Protein AF-A0AAV9NG54-F1 (afdb_monomer)

Radius of gyration: 27.44 Å; Cα contacts (8 Å, |Δi|>4): 582; chains: 1; bounding box: 72×37×86 Å

Secondary structure (DSSP, 8-state):
--HHHHHHHHHHHHHHHHS-HHHHHHHHHHHHHHHHHH-TTTTEEEEE-GGGSPSSBS--GGGSPTTT-GGG-GGGS-SSPPSSHHHHHIIIIIHHTHHHHH-HHHHT-EEEPPTTS-SSS-EEEE-HHHHHHHHHHEEES-SSSS---SEEEEEETTEEEEEEPP-STT-EEE---TT-BHHHHHHHHTT--TT--SEEEPTTS-EEE-S-SSGGGGGSSHHHHHHHH-S--S-S-GGG----S-TT-TTTTTTSTHHHHHHHHHHHHHHHHHH-TT-HHHHHHHHHHHHHHSTTGGGS-GGGS-S-GGGS--TT-SS---GGGGGS-HHHHHHHHHHHH--SPPPHHHHHHHHHHHHHHHHHHHHHHHHHHHHHTTTSSS-------S---GGGTT-S-EEEE-S----

Nearest PDB structures (foldseek):
  3h2v-assembly1_A  TM=3.459E-01  e=9.610E+00  Homo sapiens

Solvent-accessible surface area (backbone atoms only — not comparable to full-atom values): 23311 Å² total; per-residue (Å²): 134,67,64,68,60,54,52,49,51,49,48,66,61,48,46,61,77,76,45,57,73,67,52,43,51,50,49,51,50,52,48,51,54,50,49,36,67,76,42,52,71,49,32,37,20,42,48,54,41,53,89,64,45,60,83,46,56,33,31,72,59,87,84,38,59,94,87,61,52,50,78,88,46,56,87,67,50,54,75,62,78,63,92,44,68,68,50,43,46,41,66,40,53,29,59,60,33,31,63,36,57,72,30,70,75,33,80,70,37,66,44,77,50,61,86,71,51,68,55,83,60,71,37,35,40,26,29,64,62,36,54,50,53,50,57,54,46,44,40,72,56,54,66,83,63,81,78,75,54,63,60,46,78,47,74,47,88,87,42,46,31,32,34,67,60,64,33,39,90,79,34,35,34,64,56,68,61,64,78,44,27,42,63,40,52,52,43,35,75,74,48,31,43,43,68,61,49,77,50,40,43,34,79,87,67,52,70,35,76,39,70,56,87,50,62,76,39,36,38,29,14,15,49,39,33,44,40,30,51,26,66,72,53,64,60,73,34,63,39,62,38,42,74,62,90,64,93,89,52,96,56,51,39,79,74,25,47,50,57,50,9,56,49,38,40,50,56,48,49,55,54,47,35,72,79,41,76,83,46,60,50,54,56,52,46,49,51,39,53,55,44,39,71,40,89,71,31,42,79,48,57,72,74,78,62,44,91,60,59,67,77,68,64,46,88,74,42,90,87,42,92,58,64,54,68,72,74,49,56,67,70,56,48,51,52,51,32,48,60,38,52,49,91,65,80,80,51,70,73,53,48,56,52,42,72,77,39,42,57,51,53,41,51,28,38,51,46,7,45,48,43,54,46,37,64,44,52,46,62,67,84,83,46,51,46,78,49,49,52,62,67,84,53,63,87,51,61,95,46,75,58,38,35,35,40,57,85,70,78,90,122

Structure (mmCIF, N/CA/C/O backbone):
data_AF-A0AAV9NG54-F1
#
_entry.id   AF-A0AAV9NG54-F1
#
loop_
_atom_site.group_PDB
_atom_site.id
_atom_site.type_symbol
_atom_site.label_atom_id
_atom_site.label_alt_id
_atom_site.label_comp_id
_atom_site.label_asym_id
_atom_site.label_entity_id
_atom_site.label_seq_id
_atom_site.pdbx_PDB_ins_code
_atom_site.Cartn_x
_atom_site.Cartn_y
_atom_site.Cartn_z
_atom_site.occupancy
_atom_site.B_iso_or_equiv
_atom_site.auth_seq_id
_atom_site.auth_comp_id
_atom_site.auth_asym_id
_atom_site.auth_atom_id
_atom_site.pdbx_PDB_model_num
ATOM 1 N N . MET A 1 1 ? 46.705 13.480 -44.911 1.00 55.38 1 MET A N 1
ATOM 2 C CA . MET A 1 1 ? 45.302 13.054 -44.704 1.00 55.38 1 MET A CA 1
ATOM 3 C C . MET A 1 1 ? 44.947 12.082 -45.825 1.00 55.38 1 MET A C 1
ATOM 5 O O . MET A 1 1 ? 45.256 12.398 -46.966 1.00 55.38 1 MET A O 1
ATOM 9 N N . ARG A 1 2 ? 44.440 10.877 -45.531 1.00 77.50 2 ARG A N 1
ATOM 10 C CA . ARG A 1 2 ? 44.193 9.841 -46.557 1.00 77.50 2 ARG A CA 1
ATOM 11 C C . ARG A 1 2 ? 42.858 10.100 -47.261 1.00 77.50 2 ARG A C 1
ATOM 13 O O . ARG A 1 2 ? 41.817 10.057 -46.607 1.00 77.50 2 ARG A O 1
ATOM 20 N N . TRP A 1 3 ? 42.894 10.364 -48.566 1.00 84.50 3 TRP A N 1
ATOM 21 C CA . TRP A 1 3 ? 41.713 10.637 -49.400 1.00 84.50 3 TRP A CA 1
ATOM 22 C C . TRP A 1 3 ? 40.692 9.495 -49.392 1.00 84.50 3 TRP A C 1
ATOM 24 O O . TRP A 1 3 ? 39.496 9.735 -49.482 1.00 84.50 3 TRP A O 1
ATOM 34 N N . ASP A 1 4 ? 41.157 8.270 -49.181 1.00 74.62 4 ASP A N 1
ATOM 35 C CA . ASP A 1 4 ? 40.369 7.041 -49.083 1.00 74.62 4 ASP A CA 1
ATOM 36 C C . ASP A 1 4 ? 39.364 7.094 -47.915 1.00 74.62 4 ASP A C 1
ATO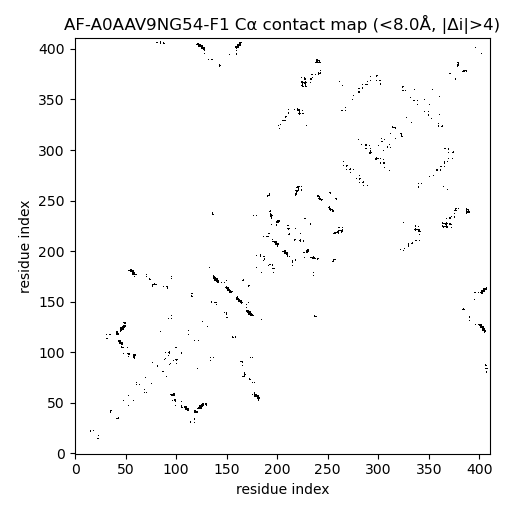M 38 O O . ASP A 1 4 ? 38.219 6.668 -48.050 1.00 74.62 4 ASP A O 1
ATOM 42 N N . ILE A 1 5 ? 39.759 7.686 -46.781 1.00 74.75 5 ILE A N 1
ATOM 43 C CA . ILE A 1 5 ? 38.884 7.857 -45.609 1.00 74.75 5 ILE A CA 1
ATOM 44 C C . ILE A 1 5 ? 37.848 8.954 -45.878 1.00 74.75 5 ILE A C 1
ATOM 46 O O . ILE A 1 5 ? 36.686 8.818 -45.500 1.00 74.75 5 ILE A O 1
ATOM 50 N N . PHE A 1 6 ? 38.256 10.022 -46.568 1.00 71.75 6 PHE A N 1
ATOM 51 C CA . PHE A 1 6 ? 37.364 11.116 -46.943 1.00 71.75 6 PHE A CA 1
ATOM 52 C C . PHE A 1 6 ? 36.318 10.660 -47.970 1.00 71.75 6 PHE A C 1
ATOM 54 O O . PHE A 1 6 ? 35.136 10.926 -47.792 1.00 71.75 6 PHE A O 1
ATOM 61 N N . ALA A 1 7 ? 36.719 9.893 -48.987 1.00 80.62 7 ALA A N 1
ATOM 62 C CA . ALA A 1 7 ? 35.812 9.308 -49.971 1.00 80.62 7 ALA A CA 1
ATOM 63 C C . ALA A 1 7 ? 34.837 8.302 -49.337 1.00 80.62 7 ALA A C 1
ATOM 65 O O . ALA A 1 7 ? 33.655 8.310 -49.673 1.00 80.62 7 ALA A O 1
ATOM 66 N N . ALA A 1 8 ? 35.295 7.485 -48.380 1.00 78.19 8 ALA A N 1
ATOM 67 C CA . ALA A 1 8 ? 34.421 6.590 -47.624 1.00 78.19 8 ALA A CA 1
ATOM 68 C C . ALA A 1 8 ? 33.398 7.367 -46.777 1.00 78.19 8 ALA A C 1
ATOM 70 O O . ALA A 1 8 ? 32.217 7.032 -46.795 1.00 78.19 8 ALA A O 1
ATOM 71 N N . LEU A 1 9 ? 33.820 8.434 -46.090 1.00 72.81 9 LEU A N 1
ATOM 72 C CA . LEU A 1 9 ? 32.919 9.319 -45.345 1.00 72.81 9 LEU A CA 1
ATOM 73 C C . LEU A 1 9 ? 31.900 10.000 -46.267 1.00 72.81 9 LEU A C 1
ATOM 75 O O . LEU A 1 9 ? 30.709 9.972 -45.971 1.00 72.81 9 LEU A O 1
ATOM 79 N N . VAL A 1 10 ? 32.338 10.545 -47.406 1.00 77.25 10 VAL A N 1
ATOM 80 C CA . VAL A 1 10 ? 31.451 11.164 -48.404 1.00 77.25 10 VAL A CA 1
ATOM 81 C C . VAL A 1 10 ? 30.466 10.143 -48.968 1.00 77.25 10 VAL A C 1
ATOM 83 O O . VAL A 1 10 ? 29.288 10.455 -49.068 1.00 77.25 10 VAL A O 1
ATOM 86 N N . ALA A 1 11 ? 30.890 8.915 -49.274 1.00 78.75 11 ALA A N 1
ATOM 87 C CA . ALA A 1 11 ? 29.993 7.862 -49.751 1.00 78.75 11 ALA A CA 1
ATOM 88 C C . ALA A 1 11 ? 28.970 7.441 -48.682 1.00 78.75 11 ALA A C 1
ATOM 90 O O . ALA A 1 11 ? 27.794 7.285 -48.995 1.00 78.75 11 ALA A O 1
ATOM 91 N N . ILE A 1 12 ? 29.387 7.318 -47.417 1.00 76.12 12 ILE A N 1
ATOM 92 C CA . ILE A 1 12 ? 28.497 7.006 -46.287 1.00 76.12 12 ILE A CA 1
ATOM 93 C C . ILE A 1 12 ? 27.463 8.121 -46.067 1.00 76.12 12 ILE A C 1
ATOM 95 O O . ILE A 1 12 ? 26.322 7.821 -45.725 1.00 76.12 12 ILE A O 1
ATOM 99 N N . VAL A 1 13 ? 27.835 9.386 -46.288 1.00 74.94 13 VAL A N 1
ATOM 100 C CA . VAL A 1 13 ? 26.943 10.552 -46.140 1.00 74.94 13 VAL A CA 1
ATOM 101 C C . VAL A 1 13 ? 26.061 10.776 -47.377 1.00 74.94 13 VAL A C 1
ATOM 103 O O . VAL A 1 13 ? 24.899 11.151 -47.239 1.00 74.94 13 VAL A O 1
ATOM 106 N N . ALA A 1 14 ? 26.573 10.518 -48.583 1.00 77.38 14 ALA A N 1
ATOM 107 C CA . ALA A 1 14 ? 25.861 10.731 -49.843 1.00 77.38 14 ALA A CA 1
ATOM 108 C C . ALA A 1 14 ? 24.879 9.601 -50.176 1.00 77.38 14 ALA A C 1
ATOM 110 O O . ALA A 1 14 ? 23.840 9.873 -50.775 1.00 77.38 14 ALA A O 1
ATOM 111 N N . LEU A 1 15 ? 25.160 8.352 -49.770 1.00 72.88 15 LEU A N 1
ATOM 112 C CA . LEU A 1 15 ? 24.239 7.231 -49.990 1.00 72.88 15 LEU A CA 1
ATOM 113 C C . LEU A 1 15 ? 22.833 7.548 -49.449 1.00 72.88 15 LEU A C 1
ATOM 115 O O . LEU A 1 15 ? 21.902 7.513 -50.245 1.00 72.88 15 LEU A O 1
ATOM 119 N N . PRO A 1 16 ? 22.647 7.932 -48.169 1.00 69.38 16 PRO A N 1
ATOM 120 C CA . PRO A 1 16 ? 21.333 8.266 -47.618 1.00 69.38 16 PRO A CA 1
ATOM 121 C C . PRO A 1 16 ? 20.563 9.342 -48.395 1.00 69.38 16 PRO A C 1
ATOM 123 O O . PRO A 1 16 ? 19.340 9.303 -48.401 1.00 69.38 16 PRO A O 1
ATOM 126 N N . LEU A 1 17 ? 21.252 10.274 -49.066 1.00 70.69 17 LEU A N 1
ATOM 127 C CA . LEU A 1 17 ? 20.624 11.344 -49.853 1.00 70.69 17 LEU A CA 1
ATOM 128 C C . LEU A 1 17 ? 20.103 10.866 -51.214 1.00 70.69 17 LEU A C 1
ATOM 130 O O . LEU A 1 17 ? 19.236 11.512 -51.796 1.00 70.69 17 LEU A O 1
ATOM 134 N N . MET A 1 18 ? 20.623 9.749 -51.729 1.00 79.50 18 MET A N 1
ATOM 135 C CA . MET A 1 18 ? 20.245 9.210 -53.039 1.00 79.50 18 MET A CA 1
ATOM 136 C C . MET A 1 18 ? 19.333 7.986 -52.958 1.00 79.50 18 MET A C 1
ATOM 138 O O . MET A 1 18 ? 18.845 7.536 -53.996 1.00 79.50 18 MET A O 1
ATOM 142 N N . VAL A 1 19 ? 19.096 7.429 -51.764 1.00 79.00 19 VAL A N 1
ATOM 143 C CA . VAL A 1 19 ? 18.252 6.239 -51.613 1.00 79.00 19 VAL A CA 1
ATOM 144 C C . VAL A 1 19 ? 16.885 6.550 -51.024 1.00 79.00 19 VAL A C 1
ATOM 146 O O . VAL A 1 19 ? 16.707 7.465 -50.227 1.00 79.00 19 VAL A O 1
ATOM 149 N N . ASN A 1 20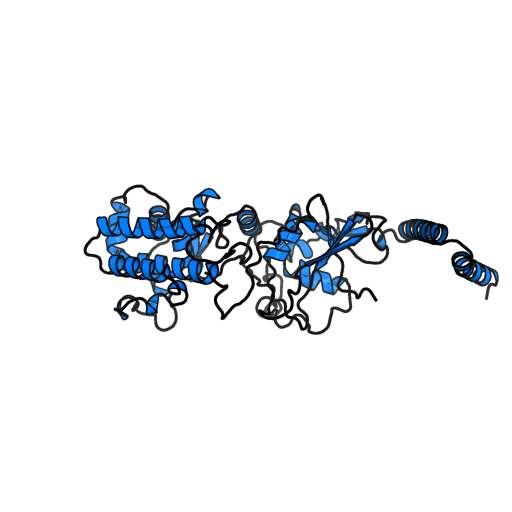 ? 15.893 5.758 -51.431 1.00 85.56 20 ASN A N 1
ATOM 150 C CA . ASN A 1 20 ? 14.537 5.879 -50.918 1.00 85.56 20 ASN A CA 1
ATOM 151 C C . ASN A 1 20 ? 14.486 5.646 -49.391 1.00 85.56 20 ASN A C 1
ATOM 153 O O . ASN A 1 20 ? 15.367 5.022 -48.790 1.00 85.56 20 ASN A O 1
ATOM 157 N N . GLN A 1 21 ? 13.408 6.115 -48.758 1.00 83.81 21 GLN A N 1
ATOM 158 C CA . GLN A 1 21 ? 13.199 6.001 -47.311 1.00 83.81 21 GLN A CA 1
ATOM 159 C C . GLN A 1 21 ? 13.304 4.552 -46.799 1.00 83.81 21 GLN A C 1
ATOM 161 O O . GLN A 1 21 ? 13.814 4.321 -45.702 1.00 83.81 21 GLN A O 1
ATOM 166 N N . ALA A 1 22 ? 12.883 3.564 -47.596 1.00 83.19 22 ALA A N 1
ATOM 167 C CA . ALA A 1 22 ? 12.980 2.152 -47.235 1.00 83.19 22 ALA A CA 1
ATOM 168 C C . ALA A 1 22 ? 14.440 1.678 -47.136 1.00 83.19 22 ALA A C 1
ATOM 170 O O . ALA A 1 22 ? 14.789 0.934 -46.217 1.00 83.19 22 ALA A O 1
ATOM 171 N N . THR A 1 23 ? 15.323 2.133 -48.027 1.00 81.88 23 THR A N 1
ATOM 172 C CA . THR A 1 23 ? 16.747 1.807 -47.951 1.00 81.88 23 THR A CA 1
ATOM 173 C C . THR A 1 23 ? 17.443 2.547 -46.817 1.00 81.88 23 THR A C 1
ATOM 175 O O . THR A 1 23 ? 18.292 1.944 -46.168 1.00 81.88 23 THR A O 1
ATOM 178 N N . ILE A 1 24 ? 17.058 3.788 -46.498 1.00 81.06 24 ILE A N 1
ATOM 179 C CA . ILE A 1 24 ? 17.560 4.484 -45.297 1.00 81.06 24 ILE A CA 1
ATOM 180 C C . ILE A 1 24 ? 17.191 3.693 -44.035 1.00 81.06 24 ILE A C 1
ATOM 182 O O . ILE A 1 24 ? 18.042 3.450 -43.180 1.00 81.06 24 ILE A O 1
ATOM 186 N N . GLN A 1 25 ? 15.946 3.218 -43.937 1.00 81.56 25 GLN A N 1
ATOM 187 C CA . GLN A 1 25 ? 15.509 2.370 -42.825 1.00 81.56 25 GLN A CA 1
ATOM 188 C C . GLN A 1 25 ? 16.277 1.041 -42.774 1.00 81.56 25 GLN A C 1
ATOM 190 O O . GLN A 1 25 ? 16.678 0.607 -41.693 1.00 81.56 25 GLN A O 1
ATOM 195 N N . LEU A 1 26 ? 16.516 0.394 -43.920 1.00 83.50 26 LEU A N 1
ATOM 196 C CA . LEU A 1 26 ? 17.307 -0.837 -43.994 1.00 83.50 26 LEU A CA 1
ATOM 197 C C . LEU A 1 26 ? 18.763 -0.600 -43.575 1.00 83.50 26 LEU A C 1
ATOM 199 O O . LEU A 1 26 ? 19.299 -1.368 -42.779 1.00 83.50 26 LEU A O 1
ATOM 203 N N . LEU A 1 27 ? 19.389 0.467 -44.074 1.00 82.06 27 LEU A N 1
ATOM 204 C CA . LEU A 1 27 ? 20.763 0.833 -43.751 1.00 82.06 27 LEU A CA 1
ATOM 205 C C . LEU A 1 27 ? 20.897 1.173 -42.267 1.00 82.06 27 LEU A C 1
ATOM 207 O O . LEU A 1 27 ? 21.821 0.692 -41.624 1.00 82.06 27 LEU A O 1
ATOM 211 N N . SER A 1 28 ? 19.942 1.915 -41.702 1.00 81.50 28 SER A N 1
ATOM 212 C CA . SER A 1 28 ? 19.876 2.198 -40.266 1.00 81.50 28 SER A CA 1
ATOM 213 C C . SER A 1 28 ? 19.769 0.911 -39.440 1.00 81.50 28 SER A C 1
ATOM 215 O O . SER A 1 28 ? 20.512 0.728 -38.475 1.00 81.50 28 SER A O 1
ATOM 217 N N . LYS A 1 29 ? 18.936 -0.053 -39.863 1.00 83.94 29 LYS A N 1
ATOM 218 C CA . LYS A 1 29 ? 18.844 -1.374 -39.216 1.00 83.94 29 LYS A CA 1
ATOM 219 C C . LYS A 1 29 ? 20.155 -2.158 -39.309 1.00 83.94 29 LYS A C 1
ATOM 221 O O . LYS A 1 29 ? 20.601 -2.707 -38.303 1.00 83.94 29 LYS A O 1
ATOM 226 N N . LEU A 1 30 ? 20.787 -2.209 -40.484 1.00 85.19 30 LEU A N 1
ATOM 227 C CA . LEU A 1 30 ? 22.062 -2.906 -40.693 1.00 85.19 30 LEU A CA 1
ATOM 228 C C . LEU A 1 30 ? 23.199 -2.263 -39.896 1.00 85.19 30 LEU A C 1
ATOM 230 O O . LEU A 1 30 ? 23.964 -2.971 -39.241 1.00 85.19 30 LEU A O 1
ATOM 234 N N . LEU A 1 31 ? 23.271 -0.932 -39.898 1.00 85.44 31 LEU A N 1
ATOM 235 C CA . LEU A 1 31 ? 24.217 -0.178 -39.092 1.00 85.44 31 LEU A CA 1
ATOM 236 C C . LEU A 1 31 ? 23.962 -0.446 -37.610 1.00 85.44 31 LEU A C 1
ATOM 238 O O . LEU A 1 31 ? 24.890 -0.804 -36.903 1.00 85.44 31 LEU A O 1
ATOM 242 N N . GLY A 1 32 ? 22.713 -0.404 -37.145 1.00 84.69 32 GLY A N 1
ATOM 243 C CA . GLY A 1 32 ? 22.353 -0.755 -35.771 1.00 84.69 32 GLY A CA 1
ATOM 244 C C . GLY A 1 32 ? 22.782 -2.174 -35.379 1.00 84.69 32 GLY A C 1
ATOM 245 O O . GLY A 1 32 ? 23.290 -2.384 -34.277 1.00 84.69 32 GLY A O 1
ATOM 246 N N . LEU A 1 33 ? 22.642 -3.154 -36.278 1.00 87.50 33 LEU A N 1
ATOM 247 C CA . LEU A 1 33 ? 23.131 -4.522 -36.068 1.00 87.50 33 LEU A CA 1
ATOM 248 C C . LEU A 1 33 ? 24.660 -4.588 -35.984 1.00 87.50 33 LEU A C 1
ATOM 250 O O . LEU A 1 33 ? 25.191 -5.299 -35.129 1.00 87.50 33 LEU A O 1
ATOM 254 N N . LEU A 1 34 ? 25.363 -3.852 -36.844 1.00 87.88 34 LEU A N 1
ATOM 255 C CA . LEU A 1 34 ? 26.821 -3.768 -36.833 1.00 87.88 34 LEU A CA 1
ATOM 256 C C . LEU A 1 34 ? 27.327 -3.082 -35.558 1.00 87.88 34 LEU A C 1
ATOM 258 O O . LEU A 1 34 ? 28.179 -3.634 -34.867 1.00 87.88 34 LEU A O 1
ATOM 262 N N . MET A 1 35 ? 26.748 -1.935 -35.196 1.00 87.94 35 MET A N 1
ATOM 263 C CA . MET A 1 35 ? 27.067 -1.193 -33.975 1.00 87.94 35 MET A CA 1
ATOM 264 C C . MET A 1 35 ? 26.884 -2.083 -32.737 1.00 87.94 35 MET A C 1
ATOM 266 O O . MET A 1 35 ? 27.770 -2.141 -31.893 1.00 87.94 35 MET A O 1
ATOM 270 N N . ARG A 1 36 ? 25.809 -2.881 -32.667 1.00 89.06 36 ARG A N 1
ATOM 271 C CA . ARG A 1 36 ? 25.580 -3.851 -31.576 1.00 89.06 36 ARG A CA 1
ATOM 272 C C . ARG A 1 36 ? 26.626 -4.963 -31.492 1.00 89.06 36 ARG A C 1
ATOM 274 O O . ARG A 1 36 ? 26.813 -5.526 -30.417 1.00 89.06 36 ARG A O 1
ATOM 281 N N . ARG A 1 37 ? 27.289 -5.305 -32.601 1.00 88.75 37 ARG A N 1
ATOM 282 C CA . ARG A 1 37 ? 28.415 -6.255 -32.603 1.00 88.75 37 ARG A CA 1
ATOM 283 C C . ARG A 1 37 ? 29.715 -5.597 -32.152 1.00 88.75 37 ARG A C 1
ATOM 285 O O . ARG A 1 37 ? 30.487 -6.244 -31.456 1.00 88.75 37 ARG A O 1
ATOM 292 N N . ILE A 1 38 ? 29.942 -4.344 -32.544 1.00 90.19 38 ILE A N 1
ATOM 293 C CA . ILE A 1 38 ? 31.157 -3.592 -32.200 1.00 90.19 38 ILE A CA 1
ATOM 294 C C . ILE A 1 38 ? 31.135 -3.168 -30.722 1.00 90.19 38 ILE A C 1
ATOM 296 O O . ILE A 1 38 ? 32.132 -3.339 -30.027 1.00 90.19 38 ILE A O 1
ATOM 300 N N . TRP A 1 39 ? 29.992 -2.690 -30.220 1.00 91.56 39 TRP A N 1
ATOM 301 C CA . TRP A 1 39 ? 29.796 -2.297 -28.821 1.00 91.56 39 TRP A CA 1
ATOM 302 C C . TRP A 1 39 ? 28.746 -3.197 -28.152 1.00 91.56 39 TRP A C 1
ATOM 304 O O . TRP A 1 39 ? 27.593 -2.803 -27.964 1.00 91.56 39 TRP A O 1
ATOM 314 N N . PRO A 1 40 ? 29.117 -4.434 -27.770 1.00 90.06 40 PRO A N 1
ATOM 315 C CA . PRO A 1 40 ? 28.176 -5.379 -27.179 1.00 90.06 40 PRO A CA 1
ATOM 316 C C . PRO A 1 40 ? 27.615 -4.902 -25.835 1.00 90.06 40 PRO A C 1
ATOM 318 O O . PRO A 1 40 ? 26.521 -5.319 -25.476 1.00 90.06 40 PRO A O 1
ATOM 321 N N . LYS A 1 41 ? 28.319 -4.021 -25.107 1.00 90.75 41 LYS A N 1
ATOM 322 C CA . LYS A 1 41 ? 27.843 -3.453 -23.835 1.00 90.75 41 LYS A CA 1
ATOM 323 C C . LYS A 1 41 ? 26.596 -2.577 -24.025 1.00 90.75 41 LYS A C 1
ATOM 325 O O . LYS A 1 41 ? 25.619 -2.772 -23.314 1.00 90.75 41 LYS A O 1
ATOM 330 N N . ASP A 1 42 ? 26.574 -1.729 -25.051 1.00 90.44 42 ASP A N 1
ATOM 331 C CA . ASP A 1 42 ? 25.437 -0.841 -25.363 1.00 90.44 42 ASP A CA 1
ATOM 332 C C . ASP A 1 42 ? 24.228 -1.613 -25.935 1.00 90.44 42 ASP A C 1
ATOM 334 O O . ASP A 1 42 ? 23.080 -1.159 -25.914 1.00 90.44 42 ASP A O 1
ATOM 338 N N . ALA A 1 43 ? 24.469 -2.836 -26.428 1.00 92.88 43 ALA A N 1
ATOM 339 C CA . ALA A 1 43 ? 23.430 -3.759 -26.881 1.00 92.88 43 ALA A CA 1
ATOM 340 C C . ALA A 1 43 ? 22.703 -4.464 -25.723 1.00 92.88 43 ALA A C 1
ATOM 342 O O . ALA A 1 43 ? 21.779 -5.250 -25.972 1.00 92.88 43 ALA A O 1
ATOM 343 N N . LEU A 1 44 ? 23.127 -4.230 -24.483 1.00 95.12 44 LEU A N 1
ATOM 344 C CA . LEU A 1 44 ? 22.541 -4.810 -23.287 1.00 95.12 44 LEU A CA 1
ATOM 345 C C . LEU A 1 44 ? 21.674 -3.779 -22.563 1.00 95.12 44 LEU A C 1
ATOM 347 O O . LEU A 1 44 ? 21.772 -2.572 -22.764 1.00 95.12 44 LEU A O 1
ATOM 351 N N . CYS A 1 45 ? 20.771 -4.289 -21.745 1.00 94.50 45 CYS A N 1
ATOM 352 C CA . CYS A 1 45 ? 20.004 -3.521 -20.781 1.00 94.50 45 CYS A CA 1
ATOM 353 C C . CYS A 1 45 ? 20.083 -4.234 -19.438 1.00 94.50 45 CYS A C 1
ATOM 355 O O . CYS A 1 45 ? 20.173 -5.467 -19.385 1.00 94.50 45 CYS A O 1
ATOM 357 N N . GLU A 1 46 ? 20.075 -3.451 -18.368 1.00 94.19 46 GLU A N 1
ATOM 358 C CA . GLU A 1 46 ? 20.006 -3.994 -17.019 1.00 94.19 46 GLU A CA 1
ATOM 359 C C . GLU A 1 46 ? 18.619 -4.580 -16.751 1.00 94.19 46 GLU A C 1
ATOM 361 O O . GLU A 1 46 ? 17.645 -4.257 -17.437 1.00 94.19 46 GLU A O 1
ATOM 366 N N . VAL A 1 47 ? 18.524 -5.454 -15.752 1.00 95.50 47 VAL A N 1
ATOM 367 C CA . VAL A 1 47 ? 17.264 -6.071 -15.338 1.00 95.50 47 VAL A CA 1
ATOM 368 C C . VAL A 1 47 ? 16.961 -5.722 -13.887 1.00 95.50 47 VAL A C 1
ATOM 370 O O . VAL A 1 47 ? 17.808 -5.898 -13.012 1.00 95.50 47 VAL A O 1
ATOM 373 N N . LEU A 1 48 ? 15.728 -5.284 -13.636 1.00 94.94 48 LEU A N 1
ATOM 374 C CA . LEU A 1 48 ? 15.169 -5.135 -12.296 1.00 94.94 48 LEU A CA 1
ATOM 375 C C . LEU A 1 48 ? 13.744 -5.693 -12.281 1.00 94.94 48 LEU A C 1
ATOM 377 O O . LEU A 1 48 ? 12.786 -5.003 -12.628 1.00 94.94 48 LEU A O 1
ATOM 381 N N . GLU A 1 49 ? 13.597 -6.957 -11.900 1.00 95.38 49 GLU A N 1
ATOM 382 C CA . GLU A 1 49 ? 12.302 -7.639 -11.792 1.00 95.38 49 GLU A CA 1
ATOM 383 C C . GLU A 1 49 ? 11.902 -7.814 -10.321 1.00 95.38 49 GLU A C 1
ATOM 385 O O . GLU A 1 49 ? 12.746 -7.778 -9.425 1.00 95.38 49 GLU A O 1
ATOM 390 N N . TRP A 1 50 ? 10.615 -8.025 -10.039 1.00 95.44 50 TRP A N 1
ATOM 391 C CA . TRP A 1 50 ? 10.108 -8.014 -8.662 1.00 95.44 50 TRP A CA 1
ATOM 392 C C . TRP A 1 50 ? 10.676 -9.169 -7.837 1.00 95.44 50 TRP A C 1
ATOM 394 O O . TRP A 1 50 ? 10.958 -9.051 -6.644 1.00 95.44 50 TRP A O 1
ATOM 404 N N . ARG A 1 51 ? 10.919 -10.296 -8.509 1.00 94.81 51 ARG A N 1
ATOM 405 C CA . ARG A 1 51 ? 11.609 -11.459 -7.941 1.00 94.81 51 ARG A CA 1
ATOM 406 C C . ARG A 1 51 ? 13.049 -11.168 -7.510 1.00 94.81 51 ARG A C 1
ATOM 408 O O . ARG A 1 51 ? 13.580 -11.919 -6.702 1.00 94.81 51 ARG A O 1
ATOM 415 N N . ASP A 1 52 ? 13.668 -10.119 -8.052 1.00 91.44 52 ASP A N 1
ATOM 416 C CA . ASP A 1 52 ? 15.037 -9.716 -7.724 1.00 91.44 52 ASP A CA 1
ATOM 417 C C . ASP A 1 52 ? 15.085 -8.742 -6.539 1.00 91.44 52 ASP A C 1
ATOM 419 O O . ASP A 1 52 ? 16.150 -8.542 -5.956 1.00 91.44 52 ASP A O 1
ATOM 423 N N . VAL A 1 53 ? 13.944 -8.156 -6.159 1.00 92.88 53 VAL A N 1
ATOM 424 C CA . VAL A 1 53 ? 13.831 -7.344 -4.945 1.00 92.88 53 VAL A CA 1
ATOM 425 C C . VAL A 1 53 ? 13.950 -8.278 -3.735 1.00 92.88 53 VAL A C 1
ATOM 427 O O . VAL A 1 53 ? 13.177 -9.237 -3.647 1.00 92.88 53 VAL A O 1
ATOM 430 N N . PRO A 1 54 ? 14.903 -8.061 -2.812 1.00 92.56 54 PRO A N 1
ATOM 431 C CA . PRO A 1 54 ? 15.068 -8.929 -1.652 1.00 92.56 54 PRO A CA 1
ATOM 432 C C . PRO A 1 54 ? 13.896 -8.784 -0.675 1.00 92.56 54 PRO A C 1
ATOM 434 O O . PRO A 1 54 ? 13.235 -7.746 -0.625 1.00 92.56 54 PRO A O 1
ATOM 437 N N . ASP A 1 55 ? 13.654 -9.825 0.117 1.00 93.25 55 ASP A N 1
ATOM 438 C CA . ASP A 1 55 ? 12.644 -9.784 1.174 1.00 93.25 55 ASP A CA 1
ATOM 439 C C . ASP A 1 55 ? 13.047 -8.822 2.312 1.00 93.25 55 ASP A C 1
ATOM 441 O O . ASP A 1 55 ? 14.215 -8.459 2.485 1.00 93.25 55 ASP A O 1
ATOM 445 N N . GLY A 1 56 ? 12.058 -8.409 3.109 1.00 91.12 56 GLY A N 1
ATOM 446 C CA . GLY A 1 56 ? 12.215 -7.423 4.182 1.00 91.12 56 GLY A CA 1
ATOM 447 C C . GLY A 1 56 ? 11.886 -5.999 3.730 1.00 91.12 56 GLY A C 1
ATOM 448 O O . GLY A 1 56 ? 11.121 -5.810 2.786 1.00 91.12 56 GLY A O 1
ATOM 449 N N . LEU A 1 57 ? 12.421 -4.998 4.437 1.00 87.88 57 LEU A N 1
ATOM 450 C CA . LEU A 1 57 ? 12.182 -3.579 4.139 1.00 87.88 57 LEU A CA 1
ATOM 451 C C . LEU A 1 57 ? 12.632 -3.226 2.716 1.00 87.88 57 LEU A C 1
ATOM 453 O O . LEU A 1 57 ? 13.782 -3.516 2.363 1.00 87.88 57 LEU A O 1
ATOM 457 N N . LEU A 1 58 ? 11.741 -2.588 1.949 1.00 86.00 58 LEU A N 1
ATOM 458 C CA . LEU A 1 58 ? 11.986 -2.146 0.568 1.00 86.00 58 LEU A CA 1
ATOM 459 C C . LEU A 1 58 ? 13.029 -1.028 0.497 1.00 86.00 58 LEU A C 1
ATOM 461 O O . LEU A 1 58 ? 13.857 -1.000 -0.415 1.00 86.00 58 LEU A O 1
ATOM 465 N N . HIS A 1 59 ? 13.028 -0.170 1.513 1.00 80.06 59 HIS A N 1
ATOM 466 C CA . HIS A 1 59 ? 13.987 0.902 1.709 1.00 80.06 59 HIS A CA 1
ATOM 467 C C . HIS A 1 59 ? 14.725 0.687 3.041 1.00 80.06 59 HIS A C 1
ATOM 469 O O . HIS A 1 59 ? 14.117 0.253 4.017 1.00 80.06 59 HIS A O 1
ATOM 475 N N . ASN A 1 60 ? 16.035 0.940 3.096 1.00 73.88 60 ASN A N 1
ATOM 476 C CA . ASN A 1 60 ? 16.788 0.911 4.352 1.00 73.88 60 ASN A CA 1
ATOM 477 C C . ASN A 1 60 ? 17.785 2.069 4.403 1.00 73.88 60 ASN A C 1
ATOM 479 O O . ASN A 1 60 ? 18.737 2.085 3.623 1.00 73.88 60 ASN A O 1
ATOM 483 N N . CYS A 1 61 ? 17.573 2.982 5.351 1.00 68.12 61 CYS A N 1
ATOM 484 C CA . CYS A 1 61 ? 18.470 4.102 5.621 1.00 68.12 61 CYS A CA 1
ATOM 485 C C . CYS A 1 61 ? 19.770 3.689 6.322 1.00 68.12 61 CYS A C 1
ATOM 487 O O . CYS A 1 61 ? 20.707 4.473 6.318 1.00 68.12 61 CYS A O 1
ATOM 489 N N . GLU A 1 62 ? 19.853 2.497 6.926 1.00 63.50 62 GLU A N 1
ATOM 490 C CA . GLU A 1 62 ? 20.984 2.103 7.791 1.00 63.50 62 GLU A CA 1
ATOM 491 C C . GLU A 1 62 ? 22.346 2.086 7.076 1.00 63.50 62 GLU A C 1
ATOM 493 O O . GLU A 1 62 ? 23.382 2.163 7.726 1.00 63.50 62 GLU A O 1
ATOM 498 N N . ASN A 1 63 ? 22.358 1.990 5.743 1.00 53.84 63 ASN A N 1
ATOM 499 C CA . ASN A 1 63 ? 23.591 1.998 4.949 1.00 53.84 63 ASN A CA 1
ATOM 500 C C . ASN A 1 63 ? 24.018 3.400 4.485 1.00 53.84 63 ASN A C 1
ATOM 502 O O . ASN A 1 63 ? 25.051 3.529 3.829 1.00 53.84 63 ASN A O 1
ATOM 506 N N . LEU A 1 64 ? 23.221 4.430 4.766 1.00 55.09 64 LEU A N 1
ATOM 507 C CA . LEU A 1 64 ? 23.567 5.821 4.495 1.00 55.09 64 LEU A CA 1
ATOM 508 C C . LEU A 1 64 ? 24.145 6.403 5.786 1.00 55.09 64 LEU A C 1
ATOM 510 O O . LEU A 1 64 ? 23.612 6.144 6.865 1.00 55.09 64 LEU A O 1
ATOM 514 N N . ALA A 1 65 ? 25.252 7.148 5.699 1.00 50.28 65 ALA A N 1
ATOM 515 C CA . ALA A 1 65 ? 25.829 7.771 6.889 1.00 50.28 65 ALA A CA 1
ATOM 516 C C . ALA A 1 65 ? 24.774 8.655 7.583 1.00 50.28 65 ALA A C 1
ATOM 518 O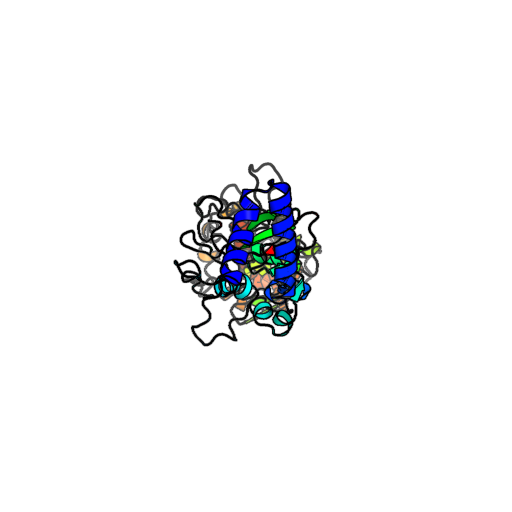 O . ALA A 1 65 ? 23.868 9.169 6.923 1.00 50.28 65 ALA A O 1
ATOM 519 N N . GLU A 1 66 ? 24.870 8.832 8.904 1.00 44.97 66 GLU A N 1
ATOM 520 C CA . GLU A 1 66 ? 23.994 9.747 9.650 1.00 44.97 66 GLU A CA 1
ATOM 521 C C . GLU A 1 66 ? 23.895 11.104 8.922 1.00 44.97 66 GLU A C 1
ATOM 523 O O . GLU A 1 66 ? 24.906 11.739 8.629 1.00 44.97 66 GLU A O 1
ATOM 528 N N . GLY A 1 67 ? 22.673 11.513 8.558 1.00 48.72 67 GLY A N 1
ATOM 529 C CA . GLY A 1 67 ? 22.406 12.738 7.787 1.00 48.72 67 GLY A CA 1
ATOM 530 C C . GLY A 1 67 ? 22.411 12.601 6.254 1.00 48.72 67 GLY A C 1
ATOM 531 O O . GLY A 1 67 ? 22.010 13.541 5.578 1.00 48.72 67 GLY A O 1
ATOM 532 N N . GLN A 1 68 ? 22.796 11.451 5.687 1.00 48.41 68 GLN A N 1
ATOM 533 C CA . GLN A 1 68 ? 22.737 11.182 4.238 1.00 48.41 68 GLN A CA 1
ATOM 534 C C . GLN A 1 68 ? 21.454 10.480 3.791 1.00 48.41 68 GLN A C 1
ATOM 536 O O . GLN A 1 68 ? 21.181 10.406 2.593 1.00 48.41 68 GLN A O 1
ATOM 541 N N . CYS A 1 69 ? 20.649 9.961 4.724 1.00 52.00 69 CYS A N 1
ATOM 542 C CA . CYS A 1 69 ? 19.318 9.495 4.364 1.00 52.00 69 CYS A CA 1
ATOM 543 C C . CYS A 1 69 ? 18.403 10.704 4.137 1.00 52.00 69 CYS A C 1
ATOM 545 O O . CYS A 1 69 ? 17.764 11.189 5.065 1.00 52.00 69 CYS A O 1
ATOM 547 N N . THR A 1 70 ? 18.299 11.168 2.891 1.00 49.84 70 THR A N 1
ATOM 548 C CA . THR A 1 70 ? 17.368 12.230 2.455 1.00 49.84 70 THR A CA 1
ATOM 549 C C . THR A 1 70 ? 15.892 11.816 2.541 1.00 49.84 70 THR A C 1
ATOM 551 O O . THR A 1 70 ? 15.009 12.529 2.075 1.00 49.84 70 THR A O 1
ATOM 554 N N . CYS A 1 71 ? 15.578 10.683 3.174 1.00 52.16 71 CYS A N 1
ATOM 555 C CA . CYS A 1 71 ? 14.220 10.157 3.307 1.00 52.16 71 CYS A CA 1
ATOM 556 C C . CYS A 1 71 ? 13.282 11.046 4.121 1.00 52.16 71 CYS A C 1
ATOM 558 O O . CYS A 1 71 ? 12.070 10.957 3.943 1.00 52.16 71 CYS A O 1
ATOM 560 N N . THR A 1 72 ? 13.816 11.909 4.986 1.00 44.25 72 THR A N 1
ATOM 561 C CA . THR A 1 72 ? 13.045 12.945 5.689 1.00 44.25 72 THR A CA 1
ATOM 562 C C . THR A 1 72 ? 12.909 14.243 4.891 1.00 44.25 72 THR A C 1
ATOM 564 O O . THR A 1 72 ? 12.072 15.070 5.235 1.00 44.25 72 THR A O 1
ATOM 567 N N . SER A 1 73 ? 13.675 14.424 3.813 1.00 43.94 73 SER A N 1
ATOM 568 C CA . SER A 1 73 ? 13.728 15.655 3.021 1.00 43.94 73 SER A CA 1
ATOM 569 C C . SER A 1 73 ? 13.879 15.356 1.526 1.00 43.94 73 SER A C 1
ATOM 571 O O . SER A 1 73 ? 14.814 15.809 0.869 1.00 43.94 73 SER A O 1
ATOM 573 N N . LEU A 1 74 ? 12.925 14.621 0.957 1.00 47.16 74 LEU A N 1
ATOM 574 C CA . LEU A 1 74 ? 12.768 14.530 -0.501 1.00 47.16 74 LEU A CA 1
ATOM 575 C C . LEU A 1 74 ? 12.358 15.858 -1.153 1.00 47.16 74 LEU A C 1
ATOM 577 O O . LEU A 1 74 ? 12.308 15.940 -2.372 1.00 47.16 74 LEU A O 1
ATOM 581 N N . GLN A 1 75 ? 12.123 16.907 -0.358 1.00 44.66 75 GLN A N 1
ATOM 582 C CA . GLN A 1 75 ? 12.068 18.287 -0.846 1.00 44.66 75 GLN A CA 1
ATOM 583 C C . GLN A 1 75 ? 13.386 18.754 -1.489 1.00 44.66 75 GLN A C 1
ATOM 585 O O . GLN A 1 75 ? 13.386 19.794 -2.128 1.00 44.66 75 GLN A O 1
ATOM 590 N N . ALA A 1 76 ? 14.486 18.009 -1.330 1.00 40.88 76 ALA A N 1
ATOM 591 C CA . ALA A 1 76 ? 15.786 18.327 -1.915 1.00 40.88 76 ALA A CA 1
ATOM 592 C C . ALA A 1 76 ? 16.232 17.326 -3.001 1.00 40.88 76 ALA A C 1
ATOM 594 O O . ALA A 1 76 ? 17.431 17.169 -3.224 1.00 40.88 76 ALA A O 1
ATOM 595 N N . LEU A 1 77 ? 15.304 16.620 -3.665 1.00 46.66 77 LEU A N 1
ATOM 596 C CA . LEU A 1 77 ? 15.620 16.133 -5.012 1.00 46.66 77 LEU A CA 1
ATOM 597 C C . LEU A 1 77 ? 15.766 17.376 -5.895 1.00 46.66 77 LEU A C 1
ATOM 599 O O . LEU A 1 77 ? 14.903 18.246 -5.875 1.00 46.66 77 LEU A O 1
ATOM 603 N N . HIS A 1 78 ? 16.926 17.494 -6.531 1.00 44.12 78 HIS A N 1
ATOM 604 C CA . HIS A 1 78 ? 17.416 18.704 -7.177 1.00 44.12 78 HIS A CA 1
ATOM 605 C C . HIS A 1 78 ? 16.379 19.334 -8.125 1.00 44.12 78 HIS A C 1
ATOM 607 O O . HIS A 1 78 ? 15.779 18.639 -8.939 1.00 44.12 78 HIS A O 1
ATOM 613 N N . GLU A 1 79 ? 16.222 20.660 -8.046 1.00 50.00 79 GLU A N 1
ATOM 614 C CA . GLU A 1 79 ? 15.473 21.469 -9.028 1.00 50.00 79 GLU A CA 1
ATOM 615 C C . GLU A 1 79 ? 16.065 21.318 -10.445 1.00 50.00 79 GLU A C 1
ATOM 617 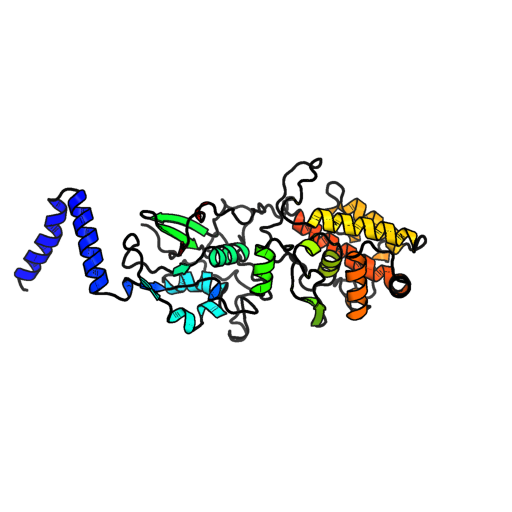O O . GLU A 1 79 ? 15.380 21.503 -11.447 1.00 50.00 79 GLU A O 1
ATOM 622 N N . GLU A 1 80 ? 17.338 20.922 -10.545 1.00 54.09 80 GLU A N 1
ATOM 623 C CA . GLU A 1 80 ? 18.006 20.702 -11.821 1.00 54.09 80 GLU A CA 1
ATOM 624 C C . GLU A 1 80 ? 17.850 19.244 -12.295 1.00 54.09 80 GLU A C 1
ATOM 626 O O . GLU A 1 80 ? 18.190 18.316 -11.552 1.00 54.09 80 GLU A O 1
ATOM 631 N N . PRO A 1 81 ? 17.373 19.010 -13.535 1.00 56.03 81 PRO A N 1
ATOM 632 C CA . PRO A 1 81 ? 17.267 17.671 -14.100 1.00 56.03 81 PRO A CA 1
ATOM 633 C C . PRO A 1 81 ? 18.637 16.994 -14.104 1.00 56.03 81 PRO A C 1
ATOM 635 O O . PRO A 1 81 ? 19.639 17.593 -14.505 1.00 56.03 81 PRO A O 1
ATOM 638 N N . SER A 1 82 ? 18.679 15.730 -13.675 1.00 57.53 82 SER A N 1
ATOM 639 C CA . SER A 1 82 ? 19.921 14.965 -13.624 1.00 57.53 82 SER A CA 1
ATOM 640 C C . SER A 1 82 ? 20.642 14.991 -14.971 1.00 57.53 82 SER A C 1
ATOM 642 O O . SER A 1 82 ? 20.088 14.656 -16.022 1.00 57.53 82 SER A O 1
ATOM 644 N N . THR A 1 83 ? 21.911 15.397 -14.937 1.00 57.03 83 THR A N 1
ATOM 645 C CA . THR A 1 83 ? 22.729 15.570 -16.145 1.00 57.03 83 THR A CA 1
ATOM 646 C C . THR A 1 83 ? 23.167 14.234 -16.741 1.00 57.03 83 THR A C 1
ATOM 648 O O . THR A 1 83 ? 23.547 14.171 -17.914 1.00 57.03 83 THR A O 1
ATOM 651 N N . THR A 1 84 ? 23.092 13.144 -15.964 1.00 69.00 84 THR A N 1
ATOM 652 C CA . THR A 1 84 ? 23.471 11.806 -16.417 1.00 69.00 84 THR A CA 1
ATOM 653 C C . THR A 1 84 ? 22.366 10.759 -16.266 1.00 69.00 84 THR A C 1
ATOM 655 O O . THR A 1 84 ? 21.480 10.803 -15.415 1.00 69.00 84 THR A O 1
ATOM 658 N N . HIS A 1 85 ? 22.441 9.735 -17.116 1.00 65.19 85 HIS A N 1
ATOM 659 C CA . HIS A 1 85 ? 21.522 8.598 -17.105 1.00 65.19 85 HIS A CA 1
ATOM 660 C C . HIS A 1 85 ? 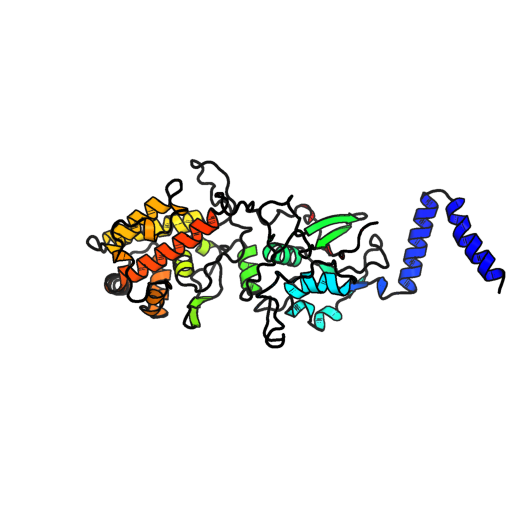21.541 7.789 -15.796 1.00 65.19 85 HIS A C 1
ATOM 662 O O . HIS A 1 85 ? 20.513 7.233 -15.404 1.00 65.19 85 HIS A O 1
ATOM 668 N N . GLU A 1 86 ? 22.710 7.672 -15.158 1.00 72.38 86 GLU A N 1
ATOM 669 C CA . GLU A 1 86 ? 22.875 6.912 -13.913 1.00 72.38 86 GLU A CA 1
ATOM 670 C C . GLU A 1 86 ? 22.233 7.631 -12.722 1.00 72.38 86 GLU A C 1
ATOM 672 O O . GLU A 1 86 ? 21.669 6.968 -11.847 1.00 72.38 86 GLU A O 1
ATOM 677 N N . GLU A 1 87 ? 22.254 8.965 -12.730 1.00 76.25 87 GLU A N 1
ATOM 678 C CA . GLU A 1 87 ? 21.579 9.816 -11.748 1.00 76.25 87 GLU A CA 1
ATOM 679 C C . GLU A 1 87 ? 20.056 9.633 -11.827 1.00 76.25 87 GLU A C 1
ATOM 681 O O . GLU A 1 87 ? 19.467 9.200 -10.841 1.00 76.25 87 GLU A O 1
ATOM 686 N N . CYS A 1 88 ? 19.433 9.766 -13.008 1.00 79.50 88 CYS A N 1
ATOM 687 C CA . CYS A 1 88 ? 17.969 9.638 -13.172 1.00 79.50 88 CYS A CA 1
ATOM 688 C C . CYS A 1 88 ? 17.414 8.285 -12.655 1.00 79.50 88 CYS A C 1
ATOM 690 O O . CYS A 1 88 ? 16.386 8.228 -11.971 1.00 79.50 88 CYS A O 1
ATOM 692 N N . PHE A 1 89 ? 18.084 7.153 -12.919 1.00 85.62 89 PHE A N 1
ATOM 693 C CA . PHE A 1 8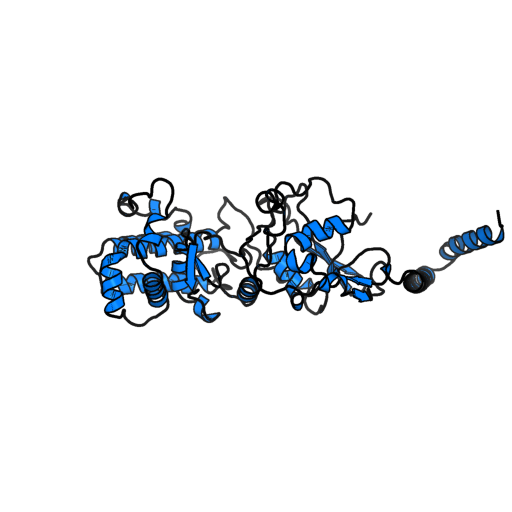9 ? 17.626 5.863 -12.375 1.00 85.62 89 PHE A CA 1
ATOM 694 C C . PHE A 1 89 ? 17.926 5.679 -10.885 1.00 85.62 89 PHE A C 1
ATOM 696 O O . PHE A 1 89 ? 17.164 5.009 -10.182 1.00 85.62 89 PHE A O 1
ATOM 703 N N . SER A 1 90 ? 19.021 6.256 -10.396 1.00 81.88 90 SER A N 1
ATOM 704 C CA . SER A 1 90 ? 19.350 6.214 -8.972 1.00 81.88 90 SER A CA 1
ATOM 705 C C . SER A 1 90 ? 18.373 7.060 -8.155 1.00 81.88 90 SER A C 1
ATOM 707 O O . SER A 1 90 ? 17.914 6.602 -7.113 1.00 81.88 90 SER A O 1
ATOM 709 N N . GLU A 1 91 ? 17.968 8.217 -8.675 1.00 77.94 91 GLU A N 1
ATOM 710 C CA . GLU A 1 91 ? 16.978 9.123 -8.084 1.00 77.94 91 GLU A CA 1
ATOM 711 C C . GLU A 1 91 ? 15.559 8.534 -8.076 1.00 77.94 91 GLU A C 1
ATOM 713 O O . GLU A 1 91 ? 14.785 8.808 -7.160 1.00 77.94 91 GLU A O 1
ATOM 718 N N . THR A 1 92 ? 15.219 7.673 -9.044 1.00 83.88 92 THR A N 1
ATOM 719 C CA . THR A 1 92 ? 13.931 6.954 -9.087 1.00 83.88 92 THR A CA 1
ATOM 720 C C . THR A 1 92 ? 13.991 5.604 -8.367 1.00 83.88 92 THR A C 1
ATOM 722 O O . THR A 1 92 ? 13.594 5.450 -7.211 1.00 83.88 92 THR A O 1
ATOM 725 N N . LEU A 1 93 ? 14.468 4.577 -9.068 1.00 87.19 93 LEU A N 1
ATOM 726 C CA . LEU A 1 93 ? 14.463 3.189 -8.622 1.00 87.19 93 LEU A CA 1
ATOM 727 C C . LEU A 1 93 ? 15.435 2.961 -7.470 1.00 87.19 93 LEU A C 1
ATOM 729 O O . LEU A 1 93 ? 15.150 2.132 -6.608 1.00 87.19 93 LEU A O 1
ATOM 733 N N . GLY A 1 94 ? 16.564 3.671 -7.449 1.00 84.94 94 GLY A N 1
ATOM 734 C CA . GLY A 1 94 ? 17.523 3.595 -6.347 1.00 84.94 94 GLY A CA 1
ATOM 735 C C . GLY A 1 94 ? 16.936 4.079 -5.029 1.00 84.94 94 GLY A C 1
ATOM 736 O O . GLY A 1 94 ? 17.126 3.439 -3.998 1.00 84.94 94 GLY A O 1
ATOM 737 N N . THR A 1 95 ? 16.130 5.129 -5.081 1.00 78.88 95 THR A N 1
ATOM 738 C CA . THR A 1 95 ? 15.421 5.678 -3.928 1.00 78.88 95 THR A CA 1
ATOM 739 C C . THR A 1 95 ? 14.368 4.697 -3.395 1.00 78.88 95 THR A C 1
ATOM 741 O O . THR A 1 95 ? 14.347 4.370 -2.203 1.00 78.88 95 THR A O 1
ATOM 744 N N . VAL A 1 96 ? 13.527 4.141 -4.275 1.00 83.00 96 VAL A N 1
ATOM 745 C CA . VAL A 1 96 ? 12.408 3.259 -3.886 1.00 83.00 96 VAL A CA 1
ATOM 746 C C . VAL A 1 96 ? 12.854 1.827 -3.554 1.00 83.00 96 VAL A C 1
ATOM 748 O O . VAL A 1 96 ? 12.364 1.227 -2.598 1.00 83.00 96 VAL A O 1
ATOM 751 N N . PHE A 1 97 ? 13.792 1.271 -4.322 1.00 88.19 97 PHE A N 1
ATOM 752 C CA . PHE A 1 97 ? 14.251 -0.118 -4.227 1.00 88.19 97 PHE A CA 1
ATOM 753 C C . PHE A 1 97 ? 15.738 -0.214 -3.866 1.00 88.19 97 PHE A C 1
ATOM 755 O O . PHE A 1 97 ? 16.450 -1.066 -4.403 1.00 88.19 97 PHE A O 1
ATOM 762 N N . GLY A 1 98 ? 16.222 0.629 -2.950 1.00 85.62 98 GLY A N 1
ATOM 763 C CA . GLY A 1 98 ? 17.654 0.803 -2.666 1.00 85.62 98 GLY A CA 1
ATOM 764 C C . GLY A 1 98 ? 18.441 -0.491 -2.471 1.00 85.62 98 GLY A C 1
ATOM 765 O O . GLY A 1 98 ? 19.488 -0.670 -3.092 1.00 85.62 98 GLY A O 1
ATOM 766 N N . LYS A 1 99 ? 17.908 -1.459 -1.712 1.00 86.00 99 LYS A N 1
ATOM 767 C CA . LYS A 1 99 ? 18.569 -2.767 -1.529 1.00 86.00 99 LYS A CA 1
ATOM 768 C C . LYS A 1 99 ? 18.735 -3.542 -2.837 1.00 86.00 99 LYS A C 1
ATOM 770 O O . LYS A 1 99 ? 19.790 -4.124 -3.074 1.00 86.00 99 LYS A O 1
ATOM 775 N N . ALA A 1 100 ? 17.698 -3.573 -3.673 1.00 88.19 100 ALA A N 1
ATOM 776 C CA . ALA A 1 100 ? 17.752 -4.240 -4.972 1.00 88.19 100 ALA A CA 1
ATOM 777 C C . ALA A 1 100 ? 18.660 -3.472 -5.942 1.00 88.19 100 ALA A C 1
ATOM 779 O O . ALA A 1 100 ? 19.409 -4.076 -6.708 1.00 88.19 100 ALA A O 1
ATOM 780 N N . TRP A 1 101 ? 18.627 -2.139 -5.868 1.00 88.25 101 TRP A N 1
ATOM 781 C CA . TRP A 1 101 ? 19.394 -1.247 -6.724 1.00 88.25 101 TRP A CA 1
ATOM 782 C C . TRP A 1 101 ? 20.898 -1.386 -6.507 1.00 88.25 101 TRP A C 1
ATOM 784 O O . TRP A 1 101 ? 21.642 -1.553 -7.471 1.00 88.25 101 TRP A O 1
ATOM 794 N N . VAL A 1 102 ? 21.355 -1.382 -5.255 1.00 85.06 102 VAL A N 1
ATOM 795 C CA . VAL A 1 102 ? 22.784 -1.503 -4.923 1.00 85.06 102 VAL A CA 1
ATOM 796 C C . VAL A 1 102 ? 23.291 -2.948 -4.933 1.00 85.06 102 VAL A C 1
ATOM 798 O O . VAL A 1 102 ? 24.495 -3.177 -4.829 1.00 85.06 102 VAL A O 1
ATOM 801 N N . SER A 1 103 ? 22.400 -3.934 -5.085 1.00 83.56 103 SER A N 1
ATOM 802 C CA . SER A 1 103 ? 22.763 -5.350 -5.045 1.00 83.56 103 SER A CA 1
ATOM 803 C C . SER A 1 103 ? 23.750 -5.723 -6.166 1.00 83.56 103 SER A C 1
ATOM 805 O O . SER A 1 103 ? 23.443 -5.523 -7.348 1.00 83.56 103 SER A O 1
ATOM 807 N N . PRO A 1 104 ? 24.896 -6.360 -5.851 1.00 81.56 104 PRO A N 1
ATOM 808 C CA . PRO A 1 104 ? 25.812 -6.888 -6.867 1.00 81.56 104 PRO A CA 1
ATOM 809 C C . PRO A 1 104 ? 25.124 -7.865 -7.829 1.00 81.56 104 PRO A C 1
ATOM 811 O O . PRO A 1 104 ? 25.401 -7.865 -9.029 1.00 81.56 104 PRO A O 1
ATOM 814 N N . SER A 1 105 ? 24.166 -8.645 -7.317 1.00 80.12 105 SER A N 1
ATOM 815 C CA . SER A 1 105 ? 23.380 -9.609 -8.089 1.00 80.12 105 SER A CA 1
ATOM 816 C C . SER A 1 105 ? 22.535 -8.950 -9.182 1.00 80.12 105 SER A C 1
ATOM 818 O O . SER A 1 105 ? 22.269 -9.585 -10.200 1.00 80.12 105 SER A O 1
ATOM 820 N N . ARG A 1 106 ? 22.121 -7.687 -9.001 1.00 82.06 106 ARG A N 1
ATOM 821 C CA . ARG A 1 106 ? 21.424 -6.902 -10.032 1.00 82.06 106 ARG A CA 1
ATOM 822 C C . ARG A 1 106 ? 22.382 -6.496 -11.143 1.00 82.06 106 ARG A C 1
ATOM 824 O O . ARG A 1 106 ? 22.098 -6.736 -12.309 1.00 82.06 106 ARG A O 1
ATOM 831 N N . ARG A 1 107 ? 23.541 -5.931 -10.788 1.00 74.38 107 ARG A N 1
ATOM 832 C CA . ARG A 1 107 ? 24.544 -5.423 -11.749 1.00 74.38 107 ARG A CA 1
ATOM 833 C C . ARG A 1 107 ? 25.066 -6.502 -12.706 1.00 74.38 107 ARG A C 1
ATOM 835 O O . ARG A 1 107 ? 25.505 -6.190 -13.805 1.00 74.38 107 ARG A O 1
ATOM 842 N N . GLN A 1 108 ? 24.994 -7.772 -12.311 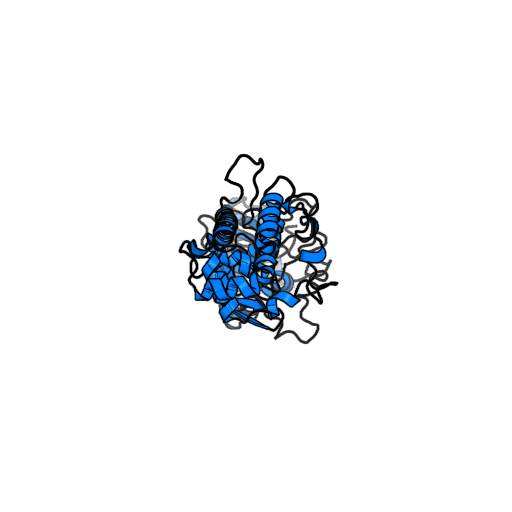1.00 83.44 108 GLN A N 1
ATOM 843 C CA . GLN A 1 108 ? 25.374 -8.907 -13.158 1.00 83.44 108 GLN A CA 1
ATOM 844 C C . GLN A 1 108 ? 24.253 -9.372 -14.106 1.00 83.44 108 GLN A C 1
ATOM 846 O O . GLN A 1 108 ? 24.522 -10.073 -15.083 1.00 83.44 108 GLN A O 1
ATOM 851 N N . LYS A 1 109 ? 22.994 -8.994 -13.848 1.00 89.38 109 LYS A N 1
ATOM 852 C CA . LYS A 1 109 ? 21.833 -9.391 -14.652 1.00 89.38 109 LYS A CA 1
ATOM 853 C C . LYS A 1 109 ? 21.612 -8.401 -15.787 1.00 89.38 109 LYS A C 1
ATOM 855 O O . LYS A 1 109 ? 20.958 -7.372 -15.640 1.00 89.38 109 LYS A O 1
ATOM 860 N N . VAL A 1 110 ? 22.125 -8.772 -16.951 1.00 94.69 110 VAL A N 1
ATOM 861 C CA . VAL A 1 110 ? 21.954 -8.031 -18.200 1.00 94.69 110 VAL A CA 1
ATOM 862 C C . VAL A 1 110 ? 21.278 -8.900 -19.249 1.00 94.69 110 VAL A C 1
ATOM 864 O O . VAL A 1 110 ? 21.472 -10.114 -19.305 1.00 94.69 110 VAL A O 1
ATOM 867 N N . VAL A 1 111 ? 20.470 -8.280 -20.102 1.00 96.00 111 VAL A N 1
ATOM 868 C CA . VAL A 1 111 ? 19.784 -8.959 -21.207 1.00 96.00 111 VAL A CA 1
ATOM 869 C C . VAL A 1 111 ? 19.937 -8.171 -22.491 1.00 96.00 111 VAL A C 1
ATOM 871 O O . VAL A 1 111 ? 20.133 -6.958 -22.475 1.00 96.00 111 VAL A O 1
ATOM 874 N N . ARG A 1 112 ? 19.847 -8.859 -23.631 1.00 96.38 112 ARG A N 1
ATOM 875 C CA . ARG A 1 112 ? 19.920 -8.194 -24.935 1.00 96.38 112 ARG A CA 1
ATOM 876 C C . ARG A 1 112 ? 18.752 -7.226 -25.097 1.00 96.38 112 ARG A C 1
ATOM 878 O O . ARG A 1 112 ? 17.590 -7.613 -24.974 1.00 96.38 112 ARG A O 1
ATOM 885 N N . LYS A 1 113 ? 19.084 -5.978 -25.413 1.00 95.81 113 LYS A N 1
ATOM 886 C CA . LYS A 1 113 ? 18.133 -4.919 -25.731 1.00 95.81 113 LYS A CA 1
ATOM 887 C C . LYS A 1 113 ? 17.397 -5.267 -27.033 1.00 95.81 113 LYS A C 1
ATOM 889 O O . LYS A 1 113 ? 18.073 -5.607 -28.010 1.00 95.81 113 LYS A O 1
ATOM 894 N N . PRO A 1 114 ? 16.060 -5.148 -27.109 1.00 96.06 114 PRO A N 1
ATOM 895 C CA . PRO A 1 114 ? 15.324 -5.309 -28.361 1.00 96.06 114 PRO A CA 1
ATOM 896 C C . PRO A 1 114 ? 15.897 -4.438 -29.484 1.00 96.06 114 PRO A C 1
ATOM 898 O O . PRO A 1 114 ? 16.374 -3.329 -29.237 1.00 96.06 114 PRO A O 1
ATOM 901 N N . HIS A 1 115 ? 15.853 -4.933 -30.722 1.00 92.31 115 HIS A N 1
ATOM 902 C CA . HIS A 1 115 ? 16.382 -4.209 -31.887 1.00 92.31 115 HIS A CA 1
ATOM 903 C C . HIS A 1 115 ? 15.639 -2.900 -32.175 1.00 92.31 115 HIS A C 1
ATOM 905 O O . HIS A 1 115 ? 16.260 -1.969 -32.671 1.00 92.31 115 HIS A O 1
ATOM 911 N N . ALA A 1 116 ? 14.355 -2.846 -31.818 1.00 92.75 116 ALA A N 1
ATOM 912 C CA . ALA A 1 116 ? 13.494 -1.669 -31.904 1.00 92.75 116 ALA A CA 1
ATOM 913 C C . ALA A 1 116 ? 13.941 -0.502 -31.011 1.00 92.75 116 ALA A C 1
ATOM 915 O O . ALA A 1 116 ? 13.663 0.651 -31.316 1.00 92.75 116 ALA A O 1
ATOM 916 N N . LEU A 1 117 ? 14.612 -0.789 -29.891 1.00 93.56 117 LEU A N 1
ATOM 917 C CA . LEU A 1 117 ? 15.034 0.254 -28.965 1.00 93.56 117 LEU A CA 1
ATOM 918 C C . LEU A 1 117 ? 16.348 0.884 -29.411 1.00 93.56 117 LEU A C 1
ATOM 920 O O . LEU A 1 117 ? 17.228 0.220 -29.975 1.00 93.56 117 LEU A O 1
ATOM 924 N N . GLU A 1 118 ? 16.496 2.160 -29.078 1.00 91.62 118 GLU A N 1
ATOM 925 C CA . GLU A 1 118 ? 17.687 2.931 -29.395 1.00 91.62 118 GLU A CA 1
ATOM 926 C C . GLU A 1 118 ? 18.956 2.273 -28.833 1.00 91.62 118 GLU A C 1
ATOM 928 O O . GLU A 1 118 ? 19.034 1.838 -27.678 1.00 91.62 118 GLU A O 1
ATOM 933 N N . PHE A 1 119 ? 19.976 2.182 -29.684 1.00 89.06 119 PHE A N 1
ATOM 934 C CA . PHE A 1 119 ? 21.189 1.446 -29.367 1.00 89.06 119 PHE A CA 1
ATOM 935 C C . PHE A 1 119 ? 21.994 2.077 -28.229 1.00 89.06 119 PHE A C 1
ATOM 937 O O . PHE A 1 119 ? 22.411 1.355 -27.332 1.00 89.06 119 PHE A O 1
ATOM 944 N N . ARG A 1 120 ? 22.181 3.400 -28.239 1.00 89.12 120 ARG A N 1
ATOM 945 C CA . ARG A 1 120 ? 23.031 4.093 -27.258 1.00 89.12 120 ARG A CA 1
ATOM 946 C C . ARG A 1 120 ? 22.311 4.450 -25.964 1.00 89.12 120 ARG A C 1
ATOM 948 O O . ARG A 1 120 ? 22.958 4.582 -24.935 1.00 89.12 120 ARG A O 1
ATOM 955 N N . ARG A 1 121 ? 20.982 4.558 -25.996 1.00 91.25 121 ARG A N 1
ATOM 956 C CA . ARG A 1 121 ? 20.198 4.917 -24.814 1.00 91.25 121 ARG A CA 1
ATOM 957 C C . ARG A 1 121 ? 20.194 3.777 -23.793 1.00 91.25 121 ARG A C 1
ATOM 959 O O . ARG A 1 121 ? 19.938 2.630 -24.180 1.00 91.25 121 ARG A O 1
ATOM 966 N N . PRO A 1 122 ? 20.478 4.033 -22.512 1.00 92.56 122 PRO A N 1
ATOM 967 C CA . PRO A 1 122 ? 20.371 3.010 -21.485 1.00 92.56 122 PRO A CA 1
ATOM 968 C C . PRO A 1 122 ? 18.902 2.688 -21.205 1.00 92.56 122 PRO A C 1
ATOM 970 O O . PRO A 1 122 ? 18.040 3.564 -21.218 1.00 92.56 122 PRO A O 1
ATOM 973 N N . TYR A 1 123 ? 18.626 1.409 -20.951 1.00 95.06 123 TYR A N 1
ATOM 974 C CA . TYR A 1 123 ? 17.303 0.932 -20.559 1.00 95.06 123 TYR A CA 1
ATOM 975 C C . TYR A 1 123 ? 17.422 -0.031 -19.385 1.00 95.06 123 TYR A C 1
ATOM 977 O O . TYR A 1 123 ? 18.391 -0.791 -19.297 1.00 95.06 123 TYR A O 1
ATOM 985 N N . ILE A 1 124 ? 16.379 -0.069 -18.560 1.00 95.75 124 ILE A N 1
ATOM 986 C CA . ILE A 1 124 ? 16.183 -1.116 -17.556 1.00 95.75 124 ILE A CA 1
ATOM 987 C C . ILE A 1 124 ? 14.968 -1.931 -17.963 1.00 95.75 124 ILE A C 1
ATOM 989 O O . ILE A 1 124 ? 13.863 -1.406 -18.081 1.00 95.75 124 ILE A O 1
ATOM 993 N N . ARG A 1 125 ? 15.146 -3.232 -18.173 1.00 96.94 125 ARG A N 1
ATOM 994 C CA . ARG A 1 125 ? 14.020 -4.141 -18.348 1.00 96.94 125 ARG A CA 1
ATOM 995 C C . ARG A 1 125 ? 13.420 -4.454 -16.982 1.00 96.94 125 ARG A C 1
ATOM 997 O O . ARG A 1 125 ? 14.107 -4.980 -16.108 1.00 96.94 125 ARG A O 1
ATOM 1004 N N . THR A 1 126 ? 12.129 -4.205 -16.830 1.00 97.00 126 THR A N 1
ATOM 1005 C CA . THR A 1 126 ? 11.375 -4.513 -15.616 1.00 97.00 126 THR A CA 1
ATOM 1006 C C . THR A 1 126 ? 10.115 -5.320 -15.923 1.00 97.00 126 THR A C 1
ATOM 1008 O O . THR A 1 126 ? 9.725 -5.475 -17.086 1.00 97.00 126 THR A O 1
ATOM 1011 N N . ASP A 1 127 ? 9.496 -5.871 -14.882 1.00 95.88 127 ASP A N 1
ATOM 1012 C CA . ASP A 1 127 ? 8.203 -6.542 -14.972 1.00 95.88 127 ASP A CA 1
ATOM 1013 C C . ASP A 1 127 ? 7.060 -5.627 -14.497 1.00 95.88 127 ASP A C 1
ATOM 1015 O O . ASP A 1 127 ? 7.260 -4.531 -13.966 1.00 95.88 127 ASP A O 1
ATOM 1019 N N . ARG A 1 128 ? 5.826 -6.086 -14.714 1.00 92.75 128 ARG A N 1
ATOM 1020 C CA . ARG A 1 128 ? 4.613 -5.350 -14.331 1.00 92.75 128 ARG A CA 1
ATOM 1021 C C . ARG A 1 128 ? 4.510 -5.126 -12.823 1.00 92.75 128 ARG A C 1
ATOM 1023 O O . ARG A 1 128 ? 3.924 -4.136 -12.399 1.00 92.75 128 ARG A O 1
ATOM 1030 N N . THR A 1 129 ? 5.016 -6.059 -12.023 1.00 92.81 129 THR A N 1
ATOM 1031 C CA . THR A 1 129 ? 4.874 -6.029 -10.566 1.00 92.81 129 THR A CA 1
ATOM 1032 C C . THR A 1 129 ? 5.806 -4.987 -9.964 1.00 92.81 129 THR A C 1
ATOM 1034 O O . THR A 1 129 ? 5.353 -4.188 -9.154 1.00 92.81 129 THR A O 1
ATOM 1037 N N . THR A 1 130 ? 7.060 -4.916 -10.416 1.00 94.31 130 THR A N 1
ATOM 1038 C CA . THR A 1 130 ? 8.012 -3.872 -10.018 1.00 94.31 130 THR A CA 1
ATOM 1039 C C . THR A 1 130 ? 7.498 -2.488 -10.380 1.00 94.31 130 THR A C 1
ATOM 1041 O O . THR A 1 130 ? 7.523 -1.592 -9.540 1.00 94.31 130 THR A O 1
ATOM 1044 N N . LEU A 1 131 ? 6.993 -2.301 -11.604 1.00 91.38 131 LEU A N 1
ATOM 1045 C CA . LEU A 1 131 ? 6.498 -0.992 -12.028 1.00 91.38 131 LEU A CA 1
ATOM 1046 C C . LEU A 1 131 ? 5.235 -0.576 -11.254 1.00 91.38 131 LEU A C 1
ATOM 1048 O O . LEU A 1 131 ? 5.114 0.580 -10.859 1.00 91.38 131 LEU A O 1
ATOM 1052 N N . ARG A 1 132 ? 4.327 -1.518 -10.960 1.00 87.69 132 ARG A N 1
ATOM 1053 C CA . ARG A 1 132 ? 3.178 -1.269 -10.069 1.00 87.69 132 ARG A CA 1
ATOM 1054 C C . ARG A 1 132 ? 3.617 -0.910 -8.656 1.00 87.69 132 ARG A C 1
ATOM 1056 O O . ARG A 1 132 ? 3.106 0.057 -8.105 1.00 87.69 132 ARG A O 1
ATOM 1063 N N . ALA A 1 133 ? 4.567 -1.653 -8.094 1.00 89.06 133 ALA A N 1
ATOM 1064 C CA . ALA A 1 133 ? 5.135 -1.371 -6.783 1.00 89.06 133 ALA A CA 1
ATOM 1065 C C . ALA A 1 133 ? 5.747 0.038 -6.727 1.00 89.06 133 ALA A C 1
ATOM 1067 O O . ALA A 1 133 ? 5.488 0.767 -5.775 1.00 89.06 133 ALA A O 1
ATOM 1068 N N . TYR A 1 134 ? 6.482 0.445 -7.768 1.00 88.31 134 TYR A N 1
ATOM 1069 C CA . TYR A 1 134 ? 7.037 1.794 -7.886 1.00 88.31 134 TYR A CA 1
ATOM 1070 C C . TYR A 1 134 ? 5.936 2.859 -7.870 1.00 88.31 134 TYR A C 1
ATOM 1072 O O . TYR A 1 134 ? 5.932 3.726 -7.003 1.00 88.31 134 TYR A O 1
ATOM 1080 N N . VAL A 1 135 ? 4.946 2.746 -8.764 1.00 83.69 135 VAL A N 1
ATOM 1081 C CA . VAL A 1 135 ? 3.821 3.698 -8.839 1.00 83.69 135 VAL A CA 1
ATOM 1082 C C . VAL A 1 135 ? 3.055 3.784 -7.525 1.00 83.69 135 VAL A C 1
ATOM 1084 O O . VAL A 1 135 ? 2.620 4.859 -7.134 1.00 83.69 135 VAL A O 1
ATOM 1087 N N . MET A 1 136 ? 2.894 2.657 -6.834 1.00 80.44 136 MET A N 1
ATOM 1088 C CA . MET A 1 136 ? 2.226 2.618 -5.542 1.00 80.44 136 MET A CA 1
ATOM 1089 C C . MET A 1 136 ? 2.994 3.416 -4.478 1.00 80.44 136 MET A C 1
ATOM 1091 O O . MET A 1 136 ? 2.376 4.142 -3.700 1.00 80.44 136 MET A O 1
ATOM 1095 N N . LEU A 1 137 ? 4.321 3.293 -4.452 1.00 81.19 137 LEU A N 1
ATOM 1096 C CA . LEU A 1 137 ? 5.194 3.943 -3.470 1.00 81.19 137 LEU A CA 1
ATOM 1097 C C . LEU A 1 137 ? 5.444 5.429 -3.766 1.00 81.19 137 LEU A C 1
ATOM 1099 O O . LEU A 1 137 ? 5.764 6.192 -2.858 1.00 81.19 137 LEU A O 1
ATOM 1103 N N . CYS A 1 138 ? 5.277 5.856 -5.014 1.00 78.31 138 CYS A N 1
ATOM 1104 C CA . CYS A 1 138 ? 5.398 7.253 -5.409 1.00 78.31 138 CYS A CA 1
ATOM 1105 C C . CYS A 1 138 ? 4.049 7.980 -5.274 1.00 78.31 138 CYS A C 1
ATOM 1107 O O . CYS A 1 138 ? 3.006 7.467 -5.690 1.00 78.31 138 CYS A O 1
ATOM 1109 N N . GLN A 1 139 ? 4.057 9.195 -4.715 1.00 66.81 139 GLN A N 1
ATOM 1110 C CA . GLN A 1 139 ? 2.894 10.088 -4.729 1.00 66.81 139 GLN A CA 1
ATOM 1111 C C . GLN A 1 139 ? 3.291 11.442 -5.345 1.00 66.81 139 GLN A C 1
ATOM 1113 O O . GLN A 1 139 ? 4.438 11.871 -5.213 1.00 66.81 139 GLN A O 1
ATOM 1118 N N . PRO A 1 140 ? 2.386 12.119 -6.063 1.00 61.28 140 PRO A N 1
ATOM 1119 C CA . PRO A 1 140 ? 2.608 13.511 -6.453 1.00 61.28 140 PRO A CA 1
ATOM 1120 C C . PRO A 1 140 ? 2.712 14.399 -5.202 1.00 61.28 140 PRO A C 1
ATOM 1122 O O . PRO A 1 140 ? 1.965 14.194 -4.246 1.00 61.28 140 PRO A O 1
ATOM 1125 N N . ALA A 1 141 ? 3.664 15.346 -5.173 1.00 54.69 141 ALA A N 1
ATOM 1126 C CA . ALA A 1 141 ? 3.790 16.302 -4.063 1.00 54.69 141 ALA A CA 1
ATOM 1127 C C . ALA A 1 141 ? 2.724 17.394 -4.143 1.00 54.69 141 ALA A C 1
ATOM 1129 O O . ALA A 1 141 ? 2.344 17.939 -3.109 1.00 54.69 141 ALA A O 1
ATOM 1130 N N . GLN A 1 142 ? 2.273 17.737 -5.354 1.00 55.31 142 GLN A N 1
ATOM 1131 C CA . GLN A 1 142 ? 1.339 18.833 -5.572 1.00 55.31 142 GLN A CA 1
ATOM 1132 C C . GLN A 1 142 ? -0.057 18.366 -5.986 1.00 55.31 142 GLN A C 1
ATOM 1134 O O . GLN A 1 142 ? -0.255 17.453 -6.784 1.00 55.31 142 GLN A O 1
ATOM 1139 N N . GLU A 1 143 ? -1.031 19.061 -5.410 1.00 53.56 143 GLU A N 1
ATOM 1140 C CA . GLU A 1 143 ? -2.465 18.783 -5.437 1.00 53.56 143 GLU A CA 1
ATOM 1141 C C . GLU A 1 143 ? -3.193 19.453 -6.624 1.00 53.56 143 GLU A C 1
ATOM 1143 O O . GLU A 1 143 ? -4.355 19.148 -6.882 1.00 53.56 143 GLU A O 1
ATOM 1148 N N . TYR A 1 144 ? -2.514 20.337 -7.372 1.00 48.72 144 TYR A N 1
ATOM 1149 C CA . TYR A 1 144 ? -3.152 21.265 -8.324 1.00 48.72 144 TYR A CA 1
ATOM 1150 C C . TYR A 1 144 ? -2.537 21.335 -9.738 1.00 48.72 144 TYR A C 1
ATOM 1152 O O . TYR A 1 144 ? -2.996 22.131 -10.556 1.00 48.72 144 TYR A O 1
ATOM 1160 N N . GLY A 1 145 ? -1.549 20.499 -10.070 1.00 47.41 145 GLY A N 1
ATOM 1161 C CA . GLY A 1 145 ? -0.932 20.460 -11.405 1.00 47.41 145 GLY A CA 1
ATOM 1162 C C . GLY A 1 145 ? -1.529 19.382 -12.312 1.00 47.41 145 GLY A C 1
ATOM 1163 O O . GLY A 1 145 ? -1.933 18.320 -11.839 1.00 47.41 145 GLY A O 1
ATOM 1164 N N . ASP A 1 146 ? -1.586 19.652 -13.618 1.00 51.41 146 ASP A N 1
ATOM 1165 C CA . ASP A 1 146 ? -2.001 18.717 -14.671 1.00 51.41 146 ASP A CA 1
ATOM 1166 C C . ASP A 1 146 ? -1.324 17.355 -14.484 1.00 51.41 146 ASP A C 1
ATOM 1168 O O . ASP A 1 146 ? -0.126 17.250 -14.711 1.00 51.41 146 ASP A O 1
ATOM 1172 N N . LYS A 1 147 ? -2.093 16.363 -13.995 1.00 50.56 147 LYS A N 1
ATOM 1173 C CA . LYS A 1 147 ? -1.733 14.962 -13.690 1.00 50.56 147 LYS A CA 1
ATOM 1174 C C . LYS A 1 147 ? -0.307 14.602 -14.109 1.00 50.56 147 LYS A C 1
ATOM 1176 O O . LYS A 1 147 ? -0.122 13.872 -15.090 1.00 50.56 147 LYS A O 1
ATOM 1181 N N . SER A 1 148 ? 0.687 15.084 -13.366 1.00 52.81 148 SER A N 1
ATOM 1182 C CA . SER A 1 148 ? 2.076 14.806 -13.685 1.00 52.81 148 SER A CA 1
ATOM 1183 C C . SER A 1 148 ? 2.239 13.307 -13.464 1.00 52.81 148 SER A C 1
ATOM 1185 O O . SER A 1 148 ? 2.033 12.751 -12.380 1.00 52.81 148 SER A O 1
ATOM 1187 N N . LYS A 1 149 ? 2.403 12.584 -14.572 1.00 68.81 149 LYS A N 1
ATOM 1188 C CA . LYS A 1 149 ? 2.289 11.132 -14.559 1.00 68.81 149 LYS A CA 1
ATOM 1189 C C . LYS A 1 149 ? 3.552 10.598 -13.907 1.00 68.81 149 LYS A C 1
ATOM 1191 O O . LYS A 1 149 ? 4.596 10.658 -14.531 1.00 68.81 149 LYS A O 1
ATOM 1196 N N . VAL A 1 150 ? 3.448 9.978 -12.728 1.00 77.94 150 VAL A N 1
ATOM 1197 C CA . VAL A 1 150 ? 4.543 9.203 -12.094 1.00 77.94 150 VAL A CA 1
ATOM 1198 C C . VAL A 1 150 ? 5.260 8.303 -13.115 1.00 77.94 150 VAL A C 1
ATOM 1200 O O . VAL A 1 150 ? 6.469 8.079 -13.038 1.00 77.94 150 VAL A O 1
ATOM 1203 N N . VAL A 1 151 ? 4.503 7.799 -14.099 1.00 83.88 151 VAL A N 1
ATOM 1204 C CA . VAL A 1 151 ? 5.008 7.023 -15.229 1.00 83.88 151 VAL A CA 1
ATOM 1205 C C . VAL A 1 151 ? 4.381 7.492 -16.537 1.00 83.88 151 VAL A C 1
ATOM 1207 O O . VAL A 1 151 ? 3.159 7.551 -16.659 1.00 83.88 151 VAL A O 1
ATOM 1210 N N . THR A 1 152 ? 5.201 7.741 -17.555 1.00 86.69 152 THR A N 1
ATOM 1211 C CA . THR A 1 152 ? 4.735 7.988 -18.928 1.00 86.69 152 THR A CA 1
ATOM 1212 C C . THR A 1 152 ? 5.046 6.799 -19.822 1.00 86.69 152 THR A C 1
ATOM 1214 O O . THR A 1 152 ? 6.204 6.429 -19.984 1.00 86.69 152 THR A O 1
ATOM 1217 N N . PHE A 1 153 ? 4.016 6.200 -20.419 1.00 89.69 153 PHE A N 1
ATOM 1218 C CA . PHE A 1 153 ? 4.167 5.078 -21.343 1.00 89.69 153 PHE A CA 1
ATOM 1219 C C . PHE A 1 153 ? 4.346 5.548 -22.784 1.00 89.69 153 PHE A C 1
ATOM 1221 O O . PHE A 1 153 ? 3.670 6.470 -23.236 1.00 89.69 153 PHE A O 1
ATOM 1228 N N . LYS A 1 154 ? 5.208 4.854 -23.529 1.00 92.31 154 LYS A N 1
ATOM 1229 C CA . LYS A 1 154 ? 5.381 5.025 -24.974 1.00 92.31 154 LYS A CA 1
ATOM 1230 C C . LYS A 1 154 ? 5.539 3.654 -25.625 1.00 92.31 154 LYS A C 1
ATOM 1232 O O . LYS A 1 154 ? 6.072 2.723 -25.030 1.00 92.31 154 LYS A O 1
ATOM 1237 N N . LYS A 1 155 ? 5.049 3.497 -26.854 1.00 94.00 155 LYS A N 1
ATOM 1238 C CA . LYS A 1 155 ? 5.215 2.261 -27.629 1.00 94.00 155 LYS A CA 1
ATOM 1239 C C . LYS A 1 155 ? 6.194 2.517 -28.768 1.00 94.00 155 LYS A C 1
ATOM 1241 O O . LYS A 1 155 ? 5.946 3.380 -29.602 1.00 94.00 155 LYS A O 1
ATOM 1246 N N . VAL A 1 156 ? 7.290 1.765 -28.798 1.00 93.62 156 VAL A N 1
ATOM 1247 C CA . VAL A 1 156 ? 8.353 1.867 -29.808 1.00 93.62 156 VAL A CA 1
ATOM 1248 C C . VAL A 1 156 ? 8.408 0.548 -30.570 1.00 93.62 156 VAL A C 1
ATOM 1250 O O . VAL A 1 156 ? 8.818 -0.470 -30.016 1.00 93.62 156 VAL A O 1
ATOM 1253 N N . ASP A 1 157 ? 7.913 0.543 -31.810 1.00 91.38 157 ASP A N 1
ATOM 1254 C CA . ASP A 1 157 ? 7.816 -0.643 -32.680 1.00 91.38 157 ASP A CA 1
ATOM 1255 C C . ASP A 1 157 ? 7.269 -1.897 -31.969 1.00 91.38 157 ASP A C 1
ATOM 1257 O O . ASP A 1 157 ? 7.819 -2.996 -32.049 1.00 91.38 157 ASP A O 1
ATOM 1261 N N . GLY A 1 158 ? 6.180 -1.736 -31.212 1.00 92.06 158 GLY A N 1
ATOM 1262 C CA . GLY A 1 158 ? 5.553 -2.841 -30.479 1.00 92.06 158 GLY A CA 1
ATOM 1263 C C . GLY A 1 158 ? 6.109 -3.091 -29.074 1.00 92.06 158 GLY A C 1
ATOM 1264 O O . GLY A 1 158 ? 5.457 -3.787 -28.295 1.00 92.06 158 GLY A O 1
ATOM 1265 N N . ILE A 1 159 ? 7.250 -2.499 -28.717 1.00 95.75 159 ILE A N 1
ATOM 1266 C CA . ILE A 1 159 ? 7.843 -2.585 -27.380 1.00 95.75 159 ILE A CA 1
ATOM 1267 C C . ILE A 1 159 ? 7.274 -1.480 -26.494 1.00 95.75 159 ILE A C 1
ATOM 1269 O O . ILE A 1 159 ? 7.317 -0.307 -26.855 1.00 95.75 159 ILE A O 1
ATOM 1273 N N . LEU A 1 160 ? 6.757 -1.854 -25.323 1.00 95.62 160 LEU A N 1
ATOM 1274 C CA . LEU A 1 160 ? 6.317 -0.889 -24.324 1.00 95.62 160 LEU A CA 1
ATOM 1275 C C . LEU A 1 160 ? 7.530 -0.350 -23.561 1.00 95.62 160 LEU A C 1
ATOM 1277 O O . LEU A 1 160 ? 8.261 -1.103 -22.907 1.00 95.62 160 LEU A O 1
ATOM 1281 N N . THR A 1 161 ? 7.724 0.956 -23.645 1.00 95.31 161 THR A N 1
ATOM 1282 C CA . THR A 1 161 ? 8.678 1.706 -22.841 1.00 95.31 161 THR A CA 1
ATOM 1283 C C . THR A 1 161 ? 7.932 2.557 -21.823 1.00 95.31 161 THR A C 1
ATOM 1285 O O . THR A 1 161 ? 6.758 2.893 -21.998 1.00 95.31 161 THR A O 1
ATOM 1288 N N . ALA A 1 162 ? 8.606 2.871 -20.725 1.00 92.62 162 ALA A N 1
ATOM 1289 C CA . ALA A 1 162 ? 8.062 3.736 -19.694 1.00 92.62 162 ALA A CA 1
ATOM 1290 C C . ALA A 1 162 ? 9.140 4.686 -19.183 1.00 92.62 162 ALA A C 1
ATOM 1292 O O . ALA A 1 162 ? 10.278 4.281 -18.961 1.00 92.62 162 ALA A O 1
ATOM 1293 N N . HIS A 1 163 ? 8.788 5.947 -19.000 1.00 89.62 163 HIS A N 1
ATOM 1294 C CA . HIS A 1 163 ? 9.637 6.926 -18.346 1.00 89.62 163 HIS A CA 1
ATOM 1295 C C . HIS A 1 163 ? 9.142 7.145 -16.917 1.00 89.62 163 HIS A C 1
ATOM 1297 O O . HIS A 1 163 ? 7.939 7.323 -16.715 1.00 89.62 163 HIS A O 1
ATOM 1303 N N . LEU A 1 164 ? 10.056 7.064 -15.949 1.00 87.31 164 LEU A N 1
ATOM 1304 C CA . LEU A 1 164 ? 9.782 7.331 -14.541 1.00 87.31 164 LEU A CA 1
ATOM 1305 C C . LEU A 1 164 ? 10.169 8.774 -14.251 1.00 87.31 164 LEU A C 1
ATOM 1307 O O . LEU A 1 164 ? 11.313 9.145 -14.500 1.00 87.31 164 LEU A O 1
ATOM 1311 N N . HIS A 1 165 ? 9.238 9.548 -13.712 1.00 79.62 165 HIS A N 1
ATOM 1312 C CA . HIS A 1 165 ? 9.500 10.940 -13.373 1.00 79.62 165 HIS A CA 1
ATOM 1313 C C . HIS A 1 165 ? 10.079 11.036 -11.958 1.00 79.62 165 HIS A C 1
ATOM 1315 O O . HIS A 1 165 ? 9.526 10.458 -11.015 1.00 79.62 165 HIS A O 1
ATOM 1321 N N . THR A 1 166 ? 11.211 11.728 -11.825 1.00 67.00 166 THR A N 1
ATOM 1322 C CA . THR A 1 166 ? 11.745 12.241 -10.556 1.00 67.00 166 THR A CA 1
ATOM 1323 C C . THR A 1 166 ? 11.116 13.613 -10.324 1.00 67.00 166 THR A C 1
ATOM 1325 O O . THR A 1 166 ? 10.885 14.349 -11.275 1.00 67.00 166 THR A O 1
ATOM 1328 N N . GLY A 1 167 ? 10.752 13.965 -9.092 1.00 61.34 167 GLY A N 1
ATOM 1329 C CA . GLY A 1 167 ? 10.232 15.305 -8.790 1.00 61.34 167 GLY A CA 1
ATOM 1330 C C . GLY A 1 167 ? 11.220 16.396 -9.178 1.00 61.34 167 GLY A C 1
ATOM 1331 O O . GLY A 1 167 ? 12.211 16.535 -8.479 1.00 61.34 167 GLY A O 1
ATOM 1332 N N . GLY A 1 168 ? 10.943 17.130 -10.261 1.00 55.94 168 GLY A N 1
ATOM 1333 C CA . GLY A 1 168 ? 11.520 18.451 -10.551 1.00 55.94 168 GLY A CA 1
ATOM 1334 C C . GLY A 1 168 ? 10.624 19.569 -10.002 1.00 55.94 168 GLY A C 1
ATOM 1335 O O . GLY A 1 168 ? 9.873 19.321 -9.058 1.00 55.94 168 GLY A O 1
ATOM 1336 N N . ASP A 1 169 ? 10.632 20.756 -10.624 1.00 52.81 169 ASP A N 1
ATOM 1337 C CA . ASP A 1 169 ? 9.802 21.928 -10.252 1.00 52.81 169 ASP A CA 1
ATOM 1338 C C . ASP A 1 169 ? 8.298 21.612 -10.064 1.00 52.81 169 ASP A C 1
ATOM 1340 O O . ASP A 1 169 ? 7.598 22.280 -9.300 1.00 52.81 169 ASP A O 1
ATOM 1344 N N . ASP A 1 170 ? 7.809 20.535 -10.689 1.00 48.22 170 ASP A N 1
ATOM 1345 C CA . ASP A 1 170 ? 6.434 20.026 -10.574 1.00 48.22 170 ASP A CA 1
ATOM 1346 C C . ASP A 1 170 ? 6.175 19.134 -9.336 1.00 48.22 170 ASP A C 1
ATOM 1348 O O . ASP A 1 170 ? 5.065 18.633 -9.148 1.00 48.22 170 ASP A O 1
ATOM 1352 N N . GLY A 1 171 ? 7.185 18.918 -8.486 1.00 51.09 171 GLY A N 1
ATOM 1353 C CA . GLY A 1 171 ? 7.106 18.292 -7.167 1.00 51.09 171 GLY A CA 1
ATOM 1354 C C . GLY A 1 171 ? 6.499 16.883 -7.144 1.00 51.09 171 GLY A C 1
ATOM 1355 O O . GLY A 1 171 ? 5.286 16.708 -7.013 1.00 51.09 171 GLY A O 1
ATOM 1356 N N . PHE A 1 172 ? 7.336 15.843 -7.115 1.00 55.00 172 PHE A N 1
ATOM 1357 C CA . PHE A 1 172 ? 6.929 14.520 -6.619 1.00 55.00 172 PHE A CA 1
ATOM 1358 C C . PHE A 1 172 ? 7.516 14.295 -5.231 1.00 55.00 172 PHE A C 1
ATOM 1360 O O . PHE A 1 172 ? 8.728 14.327 -5.043 1.00 55.00 172 PHE A O 1
ATOM 1367 N N . ALA A 1 173 ? 6.655 14.005 -4.260 1.00 53.16 173 ALA A N 1
ATOM 1368 C CA . ALA A 1 173 ? 7.079 13.541 -2.958 1.00 53.16 173 ALA A CA 1
ATOM 1369 C C . ALA A 1 173 ? 6.977 12.026 -3.031 1.00 53.16 173 ALA A C 1
ATOM 1371 O O . ALA A 1 173 ? 5.890 11.459 -2.905 1.00 53.16 173 ALA A O 1
ATOM 1372 N N . VAL A 1 174 ? 8.100 11.338 -3.249 1.00 53.88 174 VAL A N 1
ATOM 1373 C CA . VAL A 1 174 ? 8.128 9.910 -2.930 1.00 53.88 174 VAL A CA 1
ATOM 1374 C C . VAL A 1 174 ? 7.737 9.823 -1.455 1.00 53.88 174 VAL A C 1
ATOM 1376 O O . VAL A 1 174 ? 8.490 10.233 -0.579 1.00 53.88 174 VAL A O 1
ATOM 1379 N N . ILE A 1 175 ? 6.519 9.369 -1.150 1.00 54.81 175 ILE A N 1
ATOM 1380 C CA . ILE A 1 175 ? 6.150 9.134 0.241 1.00 54.81 175 ILE A CA 1
ATOM 1381 C C . ILE A 1 175 ? 6.864 7.851 0.604 1.00 54.81 175 ILE A C 1
ATOM 1383 O O . ILE A 1 175 ? 6.328 6.748 0.491 1.00 54.81 175 ILE A O 1
ATOM 1387 N N . HIS A 1 176 ? 8.125 8.005 1.002 1.00 55.16 176 HIS A N 1
ATOM 1388 C CA . HIS A 1 176 ? 8.818 6.956 1.696 1.00 55.16 176 HIS A CA 1
ATOM 1389 C C . HIS A 1 176 ? 7.988 6.640 2.919 1.00 55.16 176 HIS A C 1
ATOM 1391 O O . HIS A 1 176 ? 7.867 7.422 3.858 1.00 55.16 176 HIS A O 1
ATOM 1397 N N . ILE A 1 177 ? 7.422 5.448 2.892 1.00 62.44 177 ILE A N 1
ATOM 1398 C CA . ILE A 1 177 ? 7.088 4.740 4.103 1.00 62.44 177 ILE A CA 1
ATOM 1399 C C . ILE A 1 177 ? 8.306 3.857 4.328 1.00 62.44 177 ILE A C 1
ATOM 1401 O O . ILE A 1 177 ? 8.322 2.726 3.836 1.00 62.44 177 ILE A O 1
ATOM 1405 N N . PRO A 1 178 ? 9.365 4.373 4.992 1.00 60.44 178 PRO A N 1
ATOM 1406 C CA . PRO A 1 178 ? 10.632 3.659 5.183 1.00 60.44 178 PRO A CA 1
ATOM 1407 C C . PRO A 1 178 ? 10.457 2.326 5.929 1.00 60.44 178 PRO A C 1
ATOM 1409 O O . PRO A 1 178 ? 11.401 1.561 6.078 1.00 60.44 178 PRO A O 1
ATOM 1412 N N . THR A 1 179 ? 9.239 2.030 6.381 1.00 75.38 179 THR A N 1
ATOM 1413 C CA . THR A 1 179 ? 8.862 0.846 7.137 1.00 75.38 179 THR A CA 1
ATOM 1414 C C . THR A 1 179 ? 8.160 -0.236 6.313 1.00 75.38 179 THR A C 1
ATOM 1416 O O . THR A 1 179 ? 7.879 -1.290 6.875 1.00 75.38 179 THR A O 1
ATOM 1419 N N . LEU A 1 180 ? 7.887 -0.039 5.011 1.00 85.38 180 LEU A N 1
ATOM 1420 C CA . LEU A 1 180 ? 7.162 -1.047 4.228 1.00 85.38 180 LEU A CA 1
ATOM 1421 C C . LEU A 1 180 ? 8.052 -2.225 3.817 1.00 85.38 180 LEU A C 1
ATOM 1423 O O . LEU A 1 180 ? 9.078 -2.051 3.148 1.00 85.38 180 LEU A O 1
ATOM 1427 N N . THR A 1 181 ? 7.622 -3.444 4.142 1.00 90.94 181 THR A N 1
ATOM 1428 C CA . THR A 1 181 ? 8.269 -4.660 3.640 1.00 90.94 181 THR A CA 1
ATOM 1429 C C . THR A 1 181 ? 7.769 -5.044 2.247 1.00 90.94 181 THR A C 1
ATOM 1431 O O . THR A 1 181 ? 6.639 -4.750 1.846 1.00 90.94 181 THR A O 1
ATOM 1434 N N . LYS A 1 182 ? 8.599 -5.776 1.494 1.00 93.19 182 LYS A N 1
ATOM 1435 C CA . LYS A 1 182 ? 8.218 -6.367 0.203 1.00 93.19 182 LYS A CA 1
ATOM 1436 C C . LYS A 1 182 ? 6.930 -7.186 0.321 1.00 93.19 182 LYS A C 1
ATOM 1438 O O . LYS A 1 182 ? 6.037 -7.065 -0.515 1.00 93.19 182 LYS A O 1
ATOM 1443 N N . ARG A 1 183 ? 6.813 -7.975 1.392 1.00 93.69 183 ARG A N 1
ATOM 1444 C CA . ARG A 1 183 ? 5.649 -8.822 1.665 1.00 93.69 183 ARG A CA 1
ATOM 1445 C C . ARG A 1 183 ? 4.392 -8.009 1.958 1.00 93.69 183 ARG A C 1
ATOM 1447 O O . ARG A 1 183 ? 3.323 -8.349 1.456 1.00 93.69 183 ARG A O 1
ATOM 1454 N N . GLU A 1 184 ? 4.503 -6.936 2.734 1.00 91.50 184 GLU A N 1
ATOM 1455 C CA . GLU A 1 184 ? 3.378 -6.035 2.993 1.00 91.50 184 GLU A CA 1
ATOM 1456 C C . GLU A 1 184 ? 2.866 -5.404 1.694 1.00 91.50 184 GLU A C 1
ATOM 1458 O O . GLU A 1 184 ? 1.659 -5.425 1.443 1.00 91.50 184 GLU A O 1
ATOM 1463 N N . LEU A 1 185 ? 3.767 -4.939 0.819 1.00 90.25 185 LEU A N 1
ATOM 1464 C CA . LEU A 1 185 ? 3.387 -4.403 -0.490 1.00 90.25 185 LEU A CA 1
ATOM 1465 C C . LEU A 1 185 ? 2.714 -5.460 -1.377 1.00 90.25 185 LEU A C 1
ATOM 1467 O O . LEU A 1 185 ? 1.698 -5.174 -2.008 1.00 90.25 185 LEU A O 1
ATOM 1471 N N . GLU A 1 186 ? 3.219 -6.697 -1.395 1.00 91.69 186 GLU A N 1
ATOM 1472 C CA . GLU A 1 186 ? 2.583 -7.811 -2.112 1.00 91.69 186 GLU A CA 1
ATOM 1473 C C . GLU A 1 186 ? 1.173 -8.114 -1.605 1.00 91.69 186 GLU A C 1
ATOM 1475 O O . GLU A 1 186 ? 0.269 -8.357 -2.406 1.00 91.69 186 GLU A O 1
ATOM 1480 N N . CYS A 1 187 ? 0.966 -8.108 -0.287 1.00 89.19 187 CYS A N 1
ATOM 1481 C CA . CYS A 1 187 ? -0.356 -8.273 0.305 1.00 89.19 187 CYS A CA 1
ATOM 1482 C C . CYS A 1 187 ? -1.293 -7.148 -0.147 1.00 89.19 187 CYS A C 1
ATOM 1484 O O . CYS A 1 187 ? -2.405 -7.424 -0.604 1.00 89.19 187 CYS A O 1
ATOM 1486 N N . ILE A 1 188 ? -0.842 -5.893 -0.117 1.00 86.31 188 ILE A N 1
ATOM 1487 C CA . ILE A 1 188 ? -1.667 -4.766 -0.567 1.00 86.31 188 ILE A CA 1
ATOM 1488 C C . ILE A 1 188 ? -1.976 -4.876 -2.071 1.00 86.31 188 ILE A C 1
ATOM 1490 O O . ILE A 1 188 ? -3.129 -4.709 -2.466 1.00 86.31 188 ILE A O 1
ATOM 1494 N N . MET A 1 189 ? -1.009 -5.272 -2.908 1.00 84.25 189 MET A N 1
ATOM 1495 C CA . MET A 1 189 ? -1.232 -5.556 -4.337 1.00 84.25 189 MET A CA 1
ATOM 1496 C C . MET A 1 189 ? -2.240 -6.693 -4.577 1.00 84.25 189 MET A C 1
ATOM 1498 O O . MET A 1 189 ? -2.967 -6.677 -5.569 1.00 84.25 189 MET A O 1
ATOM 1502 N N . LYS A 1 190 ? -2.327 -7.673 -3.668 1.00 85.06 190 LYS A N 1
ATOM 1503 C CA . LYS A 1 190 ? -3.327 -8.760 -3.703 1.00 85.06 190 LYS A CA 1
ATOM 1504 C C . LYS A 1 190 ? -4.722 -8.317 -3.231 1.00 85.06 190 LYS A C 1
ATOM 1506 O O . LYS A 1 190 ? -5.678 -9.100 -3.307 1.00 85.06 190 LYS A O 1
ATOM 1511 N N . GLY A 1 191 ? -4.865 -7.070 -2.781 1.00 80.06 191 GLY A N 1
ATOM 1512 C CA . GLY A 1 191 ? -6.124 -6.473 -2.338 1.00 80.06 191 GLY A CA 1
ATOM 1513 C C . GLY A 1 191 ? -6.356 -6.545 -0.830 1.00 80.06 191 GLY A C 1
ATOM 1514 O O . GLY A 1 191 ? -7.508 -6.543 -0.402 1.00 80.06 191 GLY A O 1
ATOM 1515 N N . TYR A 1 192 ? -5.294 -6.649 -0.027 1.00 86.12 192 TYR A N 1
ATOM 1516 C CA . TYR A 1 192 ? -5.385 -6.377 1.409 1.00 86.12 192 TYR A CA 1
ATOM 1517 C C . TYR A 1 192 ? -5.660 -4.876 1.634 1.00 86.12 192 TYR A C 1
ATOM 1519 O O . TYR A 1 192 ? -5.380 -4.064 0.744 1.00 86.12 192 TYR A O 1
ATOM 1527 N N . PRO A 1 193 ? -6.192 -4.475 2.806 1.00 84.00 193 PRO A N 1
ATOM 1528 C CA . PRO A 1 193 ? -6.386 -3.065 3.125 1.00 84.00 193 PRO A CA 1
ATOM 1529 C C . PRO A 1 193 ? -5.087 -2.256 2.954 1.00 84.00 193 PRO A C 1
ATOM 1531 O O . PRO A 1 193 ? -4.012 -2.764 3.271 1.00 84.00 193 PRO A O 1
ATOM 1534 N N . PRO A 1 194 ? -5.155 -0.982 2.531 1.00 81.06 194 PRO A N 1
ATOM 1535 C CA . PRO A 1 194 ? -3.968 -0.134 2.369 1.00 81.06 194 PRO A CA 1
ATOM 1536 C C . PRO A 1 194 ? -3.237 0.145 3.691 1.00 81.06 194 PRO A C 1
ATOM 1538 O O . PRO A 1 194 ? -2.100 0.606 3.689 1.00 81.06 194 PRO A O 1
ATOM 1541 N N . PHE A 1 195 ? -3.862 -0.170 4.823 1.00 85.56 195 PHE A N 1
ATOM 1542 C CA . PHE A 1 195 ? -3.285 -0.109 6.166 1.00 85.56 195 PHE A CA 1
ATOM 1543 C C . PHE A 1 195 ? -2.591 -1.413 6.592 1.00 85.56 195 PHE A C 1
ATOM 1545 O O . PHE A 1 195 ? -2.155 -1.526 7.735 1.00 85.56 195 PHE A O 1
ATOM 1552 N N . TYR A 1 196 ? -2.516 -2.423 5.716 1.00 88.69 196 TYR A N 1
ATOM 1553 C CA . TYR A 1 196 ? -1.919 -3.707 6.066 1.00 88.69 196 TYR A CA 1
ATOM 1554 C C . TYR A 1 196 ? -0.451 -3.554 6.475 1.00 88.69 196 TYR A C 1
ATOM 1556 O O . TYR A 1 196 ? 0.374 -2.996 5.748 1.00 88.69 196 TYR A O 1
ATOM 1564 N N . ARG A 1 197 ? -0.153 -4.123 7.640 1.00 89.94 197 ARG A N 1
ATOM 1565 C CA . ARG A 1 197 ? 1.180 -4.337 8.195 1.00 89.94 197 ARG A CA 1
ATOM 1566 C C . ARG A 1 197 ? 1.278 -5.785 8.655 1.00 89.94 197 ARG A C 1
ATOM 1568 O O . ARG A 1 197 ? 0.261 -6.356 9.053 1.00 89.94 197 ARG A O 1
ATOM 1575 N N . GLU A 1 198 ? 2.470 -6.371 8.642 1.00 90.62 198 GLU A N 1
ATOM 1576 C CA . GLU A 1 198 ? 2.735 -7.691 9.235 1.00 90.62 198 GLU A CA 1
ATOM 1577 C C . GLU A 1 198 ? 2.656 -7.637 10.767 1.00 90.62 198 GLU A C 1
ATOM 1579 O O . GLU A 1 198 ? 2.191 -8.581 11.415 1.00 90.62 198 GLU A O 1
ATOM 1584 N N . SER A 1 199 ? 3.046 -6.498 11.341 1.00 91.44 199 SER A N 1
ATOM 1585 C CA . SER A 1 199 ? 2.912 -6.200 12.764 1.00 91.44 199 SER A CA 1
ATOM 1586 C C . SER A 1 199 ? 2.489 -4.756 12.991 1.00 91.44 199 SER A C 1
ATOM 1588 O O . SER A 1 199 ? 2.988 -3.847 12.332 1.00 91.44 199 SER A O 1
ATOM 1590 N N . ILE A 1 200 ? 1.621 -4.544 13.971 1.00 89.94 200 ILE A N 1
ATOM 1591 C CA . ILE A 1 200 ? 1.293 -3.222 14.495 1.00 89.94 200 ILE A CA 1
ATOM 1592 C C . ILE A 1 200 ? 2.396 -2.858 15.487 1.00 89.94 200 ILE A C 1
ATOM 1594 O O . ILE A 1 200 ? 2.592 -3.561 16.478 1.00 89.94 200 ILE A O 1
ATOM 1598 N N . GLN A 1 201 ? 3.135 -1.791 15.201 1.00 88.62 201 GLN A N 1
ATOM 1599 C CA . GLN A 1 201 ? 4.157 -1.270 16.100 1.00 88.62 201 GLN A CA 1
ATOM 1600 C C . GLN A 1 201 ? 3.563 -0.142 16.940 1.00 88.62 201 GLN A C 1
ATOM 1602 O O . GLN A 1 201 ? 3.046 0.841 16.403 1.00 88.62 201 GLN A O 1
ATOM 1607 N N . PHE A 1 202 ? 3.634 -0.306 18.256 1.00 88.44 202 PHE A N 1
ATOM 1608 C CA . PHE A 1 202 ? 3.286 0.738 19.206 1.00 88.44 202 PHE A CA 1
ATOM 1609 C C . PHE A 1 202 ? 4.436 1.745 19.305 1.00 88.44 202 PHE A C 1
ATOM 1611 O O . PHE A 1 202 ? 5.584 1.433 18.983 1.00 88.44 202 PHE A O 1
ATOM 1618 N N . GLU A 1 203 ? 4.132 2.946 19.783 1.00 81.12 203 GLU A N 1
ATOM 1619 C CA . GLU A 1 203 ? 5.121 4.007 20.011 1.00 81.12 203 GLU A CA 1
ATOM 1620 C C . GLU A 1 203 ? 6.244 3.557 20.967 1.00 81.12 203 GLU A C 1
ATOM 1622 O O . GLU A 1 203 ? 7.415 3.844 20.744 1.00 81.12 203 GLU A O 1
ATOM 1627 N N . ASP A 1 204 ? 5.906 2.761 21.987 1.00 83.19 204 ASP A N 1
ATOM 1628 C CA . ASP A 1 204 ? 6.862 2.206 22.958 1.00 83.19 204 ASP A CA 1
ATOM 1629 C C . ASP A 1 204 ? 7.710 1.038 22.410 1.00 83.19 204 ASP A C 1
ATOM 1631 O O . ASP A 1 204 ? 8.417 0.362 23.159 1.00 83.19 204 ASP A O 1
ATOM 1635 N N . GLY A 1 205 ? 7.633 0.774 21.103 1.00 86.06 205 GLY A N 1
ATOM 1636 C CA . GLY A 1 205 ? 8.404 -0.256 20.416 1.00 86.06 205 GLY A CA 1
ATOM 1637 C C . GLY A 1 205 ? 7.843 -1.672 20.548 1.00 86.06 205 GLY A C 1
ATOM 1638 O O . GLY A 1 205 ? 8.315 -2.570 19.841 1.00 86.06 205 GLY A O 1
ATOM 1639 N N . ARG A 1 206 ? 6.818 -1.903 21.386 1.00 91.25 206 ARG A N 1
ATOM 1640 C CA . ARG A 1 206 ? 6.126 -3.198 21.426 1.00 91.25 206 ARG A CA 1
ATOM 1641 C C . ARG A 1 206 ? 5.472 -3.478 20.071 1.00 91.25 206 ARG A C 1
ATOM 1643 O O . ARG A 1 206 ? 5.027 -2.576 19.361 1.00 91.25 206 ARG A O 1
ATOM 1650 N N . LYS A 1 207 ? 5.409 -4.760 19.712 1.00 92.00 207 LYS A N 1
ATOM 1651 C CA . LYS A 1 207 ? 4.825 -5.225 18.452 1.00 92.00 207 LYS A CA 1
ATOM 1652 C C . LYS A 1 207 ? 3.676 -6.177 18.724 1.00 92.00 207 LYS A C 1
ATOM 1654 O O . LYS A 1 207 ? 3.809 -7.112 19.510 1.00 92.00 207 LYS A O 1
ATOM 1659 N N . LEU A 1 208 ? 2.575 -5.956 18.024 1.00 92.62 208 LEU A N 1
ATOM 1660 C CA . LEU A 1 208 ? 1.402 -6.815 18.019 1.00 92.62 208 LEU A CA 1
ATOM 1661 C C . LEU A 1 208 ? 1.252 -7.454 16.639 1.00 92.62 208 LEU A C 1
ATOM 1663 O O . LEU A 1 208 ? 1.483 -6.812 15.612 1.00 92.62 208 LEU A O 1
ATOM 1667 N N . LYS A 1 209 ? 0.881 -8.734 16.597 1.00 92.56 209 LYS A N 1
ATOM 1668 C CA . LYS A 1 209 ? 0.653 -9.431 15.329 1.00 92.56 209 LYS A CA 1
ATOM 1669 C C . LYS A 1 209 ? -0.523 -8.792 14.594 1.00 92.56 209 LYS A C 1
ATOM 1671 O O . LYS A 1 209 ? -1.517 -8.410 15.204 1.00 92.56 209 LYS A O 1
ATOM 1676 N N . THR A 1 210 ? -0.423 -8.700 13.272 1.00 88.50 210 THR A N 1
ATOM 1677 C CA . THR A 1 210 ? -1.542 -8.217 12.466 1.00 88.50 210 THR A CA 1
ATOM 1678 C C . THR A 1 210 ? -2.799 -9.079 12.654 1.00 88.50 210 THR A C 1
ATOM 1680 O O . THR A 1 210 ? -2.710 -10.311 12.610 1.00 88.50 210 THR A O 1
ATOM 1683 N N . PRO A 1 211 ? -3.984 -8.465 12.823 1.00 87.75 211 PRO A N 1
ATOM 1684 C CA . PRO A 1 211 ? -5.251 -9.191 12.892 1.00 87.75 211 PRO A CA 1
ATOM 1685 C C . PRO A 1 211 ? -5.728 -9.693 11.517 1.00 87.75 211 PRO A C 1
ATOM 1687 O O . PRO A 1 211 ? -6.802 -10.292 11.439 1.00 87.75 211 PRO A O 1
ATOM 1690 N N . ILE A 1 212 ? -4.966 -9.431 10.446 1.00 88.00 212 ILE A N 1
ATOM 1691 C CA . ILE A 1 212 ? -5.253 -9.843 9.068 1.00 88.00 212 ILE A CA 1
ATOM 1692 C C . ILE A 1 212 ? -4.332 -11.015 8.690 1.00 88.00 212 ILE A C 1
ATOM 1694 O O . ILE A 1 212 ? -3.205 -10.813 8.234 1.00 88.00 212 ILE A O 1
ATOM 1698 N N . ALA A 1 213 ? -4.797 -12.252 8.866 1.00 87.19 213 ALA A N 1
ATOM 1699 C CA . ALA A 1 213 ? -4.062 -13.445 8.444 1.00 87.19 213 ALA A CA 1
ATOM 1700 C C . ALA A 1 213 ? -4.286 -13.755 6.955 1.00 87.19 213 ALA A C 1
ATOM 1702 O O . ALA A 1 213 ? -3.364 -14.199 6.268 1.00 87.19 213 ALA A O 1
ATOM 1703 N N . SER A 1 214 ? -5.487 -13.478 6.440 1.00 88.50 214 SER A N 1
ATOM 1704 C CA . SER A 1 214 ? -5.848 -13.650 5.029 1.00 88.50 214 SER A CA 1
ATOM 1705 C C . SER A 1 214 ? -6.519 -12.405 4.437 1.00 88.50 214 SER A C 1
ATOM 1707 O O . SER A 1 214 ? -6.867 -11.465 5.151 1.00 88.50 214 SER A O 1
ATOM 1709 N N . LYS A 1 215 ? -6.721 -12.380 3.114 1.00 82.94 215 LYS A N 1
ATOM 1710 C CA . LYS A 1 215 ? -7.395 -11.266 2.424 1.00 82.94 215 LYS A CA 1
ATOM 1711 C C . LYS A 1 215 ? -8.824 -11.051 2.941 1.00 82.94 215 LYS A C 1
ATOM 1713 O O . LYS A 1 215 ? -9.297 -9.918 3.039 1.00 82.94 215 LYS A O 1
ATOM 1718 N N . GLU A 1 216 ? -9.504 -12.136 3.290 1.00 85.62 216 GLU A N 1
ATOM 1719 C CA . GLU A 1 216 ? -10.878 -12.155 3.796 1.00 85.62 216 GLU A CA 1
ATOM 1720 C C . GLU A 1 216 ? -10.989 -11.480 5.169 1.00 85.62 216 GLU A C 1
ATOM 1722 O O . GLU A 1 216 ? -12.029 -10.903 5.495 1.00 85.62 216 GLU A O 1
ATOM 1727 N N . ASP A 1 217 ? -9.908 -11.477 5.955 1.00 86.44 217 ASP A N 1
ATOM 1728 C CA . ASP A 1 217 ? -9.856 -10.770 7.236 1.00 86.44 217 ASP A CA 1
ATOM 1729 C C . ASP A 1 217 ? -9.907 -9.247 7.064 1.00 86.44 217 ASP A C 1
ATOM 1731 O O . ASP A 1 217 ? -10.259 -8.536 8.003 1.00 86.44 217 ASP A O 1
ATOM 1735 N N . GLY A 1 218 ? -9.654 -8.737 5.853 1.00 83.38 218 GLY A N 1
ATOM 1736 C CA . GLY A 1 218 ? -9.851 -7.327 5.520 1.00 83.38 218 GLY A CA 1
ATOM 1737 C C . GLY A 1 218 ? -11.300 -6.850 5.685 1.00 83.38 218 GLY A C 1
ATOM 1738 O O . GLY A 1 218 ? -11.518 -5.653 5.814 1.00 83.38 218 GLY A O 1
ATOM 1739 N N . LEU A 1 219 ? -12.282 -7.762 5.731 1.00 87.06 219 LEU A N 1
ATOM 1740 C CA . LEU A 1 219 ? -13.693 -7.457 6.021 1.00 87.06 219 LEU A CA 1
ATOM 1741 C C . LEU A 1 219 ? -13.982 -7.294 7.522 1.00 87.06 219 LEU A C 1
ATOM 1743 O O . LEU A 1 219 ? -15.122 -7.020 7.886 1.00 87.06 219 LEU A O 1
ATOM 1747 N N . ARG A 1 220 ? -13.016 -7.574 8.405 1.00 91.19 220 ARG A N 1
ATOM 1748 C CA . ARG A 1 220 ? -13.210 -7.641 9.861 1.00 91.19 220 ARG A CA 1
ATOM 1749 C C . ARG A 1 220 ? -12.852 -6.323 10.551 1.00 91.19 220 ARG A C 1
ATOM 1751 O O . ARG A 1 220 ? -12.063 -5.558 10.023 1.00 91.19 220 ARG A O 1
ATOM 1758 N N . GLY A 1 221 ? -13.405 -6.058 11.737 1.00 92.12 221 GLY A N 1
ATOM 1759 C CA . GLY A 1 221 ? -13.196 -4.778 12.427 1.00 92.12 221 GLY A CA 1
ATOM 1760 C C . GLY A 1 221 ? -11.862 -4.661 13.171 1.00 92.12 221 GLY A C 1
ATOM 1761 O O . GLY A 1 221 ? -11.396 -3.553 13.421 1.00 92.12 221 GLY A O 1
ATOM 1762 N N . GLY A 1 222 ? -11.210 -5.779 13.511 1.00 94.12 222 GLY A N 1
ATOM 1763 C CA . GLY A 1 222 ? -10.018 -5.769 14.365 1.00 94.12 222 GLY A CA 1
ATOM 1764 C C . GLY A 1 222 ? -8.845 -4.997 13.766 1.00 94.12 222 GLY A C 1
ATOM 1765 O O . GLY A 1 222 ? -8.123 -4.321 14.487 1.00 94.12 222 GLY A O 1
ATOM 1766 N N . TRP A 1 223 ? -8.669 -5.005 12.444 1.00 92.94 223 TRP A N 1
ATOM 1767 C CA . TRP A 1 223 ? -7.583 -4.237 11.831 1.00 92.94 223 TRP A CA 1
ATOM 1768 C C . TRP A 1 223 ? -7.788 -2.724 11.917 1.00 92.94 223 TRP A C 1
ATOM 1770 O O . TRP A 1 223 ? -6.797 -2.011 12.023 1.00 92.94 223 TRP A O 1
ATOM 1780 N N . ILE A 1 224 ? -9.034 -2.238 11.957 1.00 93.31 224 ILE A N 1
ATOM 1781 C CA . ILE A 1 224 ? -9.330 -0.815 12.177 1.00 93.31 224 ILE A CA 1
ATOM 1782 C C . ILE A 1 224 ? -8.879 -0.412 13.580 1.00 93.31 224 ILE A C 1
ATOM 1784 O O . ILE A 1 224 ? -8.202 0.599 13.738 1.00 93.31 224 ILE A O 1
ATOM 1788 N N . VAL A 1 225 ? -9.160 -1.242 14.589 1.00 94.88 225 VAL A N 1
ATOM 1789 C CA . VAL A 1 225 ? -8.646 -1.019 15.951 1.00 94.88 225 VAL A CA 1
ATOM 1790 C C . VAL A 1 225 ? -7.118 -0.996 15.944 1.00 94.88 225 VAL A C 1
ATOM 1792 O O . VAL A 1 225 ? -6.514 -0.096 16.517 1.00 94.88 225 VAL A O 1
ATOM 1795 N N . GLY A 1 226 ? -6.486 -1.913 15.206 1.00 92.69 226 GLY A N 1
ATOM 1796 C CA . GLY A 1 226 ? -5.037 -1.926 15.002 1.00 92.69 226 GLY A CA 1
ATOM 1797 C C . GLY A 1 226 ? -4.472 -0.636 14.392 1.00 92.69 226 GLY A C 1
ATOM 1798 O O . GLY A 1 226 ? -3.408 -0.186 14.815 1.00 92.69 226 GLY A O 1
ATOM 1799 N N . VAL A 1 227 ? -5.194 0.004 13.463 1.00 90.56 227 VAL A N 1
ATOM 1800 C CA . VAL A 1 227 ? -4.836 1.332 12.923 1.00 90.56 227 VAL A CA 1
ATOM 1801 C C . VAL A 1 227 ? -4.877 2.413 14.011 1.00 90.56 227 VAL A C 1
ATOM 1803 O O . VAL A 1 227 ? -4.059 3.327 14.009 1.00 90.56 227 VAL A O 1
ATOM 1806 N N . GLY A 1 228 ? -5.778 2.301 14.987 1.00 89.62 228 GLY A N 1
ATOM 1807 C CA . GLY A 1 228 ? -5.798 3.202 16.142 1.00 89.62 228 GLY A CA 1
ATOM 1808 C C . GLY A 1 228 ? -4.604 3.023 17.088 1.00 89.62 228 GLY A C 1
ATOM 1809 O O . GLY A 1 228 ? -4.216 3.970 17.775 1.00 89.62 228 GLY A O 1
ATOM 1810 N N . LEU A 1 229 ? -4.004 1.829 17.108 1.00 90.00 229 LEU A N 1
ATOM 1811 C CA . LEU A 1 229 ? -2.872 1.486 17.976 1.00 90.00 229 LEU A CA 1
ATOM 1812 C C . LEU A 1 229 ? -1.500 1.799 17.366 1.00 90.00 229 LEU A C 1
ATOM 1814 O O . LEU A 1 229 ? -0.524 1.904 18.107 1.00 90.00 229 LEU A O 1
ATOM 1818 N N . THR A 1 230 ? -1.396 1.903 16.038 1.00 85.31 230 THR A N 1
ATOM 1819 C CA . THR A 1 230 ? -0.104 2.139 15.376 1.00 85.31 230 THR A CA 1
ATOM 1820 C C . THR A 1 230 ? 0.388 3.568 15.594 1.00 85.31 230 THR A C 1
ATOM 1822 O O . THR A 1 230 ? -0.384 4.529 15.550 1.00 85.31 230 THR A O 1
ATOM 1825 N N . PHE A 1 231 ? 1.701 3.698 15.775 1.00 75.38 231 PHE A N 1
ATOM 1826 C CA . PHE A 1 231 ? 2.391 4.989 15.798 1.00 75.38 231 PHE A CA 1
ATOM 1827 C C . PHE A 1 231 ? 2.415 5.671 14.418 1.00 75.38 231 PHE A C 1
ATOM 1829 O O . PHE A 1 231 ? 2.420 6.893 14.314 1.00 75.38 231 PHE A O 1
ATOM 1836 N N . TYR A 1 232 ? 2.345 4.883 13.341 1.00 71.31 232 TYR A N 1
ATOM 1837 C CA . TYR A 1 232 ? 2.272 5.376 11.965 1.00 71.31 232 TYR A CA 1
ATOM 1838 C C . TYR A 1 232 ? 0.911 5.017 11.349 1.00 71.31 232 TYR A C 1
ATOM 1840 O O . TYR A 1 232 ? 0.808 4.014 10.637 1.00 71.31 232 TYR A O 1
ATOM 1848 N N . PRO A 1 233 ? -0.153 5.791 11.634 1.00 60.03 233 PRO A N 1
ATOM 1849 C CA . PRO A 1 233 ? -1.527 5.481 11.228 1.00 60.03 233 PRO A CA 1
ATOM 1850 C C . PRO A 1 233 ? -1.863 5.877 9.788 1.00 60.03 233 PRO A C 1
ATOM 1852 O O . PRO A 1 233 ? -3.010 5.768 9.356 1.00 60.03 233 PRO A O 1
ATOM 1855 N N . TYR A 1 234 ? -0.873 6.328 9.025 1.00 65.00 234 TYR A N 1
ATOM 1856 C CA . TYR A 1 234 ? -1.057 6.707 7.634 1.00 65.00 234 TYR A CA 1
ATOM 1857 C C . TYR A 1 234 ? -1.298 5.463 6.767 1.00 65.00 234 TYR A C 1
ATOM 1859 O O . TYR A 1 234 ? -0.603 4.452 6.941 1.00 65.00 234 TYR A O 1
ATOM 1867 N N . PRO A 1 235 ? -2.253 5.507 5.815 1.00 60.09 235 PRO A N 1
ATOM 1868 C CA . PRO A 1 235 ? -2.400 4.439 4.844 1.00 60.09 235 PRO A CA 1
ATOM 1869 C C . PRO A 1 235 ? -1.070 4.272 4.133 1.00 60.09 235 PRO A C 1
ATOM 1871 O O . PRO A 1 235 ? -0.443 5.241 3.703 1.00 60.09 235 PRO A O 1
ATOM 1874 N N . THR A 1 236 ? -0.659 3.023 3.977 1.00 60.94 236 THR A N 1
ATOM 1875 C CA . THR A 1 236 ? 0.585 2.725 3.284 1.00 60.94 236 THR A CA 1
ATOM 1876 C C . THR A 1 236 ? 0.544 3.244 1.857 1.00 60.94 236 THR A C 1
ATOM 1878 O O . THR A 1 236 ? 1.535 3.701 1.309 1.00 60.94 236 THR A O 1
ATOM 1881 N N . LEU A 1 237 ? -0.623 3.115 1.232 1.00 63.16 237 LEU A N 1
ATOM 1882 C CA . LEU A 1 237 ? -0.817 3.346 -0.185 1.00 63.16 237 LEU A CA 1
ATOM 1883 C C . LEU A 1 237 ? -2.201 3.955 -0.367 1.00 63.16 237 LEU A C 1
ATOM 1885 O O . LEU A 1 237 ? -3.204 3.320 -0.044 1.00 63.16 237 LEU A O 1
ATOM 1889 N N . ARG A 1 238 ? -2.269 5.185 -0.881 1.00 60.78 238 ARG A N 1
ATOM 1890 C CA . ARG A 1 238 ? -3.549 5.875 -1.115 1.00 60.78 238 ARG A CA 1
ATOM 1891 C C . ARG A 1 238 ? -4.302 5.316 -2.328 1.00 60.78 238 ARG A C 1
ATOM 1893 O O . ARG A 1 238 ? -5.524 5.323 -2.333 1.00 60.78 238 ARG A O 1
ATOM 1900 N N . HIS A 1 239 ? -3.591 4.713 -3.286 1.00 54.94 239 HIS A N 1
ATOM 1901 C CA . HIS A 1 239 ? -4.087 4.238 -4.595 1.00 54.94 239 HIS A CA 1
ATOM 1902 C C . HIS A 1 239 ? -5.204 3.164 -4.577 1.00 54.94 239 HIS A C 1
ATOM 1904 O O . HIS A 1 239 ? -5.692 2.754 -5.629 1.00 54.94 239 HIS A O 1
ATOM 1910 N N . ASN A 1 240 ? -5.637 2.700 -3.399 1.00 51.38 240 ASN A N 1
ATOM 1911 C CA . ASN A 1 240 ? -6.727 1.728 -3.218 1.00 51.38 240 ASN A CA 1
ATOM 1912 C C . ASN A 1 240 ? -7.960 2.302 -2.482 1.00 51.38 240 ASN A C 1
ATOM 1914 O O . ASN A 1 240 ? -8.878 1.551 -2.146 1.00 51.38 240 ASN A O 1
ATOM 1918 N N . LEU A 1 241 ? -7.999 3.611 -2.224 1.00 52.09 241 LEU A N 1
ATOM 1919 C CA . LEU A 1 241 ? -9.081 4.296 -1.506 1.00 52.09 241 LEU A CA 1
ATOM 1920 C C . LEU A 1 241 ? -9.959 5.099 -2.484 1.00 52.09 241 LEU A C 1
ATOM 1922 O O . LEU A 1 241 ? -10.036 6.313 -2.404 1.00 52.09 241 LEU A O 1
ATOM 1926 N N . THR A 1 242 ? -10.561 4.453 -3.485 1.00 49.28 242 THR A N 1
ATOM 1927 C CA . THR A 1 242 ? -11.348 5.183 -4.501 1.00 49.28 242 THR A CA 1
ATOM 1928 C C . THR A 1 242 ? -12.726 5.587 -3.975 1.00 49.28 242 THR A C 1
ATOM 1930 O O . THR A 1 242 ? -13.463 4.729 -3.491 1.00 49.28 242 THR A O 1
ATOM 1933 N N . TYR A 1 243 ? -13.094 6.858 -4.160 1.00 44.25 243 TYR A N 1
ATOM 1934 C CA . TYR A 1 243 ? -14.438 7.395 -3.947 1.00 44.25 243 TYR A CA 1
ATOM 1935 C C . TYR A 1 243 ? -15.182 7.536 -5.287 1.00 44.25 243 TYR A C 1
ATOM 1937 O O . TYR A 1 243 ? -14.594 7.801 -6.332 1.00 44.25 243 TYR A O 1
ATOM 1945 N N . THR A 1 244 ? -16.500 7.353 -5.263 1.00 38.88 244 THR A N 1
ATOM 1946 C CA . THR A 1 244 ? -17.405 7.781 -6.338 1.00 38.88 244 THR A CA 1
ATOM 1947 C C . THR A 1 244 ? -18.623 8.415 -5.669 1.00 38.88 244 THR A C 1
ATOM 1949 O O . THR A 1 244 ? -19.307 7.720 -4.920 1.00 38.88 244 THR A O 1
ATOM 1952 N N . SER A 1 245 ? -18.901 9.701 -5.911 1.00 39.47 245 SER A N 1
ATOM 1953 C CA . SER A 1 245 ? -20.166 10.353 -5.491 1.00 39.47 245 SER A CA 1
ATOM 1954 C C . SER A 1 245 ? -21.377 9.757 -6.233 1.00 39.47 245 SER A C 1
ATOM 1956 O O . SER A 1 245 ? -21.175 9.353 -7.385 1.00 39.47 245 SER A O 1
ATOM 1958 N N . PRO A 1 246 ? -22.629 9.769 -5.695 1.00 46.09 246 PRO A N 1
ATOM 1959 C CA . PRO A 1 246 ? -23.159 10.374 -4.449 1.00 46.09 246 PRO A CA 1
ATOM 1960 C C . PRO A 1 246 ? -23.708 9.318 -3.416 1.00 46.09 246 PRO A C 1
ATOM 1962 O O . PRO A 1 246 ? -23.569 8.117 -3.663 1.00 46.09 246 PRO A O 1
ATOM 1965 N N . PRO A 1 247 ? -24.282 9.715 -2.245 1.00 42.69 247 PRO A N 1
ATOM 1966 C CA . PRO A 1 247 ? -24.288 8.943 -0.982 1.00 42.69 247 PRO A CA 1
ATOM 1967 C C . PRO A 1 247 ? -25.276 7.767 -0.874 1.00 42.69 247 PRO A C 1
ATOM 1969 O O . PRO A 1 247 ? -25.158 6.966 0.052 1.00 42.69 247 PRO A O 1
ATOM 1972 N N . ASP A 1 248 ? -26.194 7.598 -1.828 1.00 42.31 248 ASP A N 1
ATOM 1973 C CA . ASP A 1 248 ? -27.127 6.457 -1.833 1.00 42.31 248 ASP A CA 1
ATOM 1974 C C . ASP A 1 248 ? -26.484 5.142 -2.293 1.00 42.31 248 ASP A C 1
ATOM 1976 O O . ASP A 1 248 ? -27.057 4.056 -2.146 1.00 42.31 248 ASP A O 1
ATOM 1980 N N . ASP A 1 249 ? -25.282 5.206 -2.862 1.00 43.06 249 ASP A N 1
ATOM 1981 C CA . ASP A 1 249 ? -24.662 4.039 -3.452 1.00 43.06 249 ASP A CA 1
ATOM 1982 C C . ASP A 1 249 ? -23.733 3.355 -2.445 1.00 43.06 249 ASP A C 1
ATOM 1984 O O . ASP A 1 249 ? -22.670 3.864 -2.093 1.00 43.06 249 ASP A O 1
ATOM 1988 N N . ARG A 1 250 ? -24.069 2.122 -2.040 1.00 42.88 250 ARG A N 1
ATOM 1989 C CA . ARG A 1 250 ? -23.229 1.202 -1.232 1.00 42.88 250 ARG A CA 1
ATOM 1990 C C . ARG A 1 250 ? -21.871 0.848 -1.891 1.00 42.88 250 ARG A C 1
ATOM 1992 O O . ARG A 1 250 ? -21.243 -0.148 -1.544 1.00 42.88 250 ARG A O 1
ATOM 1999 N N . ARG A 1 251 ? -21.420 1.625 -2.881 1.00 40.03 251 ARG A N 1
ATOM 2000 C CA . ARG A 1 251 ? -20.265 1.411 -3.764 1.00 40.03 251 ARG A CA 1
ATOM 2001 C C . ARG A 1 251 ? -19.003 2.174 -3.334 1.00 40.03 251 ARG A C 1
ATOM 2003 O O . ARG A 1 251 ? -17.969 1.971 -3.964 1.00 40.03 251 ARG A O 1
ATOM 2010 N N . ILE A 1 252 ? -19.069 2.959 -2.249 1.00 49.34 252 ILE A N 1
ATOM 2011 C CA . ILE A 1 252 ? -18.009 3.841 -1.695 1.00 49.34 252 ILE A CA 1
ATOM 2012 C C . ILE A 1 252 ? -16.681 3.108 -1.410 1.00 49.34 252 ILE A C 1
ATOM 2014 O O . ILE A 1 252 ? -15.627 3.725 -1.375 1.00 49.34 252 ILE A O 1
ATOM 2018 N N . TRP A 1 253 ? -16.709 1.781 -1.258 1.00 51.16 253 TRP A N 1
ATOM 2019 C CA . TRP A 1 253 ? -15.532 0.964 -0.944 1.00 51.16 253 TRP A CA 1
ATOM 2020 C C . TRP A 1 253 ? -15.429 -0.271 -1.843 1.00 51.16 253 TRP A C 1
ATOM 2022 O O . TRP A 1 253 ? -15.061 -1.356 -1.403 1.00 51.16 253 TRP A O 1
ATOM 2032 N N . LYS A 1 254 ? -15.799 -0.145 -3.122 1.00 44.44 254 LYS A N 1
ATOM 2033 C CA . LYS A 1 254 ? -15.902 -1.284 -4.057 1.00 44.44 254 LYS A CA 1
ATOM 2034 C C . LYS A 1 254 ? -14.652 -2.174 -4.149 1.00 44.44 254 LYS A C 1
ATOM 2036 O O . LYS A 1 254 ? -14.759 -3.313 -4.601 1.00 44.44 254 LYS A O 1
ATOM 2041 N N . HIS A 1 255 ? -13.478 -1.661 -3.781 1.00 48.41 255 HIS A N 1
ATOM 2042 C CA . HIS A 1 255 ? -12.192 -2.329 -4.005 1.00 48.41 255 HIS A CA 1
ATOM 2043 C C . HIS A 1 255 ? -11.429 -2.693 -2.738 1.00 48.41 255 HIS A C 1
ATOM 2045 O O . HIS A 1 255 ? -10.500 -3.498 -2.793 1.00 48.41 255 HIS A O 1
ATOM 2051 N N . THR A 1 256 ? -11.827 -2.146 -1.598 1.00 57.62 256 THR A N 1
ATOM 2052 C CA . THR A 1 256 ? -11.228 -2.455 -0.312 1.00 57.62 256 THR A CA 1
ATOM 2053 C C . THR A 1 256 ? -12.374 -2.760 0.625 1.00 57.62 256 THR A C 1
ATOM 2055 O O . THR A 1 256 ? -13.310 -1.985 0.753 1.00 57.62 256 THR A O 1
ATOM 2058 N N . ASN A 1 257 ? -12.317 -3.914 1.271 1.00 71.94 257 ASN A N 1
ATOM 2059 C CA . ASN A 1 257 ? -13.303 -4.454 2.210 1.00 71.94 257 ASN A CA 1
ATOM 2060 C C . ASN A 1 257 ? -13.570 -3.561 3.459 1.00 71.94 257 ASN A C 1
ATOM 2062 O O . ASN A 1 257 ? -14.042 -4.033 4.489 1.00 71.94 257 ASN A O 1
ATOM 2066 N N . ILE A 1 258 ? -13.248 -2.267 3.377 1.00 80.56 258 ILE A N 1
ATOM 2067 C CA . ILE A 1 258 ? -13.284 -1.247 4.414 1.00 80.56 258 ILE A CA 1
ATOM 2068 C C . ILE A 1 258 ? -14.713 -0.904 4.820 1.00 80.56 258 ILE A C 1
ATOM 2070 O O . ILE A 1 258 ? -14.943 -0.823 6.018 1.00 80.56 258 ILE A O 1
ATOM 2074 N N . ALA A 1 259 ? -15.684 -0.767 3.900 1.00 80.56 259 ALA A N 1
ATOM 2075 C CA . ALA A 1 259 ? -17.081 -0.517 4.310 1.00 80.56 259 ALA A CA 1
ATOM 2076 C C . ALA A 1 259 ? -17.570 -1.597 5.267 1.00 80.56 259 ALA A C 1
ATOM 2078 O O . ALA A 1 259 ? -18.169 -1.310 6.298 1.00 80.56 259 ALA A O 1
ATOM 2079 N N . ASP A 1 260 ? -17.302 -2.850 4.906 1.00 86.12 260 ASP A N 1
ATOM 2080 C CA . ASP A 1 260 ? -17.701 -3.997 5.700 1.00 86.12 260 ASP A CA 1
ATOM 2081 C C . ASP A 1 260 ? -16.945 -4.043 7.023 1.00 86.12 260 ASP A C 1
ATOM 2083 O O . ASP A 1 260 ? -17.561 -4.317 8.048 1.00 86.12 260 ASP A O 1
ATOM 2087 N N . ALA A 1 261 ? -15.651 -3.716 7.033 1.00 90.88 261 ALA A N 1
ATOM 2088 C CA . ALA A 1 261 ? -14.886 -3.602 8.269 1.00 90.88 261 ALA A CA 1
ATOM 2089 C C . ALA A 1 261 ? -15.432 -2.493 9.188 1.00 90.88 261 ALA A C 1
ATOM 2091 O O . ALA A 1 261 ? -15.645 -2.743 10.372 1.00 90.88 261 ALA A O 1
ATOM 2092 N N . VAL A 1 262 ? -15.723 -1.303 8.652 1.00 91.06 262 VAL A N 1
ATOM 2093 C CA . VAL A 1 262 ? -16.299 -0.159 9.383 1.00 91.06 262 VAL A CA 1
ATOM 2094 C C . VAL A 1 262 ? -17.694 -0.493 9.908 1.00 91.06 262 VAL A C 1
ATOM 2096 O O . VAL A 1 262 ? -17.997 -0.228 11.071 1.00 91.06 262 VAL A O 1
ATOM 2099 N N . ARG A 1 263 ? -18.543 -1.119 9.088 1.00 91.06 263 ARG A N 1
ATOM 2100 C CA . ARG A 1 263 ? -19.862 -1.606 9.512 1.00 91.06 263 ARG A CA 1
ATOM 2101 C C . ARG A 1 263 ? -19.731 -2.625 10.638 1.00 91.06 263 ARG A C 1
ATOM 2103 O O . ARG A 1 263 ? -20.426 -2.514 11.638 1.00 91.06 263 ARG A O 1
ATOM 2110 N N . ARG A 1 264 ? -18.801 -3.577 10.519 1.00 92.75 264 ARG A N 1
ATOM 2111 C CA . ARG A 1 264 ? -18.547 -4.567 11.573 1.00 92.75 264 ARG A CA 1
ATOM 2112 C C . ARG A 1 264 ? -18.051 -3.948 12.871 1.00 92.75 264 ARG A C 1
ATOM 2114 O O . ARG A 1 264 ? -18.347 -4.496 13.924 1.00 92.75 264 ARG A O 1
ATOM 2121 N N . VAL A 1 265 ? -17.295 -2.851 12.821 1.00 95.88 265 VAL A N 1
ATOM 2122 C CA . VAL A 1 265 ? -16.942 -2.115 14.042 1.00 95.88 265 VAL A CA 1
ATOM 2123 C C . VAL A 1 265 ? -18.212 -1.606 14.725 1.00 95.88 265 VAL A C 1
ATOM 2125 O O . VAL A 1 265 ? -18.376 -1.873 15.909 1.00 95.88 265 VAL A O 1
ATOM 2128 N N . GLY A 1 266 ? -19.131 -0.979 13.983 1.00 95.44 266 GLY A N 1
ATOM 2129 C CA . GLY A 1 266 ? -20.431 -0.534 14.504 1.00 95.44 266 GLY A CA 1
ATOM 2130 C C . GLY A 1 266 ? -21.257 -1.663 15.119 1.00 95.44 266 GLY A C 1
ATOM 2131 O O . GLY A 1 266 ? -21.614 -1.584 16.288 1.00 95.44 266 GLY A O 1
ATOM 2132 N N . GLU A 1 267 ? -21.452 -2.760 14.378 1.00 94.88 267 GLU A N 1
ATOM 2133 C CA . GLU A 1 267 ? -22.171 -3.954 14.862 1.00 94.88 267 GLU A CA 1
ATOM 2134 C C . GLU A 1 267 ? -21.579 -4.480 16.180 1.00 94.88 267 GLU A C 1
ATOM 2136 O O . GLU A 1 267 ? -22.302 -4.860 17.097 1.00 94.88 267 GLU A O 1
ATOM 2141 N N . ARG A 1 268 ? -20.246 -4.474 16.316 1.00 95.81 268 ARG A N 1
ATOM 2142 C CA . ARG A 1 268 ? -19.589 -4.914 17.555 1.00 95.81 268 ARG A CA 1
ATOM 2143 C C . ARG A 1 268 ? -19.745 -3.928 18.703 1.00 95.81 268 ARG A C 1
ATOM 2145 O O . ARG A 1 268 ? -19.856 -4.375 19.840 1.00 95.81 268 ARG A O 1
ATOM 2152 N N . LEU A 1 269 ? -19.767 -2.624 18.436 1.00 96.56 269 LEU A N 1
ATOM 2153 C CA . LEU A 1 269 ? -20.074 -1.624 19.460 1.00 96.56 269 LEU A CA 1
ATOM 2154 C C . LEU A 1 269 ? -21.512 -1.786 19.980 1.00 96.56 269 LEU A C 1
ATOM 2156 O O . LEU A 1 269 ? -21.721 -1.742 21.191 1.00 96.56 269 LEU A O 1
ATOM 2160 N N . GLU A 1 270 ? -22.475 -2.045 19.092 1.00 96.00 270 GLU A N 1
ATOM 2161 C CA . GLU A 1 270 ? -23.868 -2.343 19.457 1.00 96.00 270 GLU A CA 1
ATOM 2162 C C . GLU A 1 270 ? -23.975 -3.623 20.297 1.00 96.00 270 GLU A C 1
ATOM 2164 O O . GLU A 1 270 ? -24.620 -3.622 21.346 1.00 96.00 270 GLU A O 1
ATOM 2169 N N . ASP A 1 271 ? -23.285 -4.697 19.895 1.00 95.12 271 ASP A N 1
ATOM 2170 C CA . ASP A 1 271 ? -23.211 -5.932 20.681 1.00 95.12 271 ASP A CA 1
ATOM 2171 C C . ASP A 1 271 ? -22.632 -5.670 22.080 1.00 95.12 271 ASP A C 1
ATOM 2173 O O . ASP A 1 271 ? -23.144 -6.179 23.075 1.00 95.12 271 ASP A O 1
ATOM 2177 N N . PHE A 1 272 ? -21.558 -4.879 22.183 1.00 95.75 272 PHE A N 1
ATOM 2178 C CA . PHE A 1 272 ? -20.945 -4.538 23.468 1.00 95.75 272 PHE A CA 1
ATOM 2179 C C . PHE A 1 272 ? -21.883 -3.754 24.377 1.00 95.75 272 PHE A C 1
ATOM 2181 O O . PHE A 1 272 ? -21.894 -4.013 25.579 1.00 95.75 272 PHE A O 1
ATOM 2188 N N . LEU A 1 273 ? -22.715 -2.873 23.824 1.00 96.44 273 LEU A N 1
ATOM 2189 C CA . LEU A 1 273 ? -23.705 -2.134 24.604 1.00 96.44 273 LEU A CA 1
ATOM 2190 C C . LEU A 1 273 ? -24.746 -3.064 25.250 1.00 96.44 273 LEU A C 1
ATOM 2192 O O . LEU A 1 273 ? -25.232 -2.764 26.335 1.00 96.44 273 LEU A O 1
ATOM 2196 N N . GLN A 1 274 ? -25.041 -4.224 24.651 1.00 95.38 274 GLN A N 1
ATOM 2197 C CA . GLN A 1 274 ? -25.921 -5.228 25.268 1.00 95.38 274 GLN A CA 1
ATOM 2198 C C . GLN A 1 274 ? -25.284 -5.890 26.499 1.00 95.38 274 GLN A C 1
ATOM 2200 O O . GLN A 1 274 ? -25.987 -6.220 27.451 1.00 95.38 274 GLN A O 1
ATOM 2205 N N . TYR A 1 275 ? -23.961 -6.090 26.494 1.00 95.38 275 TYR A N 1
ATOM 2206 C CA . TYR A 1 275 ? -23.236 -6.645 27.644 1.00 95.38 275 TYR A CA 1
ATOM 2207 C C . TYR A 1 275 ? -22.970 -5.598 28.731 1.00 95.38 275 TYR A C 1
ATOM 2209 O O . TYR A 1 275 ? -22.854 -5.956 29.901 1.00 95.38 275 TYR A O 1
ATOM 2217 N N . PHE A 1 276 ? -22.866 -4.325 28.344 1.00 96.88 276 PHE A N 1
ATOM 2218 C CA . PHE A 1 276 ? -22.470 -3.221 29.213 1.00 96.88 276 PHE A CA 1
ATOM 2219 C C . PHE A 1 276 ? -23.407 -2.005 29.045 1.00 96.88 276 PHE A C 1
ATOM 2221 O O . PHE A 1 276 ? -22.980 -0.946 28.577 1.00 96.88 276 PHE A O 1
ATOM 2228 N N . PRO A 1 277 ? -24.698 -2.133 29.406 1.00 96.69 277 PRO A N 1
ATOM 2229 C CA . PRO A 1 277 ? -25.726 -1.138 29.080 1.00 96.69 277 PRO A CA 1
ATOM 2230 C C . PRO A 1 277 ? -25.553 0.203 29.800 1.00 96.69 277 PRO A C 1
ATOM 2232 O O . PRO A 1 277 ? -26.060 1.224 29.330 1.00 96.69 277 PRO A O 1
ATOM 2235 N N . ASP A 1 278 ? -24.833 0.227 30.918 1.00 96.25 278 ASP A N 1
ATOM 2236 C CA . ASP A 1 278 ? -24.635 1.429 31.734 1.00 96.25 278 ASP A CA 1
ATOM 2237 C C . ASP A 1 278 ? -23.323 2.156 31.423 1.00 96.25 278 ASP A C 1
ATOM 2239 O O . ASP A 1 278 ? -23.101 3.272 31.891 1.00 96.25 278 ASP A O 1
ATOM 2243 N N . GLU A 1 279 ? -22.477 1.576 30.571 1.00 95.19 279 GLU A N 1
ATOM 2244 C CA . GLU A 1 279 ? -21.164 2.129 30.272 1.00 95.19 279 GLU A CA 1
ATOM 2245 C C . GLU A 1 279 ? -21.247 3.329 29.321 1.00 95.19 279 GLU A C 1
ATOM 2247 O O . GLU A 1 279 ? -21.466 3.200 28.111 1.00 95.19 279 GLU A O 1
ATOM 2252 N N . LEU A 1 280 ? -21.009 4.523 29.868 1.00 92.50 280 LEU A N 1
ATOM 2253 C CA . LEU A 1 280 ? -21.019 5.783 29.116 1.00 92.50 280 LEU A CA 1
ATOM 2254 C C . LEU A 1 280 ? -20.020 5.779 27.954 1.00 92.50 280 LEU A C 1
ATOM 2256 O O . LEU A 1 280 ? -20.318 6.319 26.891 1.00 92.50 280 LEU A O 1
ATOM 2260 N N . ALA A 1 281 ? -18.868 5.120 28.116 1.00 91.88 281 ALA A N 1
ATOM 2261 C CA . ALA A 1 281 ? -17.853 5.051 27.070 1.00 91.88 281 ALA A CA 1
ATOM 2262 C C . ALA A 1 281 ? -18.363 4.391 25.784 1.00 91.88 281 ALA A C 1
ATOM 2264 O O . ALA A 1 281 ? -18.053 4.863 24.692 1.00 91.88 281 ALA A O 1
ATOM 2265 N N . LEU A 1 282 ? -19.174 3.336 25.901 1.00 94.75 282 LEU A N 1
ATOM 2266 C CA . LEU A 1 282 ? -19.790 2.692 24.742 1.00 94.75 282 LEU A CA 1
ATOM 2267 C C . LEU A 1 282 ? -20.872 3.563 24.117 1.00 94.75 282 LEU A C 1
ATOM 2269 O O . LEU A 1 282 ? -20.915 3.672 22.894 1.00 94.75 282 LEU A O 1
ATOM 2273 N N . LYS A 1 283 ? -21.711 4.207 24.937 1.00 94.88 283 LYS A N 1
ATOM 2274 C CA . LYS A 1 283 ? -22.772 5.103 24.451 1.00 94.88 283 LYS A CA 1
ATOM 2275 C C . LYS A 1 283 ? -22.186 6.251 23.630 1.00 94.88 283 LYS A C 1
ATOM 2277 O O . LYS A 1 283 ? -22.606 6.458 22.494 1.00 94.88 283 LYS A O 1
ATOM 2282 N N . TYR A 1 284 ? -21.163 6.927 24.156 1.00 91.94 284 TYR A N 1
ATOM 2283 C CA . TYR A 1 284 ? -20.463 7.987 23.430 1.00 91.94 284 TYR A CA 1
ATOM 2284 C C . TYR A 1 284 ? -19.708 7.455 22.212 1.00 91.94 284 TYR A C 1
ATOM 2286 O O . TYR A 1 284 ? -19.777 8.056 21.143 1.00 91.94 284 TYR A O 1
ATOM 2294 N N . GLY A 1 285 ? -19.031 6.309 22.332 1.00 92.50 285 GLY A N 1
ATOM 2295 C CA . GLY A 1 285 ? -18.349 5.678 21.203 1.00 92.50 285 GLY A CA 1
ATOM 2296 C C . GLY A 1 285 ? -19.287 5.375 20.034 1.00 92.50 285 GLY A C 1
ATOM 2297 O O . GLY A 1 285 ? -18.955 5.668 18.887 1.00 92.50 285 GLY A O 1
ATOM 2298 N N . LEU A 1 286 ? -20.475 4.841 20.324 1.00 95.06 286 LEU A N 1
ATOM 2299 C CA . LEU A 1 286 ? -21.489 4.529 19.320 1.00 95.06 286 LEU A CA 1
ATOM 2300 C C . LEU A 1 286 ? -22.110 5.798 18.717 1.00 95.06 286 LEU A C 1
ATOM 2302 O O . LEU A 1 286 ? -22.274 5.878 17.501 1.00 95.06 286 LEU A O 1
ATOM 2306 N N . GLN A 1 287 ? -22.385 6.820 19.534 1.00 92.69 287 GLN A N 1
ATOM 2307 C CA . GLN A 1 287 ? -22.837 8.126 19.046 1.00 92.69 287 GLN A CA 1
ATOM 2308 C C . GLN A 1 287 ? -21.826 8.727 18.058 1.00 92.69 287 GLN A C 1
ATOM 2310 O O . GLN A 1 287 ? -22.193 9.053 16.932 1.00 92.69 287 GLN A O 1
ATOM 2315 N N . ILE A 1 288 ? -20.545 8.806 18.436 1.00 89.88 288 ILE A N 1
ATOM 2316 C CA . ILE A 1 288 ? -19.476 9.341 17.579 1.00 89.88 288 ILE A CA 1
ATOM 2317 C C . ILE A 1 288 ? -19.332 8.511 16.303 1.00 89.88 288 ILE A C 1
ATOM 2319 O O . ILE A 1 288 ? -19.166 9.081 15.228 1.00 89.88 288 ILE A O 1
ATOM 2323 N N . TYR A 1 289 ? -19.418 7.181 16.398 1.00 92.12 289 TYR A N 1
ATOM 2324 C CA . TYR A 1 289 ? -19.417 6.303 15.229 1.00 92.12 289 TYR A CA 1
ATOM 2325 C C . TYR A 1 289 ? -20.528 6.679 14.240 1.00 92.12 289 TYR A C 1
ATOM 2327 O O . TYR A 1 289 ? -20.255 6.845 13.052 1.00 92.12 289 TYR A O 1
ATOM 2335 N N . HIS A 1 290 ? -21.763 6.864 14.713 1.00 90.62 290 HIS A N 1
ATOM 2336 C CA . HIS A 1 290 ? -22.866 7.276 13.848 1.00 90.62 290 HIS A CA 1
ATOM 2337 C C . HIS A 1 290 ? -22.662 8.681 13.276 1.00 90.62 290 HIS A C 1
ATOM 2339 O O . HIS A 1 290 ? -22.901 8.873 12.085 1.00 90.62 290 HIS A O 1
ATOM 2345 N N . GLU A 1 291 ? -22.173 9.639 14.071 1.00 86.44 291 GLU A N 1
ATOM 2346 C CA . GLU A 1 291 ? -21.846 10.982 13.579 1.00 86.44 291 GLU A CA 1
ATOM 2347 C C . GLU A 1 291 ? -20.772 10.940 12.483 1.00 86.44 291 GLU A C 1
ATOM 2349 O O . GLU A 1 291 ? -20.958 11.546 11.434 1.00 86.44 291 GLU A O 1
ATOM 2354 N N . MET A 1 292 ? -19.693 10.165 12.656 1.00 83.69 292 MET A N 1
ATOM 2355 C CA . MET A 1 292 ? -18.640 9.995 11.642 1.00 83.69 292 MET A CA 1
ATOM 2356 C C . MET A 1 292 ? -19.172 9.479 10.299 1.00 83.69 292 MET A C 1
ATOM 2358 O O . MET A 1 292 ? -18.590 9.772 9.251 1.00 83.69 292 MET A O 1
ATOM 2362 N N . LEU A 1 293 ? -20.248 8.687 10.324 1.00 84.25 293 LEU A N 1
ATOM 2363 C CA . LEU A 1 293 ? -20.863 8.123 9.126 1.00 84.25 293 LEU A CA 1
ATOM 2364 C C . LEU A 1 293 ? -21.833 9.075 8.420 1.00 84.25 293 LEU A C 1
ATOM 2366 O O . LEU A 1 293 ? -22.121 8.839 7.243 1.00 84.25 293 LEU A O 1
ATOM 2370 N N . LYS A 1 294 ? -22.305 10.138 9.084 1.00 83.56 294 LYS A N 1
ATOM 2371 C CA . LYS A 1 294 ? -23.132 11.173 8.446 1.00 83.56 294 LYS A CA 1
ATOM 2372 C C . LYS A 1 294 ? -22.346 11.928 7.369 1.00 83.56 294 LYS A C 1
ATOM 2374 O O . LYS A 1 294 ? -21.108 11.883 7.308 1.00 83.56 294 LYS A O 1
ATOM 2379 N N . ASP A 1 295 ? -23.082 12.636 6.516 1.00 66.50 295 ASP A N 1
ATOM 2380 C CA . ASP A 1 295 ? -22.503 13.581 5.564 1.00 66.50 295 ASP A CA 1
ATOM 2381 C C . ASP A 1 295 ? -21.632 14.587 6.343 1.00 66.50 295 ASP A C 1
ATOM 2383 O O . ASP A 1 295 ? -22.045 15.130 7.363 1.00 66.50 295 ASP A O 1
ATOM 2387 N N . ASP A 1 296 ? -20.370 14.724 5.934 1.00 65.31 296 ASP A N 1
ATOM 2388 C CA . ASP A 1 296 ? -19.321 15.553 6.558 1.00 65.31 296 ASP A CA 1
ATOM 2389 C C . ASP A 1 296 ? -18.813 15.194 7.969 1.00 65.31 296 ASP A C 1
ATOM 2391 O O . ASP A 1 296 ? -17.729 15.649 8.330 1.00 65.31 296 ASP A O 1
ATOM 2395 N N . GLY A 1 297 ? -19.462 14.315 8.738 1.00 58.38 297 GLY A N 1
ATOM 2396 C CA . GLY A 1 297 ? -19.034 14.011 10.118 1.00 58.38 297 GLY A CA 1
ATOM 2397 C C . GLY A 1 297 ? -17.614 13.434 10.249 1.00 58.38 297 GLY A C 1
ATOM 2398 O O . GLY A 1 297 ? -16.887 13.743 11.186 1.00 58.38 297 GLY A O 1
ATOM 2399 N N . HIS A 1 298 ? -17.164 12.671 9.257 1.00 62.50 298 HIS A N 1
ATOM 2400 C CA . HIS A 1 298 ? -15.782 12.195 9.110 1.00 62.50 298 HIS A CA 1
ATOM 2401 C C . HIS A 1 298 ? -14.708 13.296 8.968 1.00 62.50 298 HIS A C 1
ATOM 2403 O O . HIS A 1 298 ? -13.532 13.005 9.171 1.00 62.50 298 HIS A O 1
ATOM 2409 N N . ARG A 1 299 ? -15.074 14.529 8.581 1.00 62.03 299 ARG A N 1
ATOM 2410 C CA . ARG A 1 299 ? -14.146 15.680 8.484 1.00 62.03 299 ARG A CA 1
ATOM 2411 C C . ARG A 1 299 ? -13.856 16.293 9.848 1.00 62.03 299 ARG A C 1
ATOM 2413 O O . ARG A 1 299 ? -12.892 17.035 10.020 1.00 62.03 299 ARG A O 1
ATOM 2420 N N . THR A 1 300 ? -14.714 15.988 10.806 1.00 62.16 300 THR A N 1
ATOM 2421 C CA . THR A 1 300 ? -14.673 16.513 12.153 1.00 62.16 300 THR A CA 1
ATOM 2422 C C . THR A 1 300 ? -13.844 15.560 13.000 1.00 62.16 300 THR A C 1
ATOM 2424 O O . THR A 1 300 ? -14.077 14.350 13.026 1.00 62.16 300 THR A O 1
ATOM 2427 N N . MET A 1 301 ? -12.829 16.092 13.680 1.00 65.19 301 MET A N 1
ATOM 2428 C CA . MET A 1 301 ? -12.002 15.279 14.564 1.00 65.19 301 MET A CA 1
ATOM 2429 C C . MET A 1 301 ? -12.879 14.613 15.621 1.00 65.19 301 MET A C 1
ATOM 2431 O O . MET A 1 301 ? -13.743 15.263 16.209 1.00 65.19 301 MET A O 1
ATOM 2435 N N . PHE A 1 302 ? -12.663 13.325 15.891 1.00 65.06 302 PHE A N 1
ATOM 2436 C CA . PHE A 1 302 ? -13.578 12.555 16.741 1.00 65.06 302 PHE A CA 1
ATOM 2437 C C . PHE A 1 302 ? -13.760 13.161 18.137 1.00 65.06 302 PHE A C 1
ATOM 2439 O O . PHE A 1 302 ? -14.836 13.052 18.719 1.00 65.06 302 PHE A O 1
ATOM 2446 N N . TRP A 1 303 ? -12.745 13.865 18.650 1.00 64.94 303 TRP A N 1
ATOM 2447 C CA . TRP A 1 303 ? -12.834 14.549 19.937 1.00 64.94 303 TRP A CA 1
ATOM 2448 C C . TRP A 1 303 ? -13.762 15.766 19.947 1.00 64.94 303 TRP A C 1
ATOM 2450 O O . TRP A 1 303 ? -14.232 16.174 21.003 1.00 64.94 303 TRP A O 1
ATOM 2460 N N . THR A 1 304 ? -14.048 16.343 18.781 1.00 70.06 304 THR A N 1
ATOM 2461 C CA . THR A 1 304 ? -15.012 17.443 18.633 1.00 70.06 304 THR A CA 1
ATOM 2462 C C . THR A 1 304 ? -16.455 16.961 18.470 1.00 70.06 304 THR A C 1
ATOM 2464 O O . THR A 1 304 ? -17.366 17.778 18.537 1.00 70.06 304 THR A O 1
ATOM 2467 N N . LEU A 1 305 ? -16.670 15.648 18.303 1.00 70.31 305 LEU A N 1
ATOM 2468 C CA . LEU A 1 305 ? -17.998 15.036 18.168 1.00 70.31 305 LEU A CA 1
ATOM 2469 C C . LEU A 1 305 ? -18.607 14.585 19.508 1.00 70.31 305 LEU A C 1
ATOM 2471 O O . LEU A 1 305 ? -19.768 14.189 19.531 1.00 70.31 305 LEU A O 1
ATOM 2475 N N . CYS A 1 306 ? -17.858 14.623 20.616 1.00 74.06 306 CYS A N 1
ATOM 2476 C CA . CYS A 1 306 ? -18.407 14.332 21.944 1.00 74.06 306 CYS A CA 1
ATOM 2477 C C . CYS A 1 306 ? -18.758 15.628 22.673 1.00 74.06 306 CYS A C 1
ATOM 2479 O O . CYS A 1 306 ? -17.926 16.531 22.777 1.00 74.06 306 CYS A O 1
ATOM 2481 N N . GLU A 1 307 ? -19.969 15.689 23.221 1.00 74.19 307 GLU A N 1
ATOM 2482 C CA . GLU A 1 307 ? -20.412 16.801 24.068 1.00 74.19 307 GLU A CA 1
ATOM 2483 C C . GLU A 1 307 ? -19.601 16.869 25.372 1.00 74.19 307 GLU A C 1
ATOM 2485 O O . GLU A 1 307 ? -19.257 17.954 25.847 1.00 74.19 307 GLU A O 1
ATOM 2490 N N . ASP A 1 308 ? -19.226 15.708 25.914 1.00 78.44 308 ASP A N 1
ATOM 2491 C CA . ASP A 1 308 ? -18.402 15.593 27.110 1.00 78.44 308 ASP A CA 1
ATOM 2492 C C . ASP A 1 308 ? -16.911 15.540 26.751 1.00 78.44 308 ASP A C 1
ATOM 2494 O O . ASP A 1 308 ? -16.324 14.482 26.515 1.00 78.44 308 ASP A O 1
ATOM 2498 N N . LYS A 1 309 ? -16.262 16.706 26.743 1.00 72.31 309 LYS A N 1
ATOM 2499 C CA . LYS A 1 309 ? -14.821 16.816 26.460 1.00 72.31 309 LYS A CA 1
ATOM 2500 C C . LYS A 1 309 ? -13.952 16.044 27.458 1.00 72.31 309 LYS A C 1
ATOM 2502 O O . LYS A 1 309 ? -12.877 15.583 27.079 1.00 72.31 309 LYS A O 1
ATOM 2507 N N . THR A 1 310 ? -14.434 15.827 28.686 1.00 74.06 310 THR A N 1
ATOM 2508 C CA . THR A 1 310 ? -13.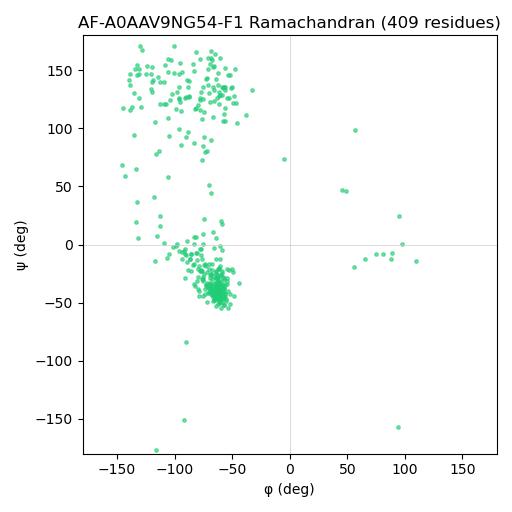696 15.076 29.716 1.00 74.06 310 THR A CA 1
ATOM 2509 C C . THR A 1 310 ? -13.611 13.583 29.396 1.00 74.06 310 THR A C 1
ATOM 2511 O O . THR A 1 310 ? -12.729 12.866 29.885 1.00 74.06 310 THR A O 1
ATOM 2514 N N . PHE A 1 311 ? -14.455 13.100 28.478 1.00 72.25 311 PHE A N 1
ATOM 2515 C CA . PHE A 1 311 ? -14.328 11.761 27.926 1.00 72.25 311 PHE A CA 1
ATOM 2516 C C . PHE A 1 311 ? -12.965 11.548 27.249 1.00 72.25 311 PHE A C 1
ATOM 2518 O O . PHE A 1 311 ? -12.386 10.468 27.363 1.00 72.25 311 PHE A O 1
ATOM 2525 N N . PHE A 1 312 ? -12.396 12.579 26.621 1.00 67.25 312 PHE A N 1
ATOM 2526 C CA . PHE A 1 312 ? -11.072 12.508 25.992 1.00 67.25 312 PHE A CA 1
ATOM 2527 C C . PHE A 1 312 ? -9.930 12.962 26.892 1.00 67.25 312 PHE A C 1
ATOM 2529 O O . PHE A 1 312 ? -8.771 12.765 26.523 1.00 67.25 312 PHE A O 1
ATOM 2536 N N . ASP A 1 313 ? -10.238 13.489 28.078 1.00 65.69 313 ASP A N 1
ATOM 2537 C CA . ASP A 1 313 ? -9.237 13.762 29.101 1.00 65.69 313 ASP A CA 1
ATOM 2538 C C . ASP A 1 313 ? -8.700 12.421 29.619 1.00 65.69 313 ASP A C 1
ATOM 2540 O O . ASP A 1 313 ? -9.224 11.769 30.529 1.00 65.69 313 ASP A O 1
ATOM 2544 N N . VAL A 1 314 ? -7.650 11.955 28.951 1.00 59.66 314 VAL A N 1
ATOM 2545 C CA . VAL A 1 314 ? -6.730 10.950 29.462 1.00 59.66 314 VAL A CA 1
ATOM 2546 C C . VAL A 1 314 ? -5.555 11.733 30.048 1.00 59.66 314 VAL A C 1
ATOM 2548 O O . VAL A 1 314 ? -4.987 12.568 29.340 1.00 59.66 314 VAL A O 1
ATOM 2551 N N . PRO A 1 315 ? -5.171 11.519 31.318 1.00 48.44 315 PRO A N 1
ATOM 2552 C CA . PRO A 1 315 ? -4.012 12.188 31.902 1.00 48.44 315 PRO A CA 1
ATOM 2553 C C . PRO A 1 315 ? -2.786 12.062 30.980 1.00 48.44 315 PRO A C 1
ATOM 2555 O O . PRO A 1 315 ? -2.395 10.951 30.621 1.00 48.44 315 PRO A O 1
ATOM 2558 N N . GLY A 1 316 ? -2.220 13.199 30.558 1.00 47.97 316 GLY A N 1
ATOM 2559 C CA . GLY A 1 316 ? -1.111 13.265 29.593 1.00 47.97 316 GLY A CA 1
ATOM 2560 C C . GLY A 1 316 ? -1.500 13.532 28.128 1.00 47.97 316 GLY A C 1
ATOM 2561 O O . GLY A 1 316 ? -0.608 13.623 27.293 1.00 47.97 316 GLY A O 1
ATOM 2562 N N . ALA A 1 317 ? -2.788 13.702 27.803 1.00 45.41 317 ALA A N 1
ATOM 2563 C CA . ALA A 1 317 ? -3.273 13.909 26.430 1.00 45.41 317 ALA A CA 1
ATOM 2564 C C . ALA A 1 317 ? -3.196 15.360 25.903 1.00 45.41 317 ALA A C 1
ATOM 2566 O O . ALA A 1 317 ? -3.669 15.637 24.798 1.00 45.41 317 ALA A O 1
ATOM 2567 N N . SER A 1 318 ? -2.589 16.302 26.638 1.00 37.84 318 SER A N 1
ATOM 2568 C CA . SER A 1 318 ? -2.350 17.663 26.139 1.00 37.84 318 SER A CA 1
ATOM 2569 C C . SER A 1 318 ? -1.219 17.655 25.100 1.00 37.84 318 SER A C 1
ATOM 2571 O O . SER A 1 318 ? -0.069 17.955 25.412 1.00 37.84 318 SER A O 1
ATOM 2573 N N . GLY A 1 319 ? -1.542 17.263 23.866 1.00 45.72 319 GLY A N 1
ATOM 2574 C CA . GLY A 1 319 ? -0.659 17.363 22.698 1.00 45.72 319 GLY A CA 1
ATOM 2575 C C . GLY A 1 319 ? -0.106 16.044 22.145 1.00 45.72 319 GLY A C 1
ATOM 2576 O O . GLY A 1 319 ? 0.336 16.039 21.002 1.00 45.72 319 GLY A O 1
ATOM 2577 N N . SER A 1 320 ? -0.188 14.926 22.877 1.00 49.12 320 SER A N 1
ATOM 2578 C CA . SER A 1 320 ? 0.061 13.579 22.333 1.00 49.12 320 SER A CA 1
ATOM 2579 C C . SER A 1 320 ? -1.113 12.651 22.694 1.00 49.12 320 SER A C 1
ATOM 2581 O O . SER A 1 320 ? -1.384 12.427 23.874 1.00 49.12 320 SER A O 1
ATOM 2583 N N . PRO A 1 321 ? -1.847 12.104 21.708 1.00 49.16 321 PRO A N 1
ATOM 2584 C CA . PRO A 1 321 ? -3.012 11.247 21.935 1.00 49.16 321 PRO A CA 1
ATOM 2585 C C . PRO A 1 321 ? -2.663 9.816 22.409 1.00 49.16 321 PRO A C 1
ATOM 2587 O O . PRO A 1 321 ? -3.452 8.898 22.204 1.00 49.16 321 PRO A O 1
ATOM 2590 N N . GLU A 1 322 ? -1.489 9.571 22.997 1.00 59.53 322 GLU A N 1
ATOM 2591 C CA . GLU A 1 322 ? -0.881 8.231 23.120 1.00 59.53 322 GLU A CA 1
ATOM 2592 C C . GLU A 1 322 ? -0.815 7.551 24.516 1.00 59.53 322 GLU A C 1
ATOM 2594 O O . GLU A 1 322 ? -0.373 6.397 24.561 1.00 59.53 322 GLU A O 1
ATOM 2599 N N . PRO A 1 323 ? -1.316 8.100 25.653 1.00 66.75 323 PRO A N 1
ATOM 2600 C CA . PRO A 1 323 ? -1.228 7.391 26.937 1.00 66.75 323 PRO A CA 1
ATOM 2601 C C . PRO A 1 323 ? -2.022 6.075 26.987 1.00 66.75 323 PRO A C 1
ATOM 2603 O O . PRO A 1 323 ? -1.697 5.185 27.772 1.00 66.75 323 PRO A O 1
ATOM 2606 N N . PHE A 1 324 ? -3.071 5.923 26.171 1.00 79.19 324 PHE A N 1
ATOM 2607 C CA . PHE A 1 324 ? -3.998 4.791 26.284 1.00 79.19 324 PHE A CA 1
ATOM 2608 C C . PHE A 1 324 ? -3.422 3.469 25.744 1.00 79.19 324 PHE A C 1
ATOM 2610 O O . PHE A 1 324 ? -3.761 2.403 26.252 1.00 79.19 324 PHE A O 1
ATOM 2617 N N . VAL A 1 325 ? -2.500 3.504 24.771 1.00 82.88 325 VAL A N 1
ATOM 2618 C CA . VAL A 1 325 ? -1.880 2.286 24.200 1.00 82.88 325 VAL A CA 1
ATOM 2619 C C . VAL A 1 325 ? -1.050 1.538 25.253 1.00 82.88 325 VAL A C 1
ATOM 2621 O O . VAL A 1 325 ? -0.934 0.309 25.214 1.00 82.88 325 VAL A O 1
ATOM 2624 N N . ARG A 1 326 ? -0.507 2.272 26.233 1.00 86.12 326 ARG A N 1
ATOM 2625 C CA . ARG A 1 326 ? 0.324 1.743 27.327 1.00 86.12 326 ARG A CA 1
ATOM 2626 C C . ARG A 1 326 ? -0.484 1.115 28.463 1.00 86.12 326 ARG A C 1
ATOM 2628 O O . ARG A 1 326 ? 0.098 0.415 29.282 1.00 86.12 326 ARG A O 1
ATOM 2635 N N . GLN A 1 327 ? -1.798 1.338 28.508 1.00 89.06 327 GLN A N 1
ATOM 2636 C CA . GLN A 1 327 ? -2.648 0.841 29.596 1.00 89.06 327 GLN A CA 1
ATOM 2637 C C . GLN A 1 327 ? -2.961 -0.652 29.481 1.00 89.06 327 GLN A C 1
ATOM 2639 O O . GLN A 1 327 ? -3.259 -1.282 30.487 1.00 89.06 327 GLN A O 1
ATOM 2644 N N . LEU A 1 328 ? -2.866 -1.216 28.273 1.00 92.38 328 LEU A N 1
ATOM 2645 C CA . LEU A 1 328 ? -3.057 -2.641 28.026 1.00 92.38 328 LEU A CA 1
ATOM 2646 C C . LEU A 1 328 ? -1.756 -3.299 27.558 1.00 92.38 328 LEU A C 1
ATOM 2648 O O . LEU A 1 328 ? -0.955 -2.734 26.800 1.00 92.38 328 LEU A O 1
ATOM 2652 N N . SER A 1 329 ? -1.555 -4.537 27.994 1.00 94.69 329 SER A N 1
ATOM 2653 C CA . SER A 1 329 ? -0.504 -5.426 27.510 1.00 94.69 329 SER A CA 1
ATOM 2654 C C . SER A 1 329 ? -0.747 -5.856 26.056 1.00 94.69 329 SER A C 1
ATOM 2656 O O . SER A 1 329 ? -1.829 -5.691 25.492 1.00 94.69 329 SER A O 1
ATOM 2658 N N . VAL A 1 330 ? 0.276 -6.444 25.424 1.00 94.38 330 VAL A N 1
ATOM 2659 C CA . VAL A 1 330 ? 0.169 -6.957 24.043 1.00 94.38 330 VAL A CA 1
ATOM 2660 C C . VAL A 1 330 ? -0.899 -8.052 23.946 1.00 94.38 330 VAL A C 1
ATOM 2662 O O . VAL A 1 330 ? -1.681 -8.058 23.001 1.00 94.38 330 VAL A O 1
ATOM 2665 N N . THR A 1 331 ? -0.970 -8.945 24.935 1.00 95.44 331 THR A N 1
ATOM 2666 C CA . THR A 1 331 ? -1.950 -10.043 24.976 1.00 95.44 331 THR A CA 1
ATOM 2667 C C . THR A 1 331 ? -3.380 -9.532 25.141 1.00 95.44 331 THR A C 1
ATOM 2669 O O . THR A 1 331 ? -4.304 -10.065 24.531 1.00 95.44 331 THR A O 1
ATOM 2672 N N . GLU A 1 332 ? -3.578 -8.480 25.936 1.00 96.31 332 GLU A N 1
ATOM 2673 C CA . GLU A 1 332 ? -4.893 -7.853 26.097 1.00 96.31 332 GLU A CA 1
ATOM 2674 C C . GLU A 1 332 ? -5.337 -7.160 24.809 1.00 96.31 332 GLU A C 1
ATOM 2676 O O . GLU A 1 332 ? -6.474 -7.353 24.378 1.00 96.31 332 GLU A O 1
ATOM 2681 N N . TRP A 1 333 ? -4.438 -6.435 24.133 1.00 95.81 333 TRP A N 1
ATOM 2682 C CA . TRP A 1 333 ? -4.747 -5.876 22.818 1.00 95.81 333 TRP A CA 1
ATOM 2683 C C . TRP A 1 333 ? -5.058 -6.961 21.785 1.00 95.81 333 TRP A C 1
ATOM 2685 O O . TRP A 1 333 ? -6.017 -6.801 21.035 1.00 95.81 333 TRP A O 1
ATOM 2695 N N . ASP A 1 334 ? -4.330 -8.081 21.768 1.00 94.88 334 ASP A N 1
ATOM 2696 C CA . ASP A 1 334 ? -4.645 -9.218 20.892 1.00 94.88 334 ASP A CA 1
ATOM 2697 C C . ASP A 1 334 ? -6.080 -9.721 21.122 1.00 94.88 334 ASP A C 1
ATOM 2699 O O . ASP A 1 334 ? -6.854 -9.876 20.172 1.00 94.88 334 ASP A O 1
ATOM 2703 N N . LEU A 1 335 ? -6.492 -9.863 22.389 1.00 94.81 335 LEU A N 1
ATOM 2704 C CA . LEU A 1 335 ? -7.857 -10.258 22.743 1.00 94.81 335 LEU A CA 1
ATOM 2705 C C . LEU A 1 335 ? -8.901 -9.235 22.268 1.00 94.81 335 LEU A C 1
ATOM 2707 O O . LEU A 1 335 ? -9.966 -9.627 21.777 1.00 94.81 335 LEU A O 1
ATOM 2711 N N . VAL A 1 336 ? -8.600 -7.937 22.364 1.00 95.75 336 VAL A N 1
ATOM 2712 C CA . VAL A 1 336 ? -9.455 -6.865 21.833 1.00 95.75 336 VAL A CA 1
ATOM 2713 C C . VAL A 1 336 ? -9.581 -6.987 20.313 1.00 95.75 336 VAL A C 1
ATOM 2715 O O . VAL A 1 336 ? -10.702 -7.061 19.806 1.00 95.75 336 VAL A O 1
ATOM 2718 N N . LEU A 1 337 ? -8.471 -7.093 19.573 1.00 95.12 337 LEU A N 1
ATOM 2719 C CA . LEU A 1 337 ? -8.498 -7.216 18.109 1.00 95.12 337 LEU A CA 1
ATOM 2720 C C . LEU A 1 337 ? -9.298 -8.448 17.660 1.00 95.12 337 LEU A C 1
ATOM 2722 O O . LEU A 1 337 ? -10.124 -8.371 16.746 1.00 95.12 337 LEU A O 1
ATOM 2726 N N . VAL A 1 338 ? -9.104 -9.585 18.335 1.00 93.31 338 VAL A N 1
ATOM 2727 C CA . VAL A 1 338 ? -9.860 -10.820 18.091 1.00 93.31 338 VAL A CA 1
ATOM 2728 C C . VAL A 1 338 ? -11.356 -10.627 18.366 1.00 93.31 338 VAL A C 1
ATOM 2730 O O . VAL A 1 338 ? -12.186 -11.129 17.602 1.00 93.31 338 VAL A O 1
ATOM 2733 N N . SER A 1 339 ? -11.720 -9.862 19.396 1.00 94.94 339 SER A N 1
ATOM 2734 C CA . SER A 1 339 ? -13.117 -9.584 19.766 1.00 94.94 339 SER A CA 1
ATOM 2735 C C . SER A 1 339 ? -13.857 -8.710 18.749 1.00 94.94 339 SER A C 1
ATOM 2737 O O . SER A 1 339 ? -15.077 -8.828 18.628 1.00 94.94 339 SER A O 1
ATOM 2739 N N . PHE A 1 340 ? -13.132 -7.892 17.982 1.00 95.06 340 PHE A N 1
ATOM 2740 C CA . PHE A 1 340 ? -13.659 -7.149 16.827 1.00 95.06 340 PHE A CA 1
ATOM 2741 C C . PHE A 1 340 ? -13.620 -7.952 15.513 1.00 95.06 340 PHE A C 1
ATOM 2743 O O . PHE A 1 340 ? -14.233 -7.564 14.515 1.00 95.06 340 PHE A O 1
ATOM 2750 N N . ASN A 1 341 ? -12.917 -9.088 15.487 1.00 92.75 341 ASN A N 1
ATOM 2751 C CA . ASN A 1 341 ? -12.858 -9.975 14.326 1.00 92.75 341 ASN A CA 1
ATOM 2752 C C . ASN A 1 341 ? -13.939 -11.062 14.327 1.00 92.75 341 ASN A C 1
ATOM 2754 O O . ASN A 1 341 ? -14.341 -11.533 13.257 1.00 92.75 341 ASN A O 1
ATOM 2758 N N . ARG A 1 342 ? -14.392 -11.486 15.509 1.00 88.81 342 ARG A N 1
ATOM 2759 C CA . ARG A 1 342 ? -15.369 -12.566 15.681 1.00 88.81 342 ARG A CA 1
ATOM 2760 C C . ARG A 1 342 ? -16.794 -12.020 15.775 1.00 88.81 342 ARG A C 1
ATOM 2762 O O . ARG A 1 342 ? -17.020 -10.945 16.309 1.00 88.81 342 ARG A O 1
ATOM 2769 N N . ARG A 1 343 ? -17.754 -12.812 15.286 1.00 87.19 343 ARG A N 1
ATOM 2770 C CA . ARG A 1 343 ? -19.201 -12.599 15.504 1.00 87.19 343 ARG A CA 1
ATOM 2771 C C . ARG A 1 343 ? -19.736 -13.346 16.724 1.00 87.19 343 ARG A C 1
ATOM 2773 O O . ARG A 1 343 ? -20.912 -13.251 17.044 1.00 87.19 343 ARG A O 1
ATOM 2780 N N . THR A 1 344 ? -18.897 -14.156 17.358 1.00 90.56 344 THR A N 1
ATOM 2781 C CA . THR A 1 344 ? -19.299 -14.912 18.540 1.00 90.56 344 THR A CA 1
ATOM 2782 C C . THR A 1 344 ? -19.474 -13.969 19.732 1.00 90.56 344 THR A C 1
ATOM 2784 O O . THR A 1 344 ? -18.747 -12.972 19.816 1.00 90.56 344 THR A O 1
ATOM 2787 N N . PRO A 1 345 ? -20.364 -14.307 20.682 1.00 92.56 345 PRO A N 1
ATOM 2788 C CA . PRO A 1 345 ? -20.448 -13.627 21.970 1.00 92.56 345 PRO A CA 1
ATOM 2789 C C . PRO A 1 345 ? -19.078 -13.454 22.636 1.00 92.56 345 PRO A C 1
ATOM 2791 O O . PRO A 1 345 ? -18.169 -14.268 22.432 1.00 92.56 345 PRO A O 1
ATOM 2794 N N . LEU A 1 346 ? -18.926 -12.394 23.436 1.00 92.44 346 LEU A N 1
ATOM 2795 C CA . LEU A 1 346 ? -17.716 -12.200 24.236 1.00 92.44 346 LEU A CA 1
ATOM 2796 C C . LEU A 1 346 ? -17.553 -13.361 25.221 1.00 92.44 346 LEU A C 1
ATOM 2798 O O . LEU A 1 346 ? -18.482 -13.702 25.952 1.00 92.44 346 LEU A O 1
ATOM 2802 N N . MET A 1 347 ? -16.352 -13.934 25.262 1.00 92.06 347 MET A N 1
ATOM 2803 C CA . MET A 1 347 ? -15.960 -14.867 26.319 1.00 92.06 347 MET A CA 1
ATOM 2804 C C . MET A 1 347 ? -15.880 -14.119 27.654 1.00 92.06 347 MET A C 1
ATOM 2806 O O . MET A 1 347 ? -15.567 -12.929 27.664 1.00 92.06 347 MET A O 1
ATOM 2810 N N . ASP A 1 348 ? -16.093 -14.798 28.779 1.00 92.81 348 ASP A N 1
ATOM 2811 C CA . ASP A 1 348 ? -16.120 -14.134 30.092 1.00 92.81 348 ASP A CA 1
ATOM 2812 C C . ASP A 1 348 ? -14.790 -13.455 30.451 1.00 92.81 348 ASP A C 1
ATOM 2814 O O . ASP A 1 348 ? -14.786 -12.359 31.008 1.00 92.81 348 ASP A O 1
ATOM 2818 N N . SER A 1 349 ? -13.659 -14.028 30.029 1.00 89.88 349 SER A N 1
ATOM 2819 C CA . SER A 1 349 ? -12.342 -13.390 30.162 1.00 89.88 349 SER A CA 1
ATOM 2820 C C . SER A 1 349 ? -12.242 -12.072 29.388 1.00 89.88 349 SER A C 1
ATOM 2822 O O . SER A 1 349 ? -11.677 -11.100 29.884 1.00 89.88 349 SER A O 1
ATOM 2824 N N . ALA A 1 350 ? -12.831 -12.011 28.191 1.00 92.81 350 ALA A N 1
ATOM 2825 C CA . ALA A 1 350 ? -12.898 -10.784 27.412 1.00 92.81 350 ALA A CA 1
ATOM 2826 C C . ALA A 1 350 ? -13.880 -9.787 28.039 1.00 92.81 350 ALA A C 1
ATOM 2828 O O . ALA A 1 350 ? -13.582 -8.600 28.066 1.00 92.81 350 ALA A O 1
ATOM 2829 N N . LYS A 1 351 ? -15.006 -10.240 28.608 1.00 95.69 351 LYS A N 1
ATOM 2830 C CA . LYS A 1 351 ? -15.938 -9.341 29.308 1.00 95.69 351 LYS A CA 1
ATOM 2831 C C . LYS A 1 351 ? -15.266 -8.633 30.483 1.00 95.69 351 LYS A C 1
ATOM 2833 O O . LYS A 1 351 ? -15.382 -7.418 30.586 1.00 95.69 351 LYS A O 1
ATOM 2838 N N . ALA A 1 352 ? -14.527 -9.372 31.312 1.00 95.19 352 ALA A N 1
ATOM 2839 C CA . ALA A 1 352 ? -13.796 -8.804 32.444 1.00 95.19 352 ALA A CA 1
ATOM 2840 C C . ALA A 1 352 ? -12.753 -7.766 31.991 1.00 95.19 352 ALA A C 1
ATOM 2842 O O . ALA A 1 352 ? -12.680 -6.675 32.555 1.00 95.19 352 ALA A O 1
ATOM 2843 N N . LEU A 1 353 ? -11.997 -8.072 30.926 1.00 95.81 353 LEU A N 1
ATOM 2844 C CA . LEU A 1 353 ? -11.041 -7.130 30.338 1.00 95.81 353 LEU A CA 1
ATOM 2845 C C . LEU A 1 353 ? -11.730 -5.851 29.841 1.00 95.81 353 LEU A C 1
ATOM 2847 O O . LEU A 1 353 ? -11.261 -4.749 30.127 1.00 95.81 353 LEU A O 1
ATOM 2851 N N . PHE A 1 354 ? -12.827 -6.004 29.093 1.00 95.38 354 PHE A N 1
ATOM 2852 C CA . PHE A 1 354 ? -13.583 -4.888 28.530 1.00 95.38 354 PHE A CA 1
ATOM 2853 C C . PHE A 1 354 ? -14.181 -4.013 29.628 1.00 95.38 354 PHE A C 1
ATOM 2855 O O . PHE A 1 354 ? -14.014 -2.802 29.569 1.00 95.38 354 PHE A O 1
ATOM 2862 N N . GLN A 1 355 ? -14.790 -4.603 30.656 1.00 94.75 355 GLN A N 1
ATOM 2863 C CA . GLN A 1 355 ? -15.368 -3.857 31.773 1.00 94.75 355 GLN A CA 1
ATOM 2864 C C . GLN A 1 355 ? -14.328 -2.974 32.479 1.00 94.75 355 GLN A C 1
ATOM 2866 O O . GLN A 1 355 ? -14.612 -1.829 32.809 1.00 94.75 355 GLN A O 1
ATOM 2871 N N . ALA A 1 356 ? -13.103 -3.471 32.660 1.00 94.94 356 ALA A N 1
ATOM 2872 C CA . ALA A 1 356 ? -12.039 -2.705 33.305 1.00 94.94 356 ALA A CA 1
ATOM 2873 C C . ALA A 1 356 ? -11.411 -1.621 32.404 1.00 94.94 356 ALA A C 1
ATOM 2875 O O . ALA A 1 356 ? -10.832 -0.668 32.917 1.00 94.94 356 ALA A O 1
ATOM 2876 N N . ASN A 1 357 ? -11.500 -1.754 31.073 1.00 95.44 357 ASN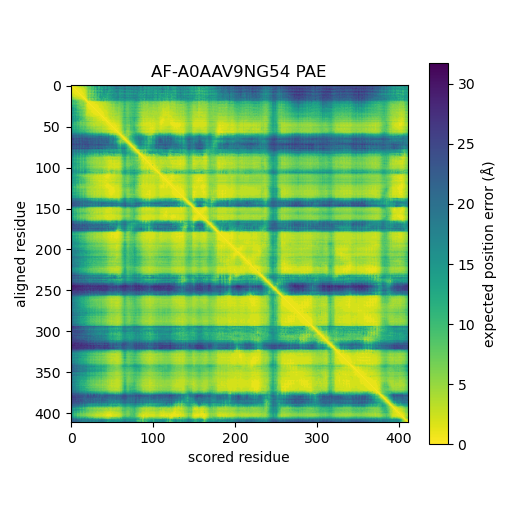 A N 1
ATOM 2877 C CA . ASN A 1 357 ? -10.703 -0.956 30.127 1.00 95.44 357 ASN A CA 1
ATOM 2878 C C . ASN A 1 357 ? -11.511 -0.359 28.967 1.00 95.44 357 ASN A C 1
ATOM 2880 O O . ASN A 1 357 ? -10.950 0.015 27.933 1.00 95.44 357 ASN A O 1
ATOM 2884 N N . LEU A 1 358 ? -12.830 -0.263 29.119 1.00 94.00 358 LEU A N 1
ATOM 2885 C CA . LEU A 1 358 ? -13.743 0.077 28.033 1.00 94.00 358 LEU A CA 1
ATOM 2886 C C . LEU A 1 358 ? -13.400 1.423 27.393 1.00 94.00 358 LEU A C 1
ATOM 2888 O O . LEU A 1 358 ? -13.267 1.504 26.177 1.00 94.00 358 LEU A O 1
ATOM 2892 N N . LYS A 1 359 ? -13.166 2.459 28.210 1.00 92.31 359 LYS A N 1
ATOM 2893 C CA . LYS A 1 359 ? -12.761 3.795 27.744 1.00 92.31 359 LYS A CA 1
ATOM 2894 C C . LYS A 1 359 ? -11.554 3.714 26.802 1.00 92.31 359 LYS A C 1
ATOM 2896 O O . LYS A 1 359 ? -11.607 4.213 25.682 1.00 92.31 359 LYS A O 1
ATOM 2901 N N . THR A 1 360 ? -10.501 3.024 27.226 1.00 92.38 360 THR A N 1
ATOM 2902 C CA . THR A 1 360 ? -9.255 2.845 26.465 1.00 92.38 360 THR A CA 1
ATOM 2903 C C . THR A 1 360 ? -9.468 2.093 25.158 1.00 92.38 360 THR A C 1
ATOM 2905 O O . THR A 1 360 ? -8.946 2.497 24.117 1.00 92.38 360 THR A O 1
ATOM 2908 N N . ILE A 1 361 ? -10.279 1.037 25.184 1.00 95.50 361 ILE A N 1
ATOM 2909 C CA . ILE A 1 361 ? -10.618 0.262 23.988 1.00 95.50 361 ILE A CA 1
ATOM 2910 C C . ILE A 1 361 ? -11.411 1.123 22.996 1.00 95.50 361 ILE A C 1
ATOM 2912 O O . ILE A 1 361 ? -11.081 1.147 21.811 1.00 95.50 361 ILE A O 1
ATOM 2916 N N . ILE A 1 362 ? -12.415 1.869 23.466 1.00 94.81 362 ILE A N 1
ATOM 2917 C CA . ILE A 1 362 ? -13.236 2.738 22.614 1.00 94.81 362 ILE A CA 1
ATOM 2918 C C . ILE A 1 362 ? -12.406 3.860 21.991 1.00 94.81 362 ILE A C 1
ATOM 2920 O O . ILE A 1 362 ? -12.557 4.128 20.802 1.00 94.81 362 ILE A O 1
ATOM 2924 N N . LEU A 1 363 ? -11.471 4.462 22.726 1.00 90.62 363 LEU A N 1
ATOM 2925 C CA . LEU A 1 363 ? -10.563 5.466 22.162 1.00 90.62 363 LEU A CA 1
ATOM 2926 C C . LEU A 1 363 ? -9.703 4.900 21.023 1.00 90.62 363 LEU A C 1
ATOM 2928 O O . LEU A 1 363 ? -9.576 5.543 19.980 1.00 90.62 363 LEU A O 1
ATOM 2932 N N . ALA A 1 364 ? -9.168 3.683 21.175 1.00 92.38 364 ALA A N 1
ATOM 2933 C CA . ALA A 1 364 ? -8.425 3.014 20.106 1.00 92.38 364 ALA A CA 1
ATOM 2934 C C . ALA A 1 364 ? -9.304 2.763 18.869 1.00 92.38 364 ALA A C 1
ATOM 2936 O O . ALA A 1 364 ? -8.878 3.007 17.740 1.00 92.38 364 ALA A O 1
ATOM 2937 N N . VAL A 1 365 ? -10.548 2.323 19.080 1.00 94.81 365 VAL A N 1
ATOM 2938 C CA . VAL A 1 365 ? -11.529 2.088 18.010 1.00 94.81 365 VAL A CA 1
ATOM 2939 C C . VAL A 1 365 ? -11.840 3.383 17.260 1.00 94.81 365 VAL A C 1
ATOM 2941 O O . VAL A 1 365 ? -11.752 3.408 16.034 1.00 94.81 365 VAL A O 1
ATOM 2944 N N . LEU A 1 366 ? -12.152 4.464 17.978 1.00 91.56 366 LEU A N 1
ATOM 2945 C CA . LEU A 1 366 ? -12.487 5.762 17.389 1.00 91.56 366 LEU A CA 1
ATOM 2946 C C . LEU A 1 366 ? -11.305 6.385 16.645 1.00 91.56 366 LEU A C 1
ATOM 2948 O O . LEU A 1 366 ? -11.494 6.889 15.542 1.00 91.56 366 LEU A O 1
ATOM 2952 N N . LYS A 1 367 ? -10.085 6.294 17.192 1.00 88.06 367 LYS A N 1
ATOM 2953 C CA . LYS A 1 367 ? -8.861 6.740 16.507 1.00 88.06 367 LYS A CA 1
ATOM 2954 C C . LYS A 1 367 ? -8.626 5.939 15.223 1.00 88.06 367 LYS A C 1
ATOM 2956 O O . LYS A 1 367 ? -8.307 6.503 14.179 1.00 88.06 367 LYS A O 1
ATOM 2961 N N . GLY A 1 368 ? -8.817 4.622 15.276 1.00 91.19 368 GLY A N 1
ATOM 2962 C CA . GLY A 1 368 ? -8.732 3.755 14.103 1.00 91.19 368 GLY A CA 1
ATOM 2963 C C . GLY A 1 368 ? -9.747 4.129 13.025 1.00 91.19 368 GLY A C 1
ATOM 2964 O O . GLY A 1 368 ? -9.383 4.314 11.864 1.00 91.19 368 GLY A O 1
ATOM 2965 N N . LEU A 1 369 ? -11.011 4.302 13.419 1.00 90.00 369 LEU A N 1
ATOM 2966 C CA . LEU A 1 369 ? -12.088 4.751 12.538 1.00 90.00 369 LEU A CA 1
ATOM 2967 C C . LEU A 1 369 ? -11.795 6.121 11.937 1.00 90.00 369 LEU A C 1
ATOM 2969 O O . LEU A 1 369 ? -11.933 6.271 10.728 1.00 90.00 369 LEU A O 1
ATOM 2973 N N . SER A 1 370 ? -11.346 7.096 12.735 1.00 85.38 370 SER A N 1
ATOM 2974 C CA . SER A 1 370 ? -11.029 8.428 12.223 1.00 85.38 370 SER A CA 1
ATOM 2975 C C . SER A 1 370 ? -9.937 8.357 11.166 1.00 85.38 370 SER A C 1
ATOM 2977 O O . SER A 1 370 ? -10.099 8.940 10.106 1.00 85.38 370 SER A O 1
ATOM 2979 N N . TYR A 1 371 ? -8.870 7.583 11.380 1.00 82.69 371 TYR A N 1
ATOM 2980 C CA . TYR A 1 371 ? -7.829 7.436 10.364 1.00 82.69 371 TYR A CA 1
ATOM 2981 C C . TYR A 1 371 ? -8.334 6.750 9.099 1.00 82.69 371 TYR A C 1
ATOM 2983 O O . TYR A 1 371 ? -8.096 7.236 7.995 1.00 82.69 371 TYR A O 1
ATOM 2991 N N . VAL A 1 372 ? -9.067 5.648 9.241 1.00 84.81 372 VAL A N 1
ATOM 2992 C CA . VAL A 1 372 ? -9.602 4.908 8.093 1.00 84.81 372 VAL A CA 1
ATOM 2993 C C . VAL A 1 372 ? -10.613 5.743 7.303 1.00 84.81 372 VAL A C 1
ATOM 2995 O O . VAL A 1 372 ? -10.587 5.710 6.075 1.00 84.81 372 VAL A O 1
ATOM 2998 N N . LEU A 1 373 ? -11.472 6.514 7.974 1.00 81.44 373 LEU A N 1
ATOM 2999 C CA . LEU A 1 373 ? -12.499 7.342 7.340 1.00 81.44 373 LEU A CA 1
ATOM 3000 C C . LEU A 1 373 ? -11.929 8.640 6.763 1.00 81.44 373 LEU A C 1
ATOM 3002 O O . LEU A 1 373 ? -12.245 8.958 5.620 1.00 81.44 373 LEU A O 1
ATOM 3006 N N . VAL A 1 374 ? -11.065 9.351 7.495 1.00 75.12 374 VAL A N 1
ATOM 3007 C CA . VAL A 1 374 ? -10.402 10.574 7.008 1.00 75.12 374 VAL A CA 1
ATOM 3008 C C . VAL A 1 374 ? -9.566 10.251 5.777 1.00 75.12 374 VAL A C 1
ATOM 3010 O O . VAL A 1 374 ? -9.733 10.892 4.744 1.00 75.12 374 VAL A O 1
ATOM 3013 N N . TYR A 1 375 ? -8.718 9.219 5.836 1.00 69.31 375 TYR A N 1
ATOM 3014 C CA . TYR A 1 375 ? -7.896 8.849 4.683 1.00 69.31 375 TYR A CA 1
ATOM 3015 C C . TYR A 1 375 ? -8.682 8.138 3.585 1.00 69.31 375 TYR A C 1
ATOM 3017 O O . TYR A 1 375 ? -8.332 8.269 2.416 1.00 69.31 375 TYR A O 1
ATOM 3025 N N . GLY A 1 376 ? -9.742 7.407 3.933 1.00 61.94 376 GLY A N 1
ATOM 3026 C CA . GLY A 1 376 ? -10.618 6.758 2.962 1.00 61.94 376 GLY A CA 1
ATOM 3027 C C . GLY A 1 376 ? -11.518 7.720 2.182 1.00 61.94 376 GLY A C 1
ATOM 3028 O O . GLY A 1 376 ? -11.926 7.377 1.078 1.00 61.94 376 GLY A O 1
ATOM 3029 N N . ARG A 1 377 ? -11.809 8.914 2.723 1.00 60.50 377 ARG A N 1
ATOM 3030 C CA . ARG A 1 377 ? -12.643 9.961 2.096 1.00 60.50 377 ARG A CA 1
ATOM 3031 C C . ARG A 1 377 ? -11.872 11.233 1.716 1.00 60.50 377 ARG A C 1
ATOM 3033 O O . ARG A 1 377 ? -12.498 12.258 1.454 1.00 60.50 377 ARG A O 1
ATOM 3040 N N . ALA A 1 378 ? -10.541 11.201 1.666 1.00 52.28 378 ALA A N 1
ATOM 3041 C CA . ALA A 1 378 ? -9.694 12.363 1.369 1.00 52.28 378 ALA A CA 1
ATOM 3042 C C . ALA A 1 378 ? -9.786 12.886 -0.091 1.00 52.28 378 ALA A C 1
ATOM 3044 O O . ALA A 1 378 ? -8.767 13.201 -0.687 1.00 52.28 378 ALA A O 1
ATOM 3045 N N . GLU A 1 379 ? -10.990 13.007 -0.661 1.00 48.28 379 GLU A N 1
ATOM 3046 C CA . GLU A 1 379 ? -11.305 13.889 -1.800 1.00 48.28 379 GLU A CA 1
ATOM 3047 C C . GLU A 1 379 ? -11.938 15.225 -1.344 1.00 48.28 379 GLU A C 1
ATOM 3049 O O . GLU A 1 379 ? -12.272 16.096 -2.144 1.00 48.28 379 GLU A O 1
ATOM 3054 N N . SER A 1 380 ? -12.113 15.424 -0.037 1.00 41.59 380 SER A N 1
ATOM 3055 C CA . SER A 1 380 ? -12.813 16.573 0.538 1.00 41.59 380 SER A CA 1
ATOM 3056 C C . SER A 1 380 ? -11.905 17.815 0.667 1.00 41.59 380 SER A C 1
ATOM 3058 O O . SER A 1 380 ? -11.312 18.053 1.718 1.00 41.59 380 SER A O 1
ATOM 3060 N N . HIS A 1 381 ? -11.838 18.618 -0.397 1.00 44.62 381 HIS A N 1
ATOM 3061 C CA . HIS A 1 381 ? -11.538 20.068 -0.469 1.00 44.62 381 HIS A CA 1
ATOM 3062 C C . HIS A 1 381 ? -10.240 20.669 0.112 1.00 44.62 381 HIS A C 1
ATOM 3064 O O . HIS A 1 381 ? -9.884 21.762 -0.314 1.00 44.62 381 HIS A O 1
ATOM 3070 N N . TYR A 1 382 ? -9.529 20.009 1.024 1.00 43.25 382 TYR A N 1
ATOM 3071 C CA . TYR A 1 382 ? -8.217 20.451 1.532 1.00 43.25 382 TYR A CA 1
ATOM 3072 C C . TYR A 1 382 ? -7.048 19.614 1.001 1.00 43.25 382 TYR A C 1
ATOM 3074 O O . TYR A 1 382 ? -5.903 19.988 1.217 1.00 43.25 382 TYR A O 1
ATOM 3082 N N . TYR A 1 383 ? -7.367 18.477 0.373 1.00 44.88 383 TYR A N 1
ATOM 3083 C CA . TYR A 1 383 ? -6.437 17.554 -0.271 1.00 44.88 383 TYR A CA 1
ATOM 3084 C C . TYR A 1 383 ? -7.116 16.947 -1.510 1.00 44.88 383 TYR A C 1
ATOM 3086 O O . TYR A 1 383 ? -7.475 15.775 -1.504 1.00 44.88 383 TYR A O 1
ATOM 3094 N N . SER A 1 384 ? -7.373 17.726 -2.563 1.00 41.41 384 SER A N 1
ATOM 3095 C CA . SER A 1 384 ? -7.887 17.262 -3.860 1.00 41.41 384 SER A CA 1
ATOM 3096 C C . SER A 1 384 ? -6.851 16.448 -4.640 1.00 41.41 384 SER A C 1
ATOM 3098 O O . SER A 1 384 ? -6.591 16.701 -5.813 1.00 41.41 384 SER A O 1
ATOM 3100 N N . MET A 1 385 ? -6.250 15.440 -4.010 1.00 40.97 385 MET A N 1
ATOM 3101 C CA . MET A 1 385 ? -5.576 14.402 -4.769 1.00 40.97 385 MET A CA 1
ATOM 3102 C C . MET A 1 385 ? -6.661 13.476 -5.313 1.00 40.97 385 MET A C 1
ATOM 3104 O O . MET A 1 385 ? -7.342 12.835 -4.509 1.00 40.97 385 MET A O 1
ATOM 3108 N N . PRO A 1 386 ? -6.855 13.372 -6.643 1.00 45.66 386 PRO A N 1
ATOM 3109 C CA . PRO A 1 386 ? -7.702 12.323 -7.178 1.00 45.66 386 PRO A CA 1
ATOM 3110 C C . PRO A 1 386 ? -7.121 11.015 -6.663 1.00 45.66 386 PRO A C 1
ATOM 3112 O O . PRO A 1 386 ? -5.961 10.701 -6.950 1.00 45.66 386 PRO A O 1
ATOM 3115 N N . VAL A 1 387 ? -7.892 10.271 -5.867 1.00 47.09 387 VAL A N 1
ATOM 3116 C CA . VAL A 1 387 ? -7.459 8.949 -5.439 1.00 47.09 387 VAL A CA 1
ATOM 3117 C C . VAL A 1 387 ? -7.559 8.062 -6.665 1.00 47.09 387 VAL A C 1
ATOM 3119 O O . VAL A 1 387 ? -8.548 7.372 -6.901 1.00 47.09 387 VAL A O 1
ATOM 3122 N N . SER A 1 388 ? -6.546 8.140 -7.526 1.00 44.16 388 SER A N 1
ATOM 3123 C CA . SER A 1 388 ? -6.459 7.273 -8.675 1.00 44.16 388 SER A CA 1
ATOM 3124 C C . SER A 1 388 ? -6.382 5.863 -8.121 1.00 44.16 388 SER A C 1
ATOM 3126 O O . SER A 1 388 ? -5.462 5.533 -7.369 1.00 44.16 388 SER A O 1
ATOM 3128 N N . ARG A 1 389 ? -7.347 5.021 -8.514 1.00 48.66 389 ARG A N 1
ATOM 3129 C CA . ARG A 1 389 ? -7.139 3.572 -8.630 1.00 48.66 389 ARG A CA 1
ATOM 3130 C C . ARG A 1 389 ? -5.685 3.379 -9.048 1.00 48.66 389 ARG A C 1
ATOM 3132 O O . ARG A 1 389 ? -5.296 4.096 -9.975 1.00 48.66 389 ARG A O 1
ATOM 3139 N N . ILE A 1 390 ? -4.920 2.467 -8.418 1.00 53.34 390 ILE A N 1
ATOM 3140 C CA . ILE A 1 390 ? -3.636 1.998 -8.988 1.00 53.34 390 ILE A CA 1
ATOM 3141 C C . ILE A 1 390 ? -3.919 1.919 -10.475 1.00 53.34 390 ILE A C 1
ATOM 3143 O O . ILE A 1 390 ? -4.846 1.161 -10.809 1.00 53.34 390 ILE A O 1
ATOM 3147 N N . PRO A 1 391 ? -3.307 2.787 -11.310 1.00 56.75 391 PRO A N 1
ATOM 3148 C CA . PRO A 1 391 ? -3.824 2.994 -12.645 1.00 56.75 391 PRO A CA 1
ATOM 3149 C C . PRO A 1 391 ? -3.974 1.605 -13.233 1.00 56.75 391 PRO A C 1
ATOM 3151 O O . PRO A 1 391 ? -3.121 0.739 -12.989 1.00 56.75 391 PRO A O 1
ATOM 3154 N N . SER A 1 392 ? -5.109 1.329 -13.886 1.00 59.47 392 SER A N 1
ATOM 3155 C CA . SER A 1 392 ? -5.347 -0.012 -14.431 1.00 59.47 392 SER A CA 1
ATOM 3156 C C . SER A 1 392 ? -4.136 -0.459 -15.259 1.00 59.47 392 SER A C 1
ATOM 3158 O O . SER A 1 392 ? -3.860 -1.661 -15.326 1.00 59.47 392 SER A O 1
ATOM 3160 N N . MET A 1 393 ? -3.327 0.528 -15.705 1.00 74.00 393 MET A N 1
ATOM 3161 C CA . MET A 1 393 ? -2.050 0.382 -16.385 1.00 74.00 393 MET A CA 1
ATOM 3162 C C . MET A 1 393 ? -2.295 -0.637 -17.483 1.00 74.00 393 MET A C 1
ATOM 3164 O O . MET A 1 393 ? -1.571 -1.626 -17.611 1.00 74.00 393 MET A O 1
ATOM 3168 N N . GLU A 1 394 ? -3.415 -0.417 -18.180 1.00 82.75 394 GLU A N 1
ATOM 3169 C CA . GLU A 1 394 ? -3.913 -1.205 -19.300 1.00 82.75 394 GLU A CA 1
ATOM 3170 C C . GLU A 1 394 ? -2.870 -1.186 -20.412 1.00 82.75 394 GLU A C 1
ATOM 3172 O O . GLU A 1 394 ? -2.720 -2.159 -21.139 1.00 82.75 394 GLU A O 1
ATOM 3177 N N . GLU A 1 395 ? -2.041 -0.137 -20.460 1.00 85.69 395 GLU A N 1
ATOM 3178 C CA . GLU A 1 395 ? -0.849 -0.066 -21.293 1.00 85.69 395 GLU A CA 1
ATOM 3179 C C . GLU A 1 395 ? 0.098 -1.251 -21.059 1.00 85.69 395 GLU A C 1
ATOM 3181 O O . GLU A 1 395 ? 0.768 -1.683 -21.992 1.00 85.69 395 GLU A O 1
ATOM 3186 N N . MET A 1 396 ? 0.149 -1.809 -19.843 1.00 87.56 396 MET A N 1
ATOM 3187 C CA . MET A 1 396 ? 0.950 -2.992 -19.518 1.00 87.56 396 MET A CA 1
ATOM 3188 C C . MET A 1 396 ? 0.241 -4.323 -19.810 1.00 87.56 396 MET A C 1
ATOM 3190 O O . MET A 1 396 ? 0.863 -5.382 -19.667 1.00 87.56 396 MET A O 1
ATOM 3194 N N . ASP A 1 397 ? -1.048 -4.327 -20.156 1.00 89.25 397 ASP A N 1
ATOM 3195 C CA . ASP A 1 397 ? -1.761 -5.566 -20.460 1.00 89.25 397 ASP A CA 1
ATOM 3196 C C . ASP A 1 397 ? -1.217 -6.205 -21.742 1.00 89.25 397 ASP A C 1
ATOM 3198 O O . ASP A 1 397 ? -0.895 -5.549 -22.727 1.00 89.25 397 ASP A O 1
ATOM 3202 N N . GLY A 1 398 ? -1.015 -7.524 -21.701 1.00 89.94 398 GLY A N 1
ATOM 3203 C CA . GLY A 1 398 ? -0.348 -8.264 -22.778 1.00 89.94 398 GLY A CA 1
ATOM 3204 C C . GLY A 1 398 ? 1.178 -8.087 -22.844 1.00 89.94 398 GLY A C 1
ATOM 3205 O O . GLY A 1 398 ? 1.839 -8.834 -23.565 1.00 89.94 398 GLY A O 1
ATOM 3206 N N . HIS A 1 399 ? 1.771 -7.182 -22.058 1.00 91.75 399 HIS A N 1
ATOM 3207 C CA . HIS A 1 399 ? 3.216 -6.964 -22.032 1.00 91.75 399 HIS A CA 1
ATOM 3208 C C . HIS A 1 399 ? 3.879 -7.697 -20.858 1.00 91.75 399 HIS A C 1
ATOM 3210 O O . HIS A 1 399 ? 3.643 -7.399 -19.688 1.00 91.75 399 HIS A O 1
ATOM 3216 N N . LYS A 1 400 ? 4.757 -8.664 -21.163 1.00 93.56 400 LYS A N 1
ATOM 3217 C CA . LYS A 1 400 ? 5.544 -9.375 -20.136 1.00 93.56 400 LYS A CA 1
ATOM 3218 C C . LYS A 1 400 ? 6.603 -8.476 -19.490 1.00 93.56 400 LYS A C 1
ATOM 3220 O O . LYS A 1 400 ? 6.863 -8.600 -18.297 1.00 93.56 400 LYS A O 1
ATOM 3225 N N . TYR A 1 401 ? 7.215 -7.608 -20.291 1.00 96.69 401 TYR A N 1
ATOM 3226 C CA . TYR A 1 401 ? 8.313 -6.738 -19.887 1.00 96.69 401 TYR A CA 1
ATOM 3227 C C . TYR A 1 401 ? 8.062 -5.308 -20.349 1.00 96.69 401 TYR A C 1
ATOM 3229 O O . TYR A 1 401 ? 7.516 -5.097 -21.434 1.00 96.69 401 TYR A O 1
ATOM 3237 N N . ILE A 1 402 ? 8.519 -4.360 -19.537 1.00 96.56 402 ILE A N 1
ATOM 3238 C CA . ILE A 1 402 ? 8.531 -2.927 -19.824 1.00 96.56 402 ILE A CA 1
ATOM 3239 C C . ILE A 1 402 ? 9.985 -2.459 -19.809 1.00 96.56 402 ILE A C 1
ATOM 3241 O O . ILE A 1 402 ? 10.780 -2.931 -18.994 1.00 96.56 402 ILE A O 1
ATOM 3245 N N . TYR A 1 403 ? 10.347 -1.557 -20.718 1.00 97.12 403 TYR A N 1
ATOM 3246 C CA . TYR A 1 403 ? 11.696 -0.996 -20.790 1.00 97.12 403 TYR A CA 1
ATOM 3247 C C . TYR A 1 403 ? 11.693 0.438 -20.273 1.00 97.12 403 TYR A C 1
ATOM 3249 O O . TYR A 1 403 ? 11.150 1.340 -20.911 1.00 97.12 403 TYR A O 1
ATOM 3257 N N . LEU A 1 404 ? 12.287 0.630 -19.101 1.00 95.31 404 LEU A N 1
ATOM 3258 C CA . LEU A 1 404 ? 12.388 1.928 -18.459 1.00 95.31 404 LEU A CA 1
ATOM 3259 C C . LEU A 1 404 ? 13.446 2.773 -19.156 1.00 95.31 404 LEU A C 1
ATOM 3261 O O . LEU A 1 404 ? 14.527 2.268 -19.465 1.00 95.31 404 LEU A O 1
ATOM 3265 N N . THR A 1 405 ? 13.119 4.036 -19.398 1.00 92.56 405 THR A N 1
ATOM 3266 C CA . THR A 1 405 ? 13.969 5.003 -20.090 1.00 92.56 405 THR A CA 1
ATOM 3267 C C . THR A 1 405 ? 14.290 6.199 -19.197 1.00 92.56 405 THR A C 1
ATOM 3269 O O . THR A 1 405 ? 13.506 6.548 -18.314 1.00 92.56 405 THR A O 1
ATOM 3272 N N . THR A 1 406 ? 15.434 6.833 -19.436 1.00 86.75 406 THR A N 1
ATOM 3273 C CA . THR A 1 406 ? 15.927 7.993 -18.679 1.00 86.75 406 THR A CA 1
ATOM 3274 C C . THR A 1 406 ? 15.306 9.315 -19.124 1.00 86.75 406 THR A C 1
ATOM 3276 O O . THR A 1 406 ? 14.807 9.407 -20.247 1.00 86.75 406 THR A O 1
ATOM 3279 N N . CYS A 1 407 ? 15.483 10.335 -18.285 1.00 74.38 407 CYS A N 1
ATOM 3280 C CA . CYS A 1 407 ? 14.969 11.707 -18.335 1.00 74.38 407 CYS A CA 1
ATOM 3281 C C . CYS A 1 407 ? 15.447 12.581 -19.515 1.00 74.38 407 CYS A C 1
ATOM 3283 O O . CYS A 1 407 ? 15.155 13.765 -19.551 1.00 74.38 407 CYS A O 1
ATOM 3285 N N . VAL A 1 408 ? 16.197 12.035 -20.476 1.00 70.12 408 VAL A N 1
ATOM 3286 C CA . VAL A 1 408 ? 16.782 12.851 -21.551 1.00 70.12 408 VAL A CA 1
ATOM 3287 C C . VAL A 1 408 ? 15.708 13.239 -22.562 1.00 70.12 408 VAL A C 1
ATOM 3289 O O . VAL A 1 408 ? 15.040 12.349 -23.107 1.00 70.12 408 VAL A O 1
ATOM 3292 N N . ASP A 1 409 ? 15.597 14.551 -22.787 1.00 57.56 409 ASP A N 1
ATOM 3293 C CA . ASP A 1 409 ? 14.686 15.187 -23.732 1.00 57.56 409 ASP A CA 1
ATOM 3294 C C . ASP A 1 409 ? 14.747 14.512 -25.101 1.00 57.56 409 ASP A C 1
ATOM 3296 O O . ASP A 1 409 ? 15.810 14.331 -25.703 1.00 57.56 409 ASP A O 1
ATOM 3300 N N . GLU A 1 410 ? 13.572 14.137 -25.601 1.00 55.59 410 GLU A N 1
ATOM 3301 C CA . GLU A 1 410 ? 13.388 13.785 -27.005 1.00 55.59 410 GLU A CA 1
ATOM 3302 C C . GLU A 1 410 ? 13.371 15.088 -27.818 1.00 55.59 410 GLU A C 1
ATOM 3304 O O . GLU A 1 410 ? 12.309 15.554 -28.225 1.00 55.59 410 GLU A O 1
ATOM 3309 N N . GLY A 1 411 ? 14.549 15.707 -27.961 1.00 49.44 411 GLY A N 1
ATOM 3310 C CA . GLY A 1 411 ? 14.774 16.861 -28.835 1.00 49.44 411 GLY A CA 1
ATOM 3311 C C . GLY A 1 411 ? 14.610 16.543 -30.315 1.00 49.44 411 GLY A C 1
ATOM 3312 O O . GLY A 1 411 ? 14.875 15.381 -30.715 1.00 49.44 411 GLY A O 1
#

pLDDT: mean 78.19, std 17.17, range [37.84, 97.12]

Foldseek 3Di:
DDVVVVVVVCCVVVVVVPDDPVVVVVVVLVVLVVVCVVCVVLQKAFEDELVLQDWFFQADCPPPPVPRLCLVPLVPPPLDADPDQVCQCCLQCCHRRVCSVPDPVRVPGMDGDDSLDDRNFYKYKYFPLSVLLSQQQKDFPDQDDDPPDCWDWDAGPNAIAIEGDRDHPRGIDRNPPSRDTSVQSVQVVVQAFLQDDQWAAAPVRDTAGQCDPDSVLQLFQLNLLSLLRHPPNARNGLQQLAADDDDVDPCNRVRGSVVSNLVLLLVLLVLVCVLVVPDPLSVLLNQLSVQCSDDCSLVDQSCVSDPPNCLQPDPPCPPPSHPLSVVDDSVLSVLLSVSRSDPDHDDVVNSVSCVVRVSSSSSSSSSSVSSCSCSSPPCPDPRVDNSHNSPPCCVCPVPRIYIYGGPDDPD

Organism: NCBI:txid1690606

Sequence (411 aa):
MRWDIFAALVAIVALPLMVNQATIQLLSKLLGLLMRRIWPKDALCEVLEWRDVPDGLLHNCENLAEGQCTCTSLQALHEEPSTTHEECFSETLGTVFGKAWVSPSRRQKVVRKPHALEFRRPYIRTDRTTLRAYVMLCQPAQEYGDKSKVVTFKKVDGILTAHLHTGGDDGFAVIHIPTLTKRELECIMKGYPPFYRESIQFEDGRKLKTPIASKEDGLRGGWIVGVGLTFYPYPTLRHNLTYTSPPDDRRIWKHTNIADAVRRVGERLEDFLQYFPDELALKYGLQIYHEMLKDDGHRTMFWTLCEDKTFFDVPGASGSPEPFVRQLSVTEWDLVLVSFNRRTPLMDSAKALFQANLKTIILAVLKGLSYVLVYGRAESHYYSMPVSRIPSMEEMDGHKYIYLTTCVDEG

Mean predicted aligned error: 9.64 Å